Protein AF-0000000072257257 (afdb_homodimer)

Nearest PDB structures (foldseek):
  3ge6-assembly1_B  TM=9.737E-01  e=1.644E-23  Exiguobacterium sibiricum 255-15
  3gbh-assembly1_B  TM=9.737E-01  e=2.434E-22  Staphylococcus epidermidis ATCC 12228
  4qly-assembly2_D  TM=9.196E-01  e=6.863E-21  Lactiplantibacillus plantarum
  3bem-assembly1_A  TM=9.160E-01  e=3.297E-16  Bacillus subtilis
  3of4-assembly2_C-2  TM=8.960E-01  e=7.098E-13  Idiomarina loihiensis

InterPro domains:
  IPR000415 Nitroreductase-like [G3DSA:3.40.109.10] (1-205)
  IPR000415 Nitroreductase-like [SSF55469] (1-204)
  IPR029479 Nitroreductase [PF00881] (7-185)

Organism: Glaesserella parasuis serovar 5 (strain SH0165) (NCBI:txid557723)

Sequence (424 aa):
MQLIDAIKQRKTIKMFNNQVQISREELTEMIKLAQLAPSKANLQPWRFVILDQAEQKQKLLDKVAFNAPPCESASAVVVILADLHYEKLLGDVLDHSIASGCLHQNFRENSFNFLMGVHNTLSPQDIRDQVLIDTSLATMQLMLVVKEKGYDSHAIGIFDRKAVLEVLEIDSERYAPVMLLAIGKAAVPALPSVRLPTEYTVSWNDGKQFRKMQLIDAIKQRKTIKMFNNQVQISREELTEMIKLAQLAPSKANLQPWRFVILDQAEQKQKLLDKVAFNAPPCESASAVVVILADLHYEKLLGDVLDHSIASGCLHQNFRENSFNFLMGVHNTLSPQDIRDQVLIDTSLATMQLMLVVKEKGYDSHAIGIFDRKAVLEVLEIDSERYAPVMLLAIGKAAVPALPSVRLPTEYTVSWNDGKQFRK

Structure (mmCIF, N/CA/C/O backbone):
data_AF-0000000072257257-model_v1
#
loop_
_entity.id
_entity.type
_entity.pdbx_description
1 polymer 'Putative NAD(P)H nitroreductase'
#
loop_
_atom_site.group_PDB
_atom_site.id
_atom_site.type_symbol
_atom_site.label_atom_id
_atom_site.label_alt_id
_atom_site.label_comp_id
_atom_site.label_asym_id
_atom_site.label_entity_id
_atom_site.label_seq_id
_atom_site.pdbx_PDB_ins_code
_atom_site.Cartn_x
_atom_site.Cartn_y
_atom_site.Cartn_z
_atom_site.occupancy
_atom_site.B_iso_or_equiv
_atom_site.auth_seq_id
_atom_site.auth_comp_id
_atom_site.auth_asym_id
_atom_site.auth_atom_id
_atom_site.pdbx_PDB_model_num
ATOM 1 N N . MET A 1 1 ? 2.848 -12.68 16.141 1 93.06 1 MET A N 1
ATOM 2 C CA . MET A 1 1 ? 4.293 -12.469 16.172 1 93.06 1 MET A CA 1
ATOM 3 C C . MET A 1 1 ? 4.625 -10.984 16.297 1 93.06 1 MET A C 1
ATOM 5 O O . MET A 1 1 ? 3.74 -10.133 16.188 1 93.06 1 MET A O 1
ATOM 9 N N . GLN A 1 2 ? 5.918 -10.734 16.578 1 96.38 2 GLN A N 1
ATOM 10 C CA . GLN A 1 2 ? 6.336 -9.336 16.625 1 96.38 2 GLN A CA 1
ATOM 11 C C . GLN A 1 2 ? 6.316 -8.703 15.234 1 96.38 2 GLN A C 1
ATOM 13 O O . GLN A 1 2 ? 6.684 -9.352 14.25 1 96.38 2 GLN A O 1
ATOM 18 N N . LEU A 1 3 ? 5.926 -7.406 15.141 1 97.5 3 LEU A N 1
ATOM 19 C CA . LEU A 1 3 ? 5.77 -6.711 13.867 1 97.5 3 LEU A CA 1
ATOM 20 C C . LEU A 1 3 ? 7.066 -6.742 13.07 1 97.5 3 LEU A C 1
ATOM 22 O O . LEU A 1 3 ? 7.062 -7.094 11.891 1 97.5 3 LEU A O 1
ATOM 26 N N . ILE A 1 4 ? 8.195 -6.379 13.68 1 97.44 4 ILE A N 1
ATOM 27 C CA . ILE A 1 4 ? 9.477 -6.289 12.984 1 97.44 4 ILE A CA 1
ATOM 28 C C . ILE A 1 4 ? 9.875 -7.668 12.461 1 97.44 4 ILE A C 1
ATOM 30 O O . ILE A 1 4 ? 10.422 -7.785 11.359 1 97.44 4 ILE A O 1
ATOM 34 N N . ASP A 1 5 ? 9.609 -8.719 13.203 1 97.62 5 ASP A N 1
ATOM 35 C CA . ASP A 1 5 ? 9.875 -10.078 12.742 1 97.62 5 ASP A CA 1
ATOM 36 C C . ASP A 1 5 ? 9.039 -10.406 11.5 1 97.62 5 ASP A C 1
ATOM 38 O O . ASP A 1 5 ? 9.531 -11.016 10.555 1 97.62 5 ASP A O 1
ATOM 42 N N . ALA A 1 6 ? 7.754 -10.047 11.555 1 98.25 6 ALA A N 1
ATOM 43 C CA . ALA A 1 6 ? 6.879 -10.281 10.406 1 98.25 6 ALA A CA 1
ATOM 44 C C . ALA A 1 6 ? 7.406 -9.578 9.156 1 98.25 6 ALA A C 1
ATOM 46 O O . ALA A 1 6 ? 7.414 -10.156 8.07 1 98.25 6 ALA A O 1
ATOM 47 N N . ILE A 1 7 ? 7.824 -8.336 9.344 1 98.5 7 ILE A N 1
ATOM 48 C CA . ILE A 1 7 ? 8.344 -7.531 8.242 1 98.5 7 ILE A CA 1
ATOM 49 C C . ILE A 1 7 ? 9.602 -8.188 7.672 1 98.5 7 ILE A C 1
ATOM 51 O O . ILE A 1 7 ? 9.734 -8.344 6.457 1 98.5 7 ILE A O 1
ATOM 55 N N . LYS A 1 8 ? 10.484 -8.633 8.492 1 97.75 8 LYS A N 1
ATOM 56 C CA . LYS A 1 8 ? 11.758 -9.203 8.062 1 97.75 8 LYS A CA 1
ATOM 57 C C . LYS A 1 8 ? 11.547 -10.586 7.441 1 97.75 8 LYS A C 1
ATOM 59 O O . LYS A 1 8 ? 12.289 -10.984 6.539 1 97.75 8 LYS A O 1
ATOM 64 N N . GLN A 1 9 ? 10.555 -11.289 7.898 1 97.38 9 GLN A N 1
ATOM 65 C CA . GLN A 1 9 ? 10.352 -12.672 7.465 1 97.38 9 GLN A CA 1
ATOM 66 C C . GLN A 1 9 ? 9.438 -12.734 6.246 1 97.38 9 GLN A C 1
ATOM 68 O O . GLN A 1 9 ? 9.406 -13.75 5.543 1 97.38 9 GLN A O 1
ATOM 73 N N . ARG A 1 10 ? 8.578 -11.742 6.023 1 97.94 10 ARG A N 1
ATOM 74 C CA . ARG A 1 10 ? 7.754 -11.727 4.82 1 97.94 10 ARG A CA 1
ATOM 75 C C . ARG A 1 10 ? 8.617 -11.656 3.564 1 97.94 10 ARG A C 1
ATOM 77 O O . ARG A 1 10 ? 9.289 -10.648 3.324 1 97.94 10 ARG A O 1
ATOM 84 N N . LYS A 1 11 ? 8.641 -12.703 2.814 1 97.44 11 LYS A N 1
ATOM 85 C CA . LYS A 1 11 ? 9.391 -12.852 1.574 1 97.44 11 LYS A CA 1
ATOM 86 C C . LYS A 1 11 ? 8.531 -13.461 0.476 1 97.44 11 LYS A C 1
ATOM 88 O O . LYS A 1 11 ? 7.477 -14.039 0.755 1 97.44 11 LYS A O 1
ATOM 93 N N . THR A 1 12 ? 9.023 -13.297 -0.7 1 97.19 12 THR A N 1
ATOM 94 C CA . THR A 1 12 ? 8.32 -13.867 -1.838 1 97.19 12 THR A CA 1
ATOM 95 C C . THR A 1 12 ? 8.562 -15.375 -1.921 1 97.19 12 THR A C 1
ATOM 97 O O . THR A 1 12 ? 9.711 -15.828 -1.905 1 97.19 12 THR A O 1
ATOM 100 N N . ILE A 1 13 ? 7.477 -16.109 -1.948 1 97.75 13 ILE A N 1
ATOM 101 C CA . ILE A 1 13 ? 7.547 -17.562 -2.088 1 97.75 13 ILE A CA 1
ATOM 102 C C . ILE A 1 13 ? 7.07 -17.969 -3.479 1 97.75 13 ILE A C 1
ATOM 104 O O . ILE A 1 13 ? 5.965 -17.609 -3.893 1 97.75 13 ILE A O 1
ATOM 108 N N . LYS A 1 14 ? 7.789 -18.812 -4.125 1 97 14 LYS A N 1
ATOM 109 C CA . LYS A 1 14 ? 7.496 -19.109 -5.523 1 97 14 LYS A CA 1
ATOM 110 C C . LYS A 1 14 ? 6.797 -20.453 -5.672 1 97 14 LYS A C 1
ATOM 112 O O . LYS A 1 14 ? 6.336 -20.812 -6.762 1 97 14 LYS A O 1
ATOM 117 N N . MET A 1 15 ? 6.777 -21.203 -4.609 1 98.44 15 MET A N 1
ATOM 118 C CA . MET A 1 15 ? 6.086 -22.484 -4.602 1 98.44 15 MET A CA 1
ATOM 119 C C . MET A 1 15 ? 5.531 -22.797 -3.215 1 98.44 15 MET A C 1
ATOM 121 O O . MET A 1 15 ? 6.23 -22.641 -2.211 1 98.44 15 MET A O 1
ATOM 125 N N . PHE A 1 16 ? 4.309 -23.312 -3.23 1 98.69 16 PHE A N 1
ATOM 126 C CA . PHE A 1 16 ? 3.643 -23.609 -1.967 1 98.69 16 PHE A CA 1
ATOM 127 C C . PHE A 1 16 ? 3.395 -25.109 -1.816 1 98.69 16 PHE A C 1
ATOM 129 O O . PHE A 1 16 ? 3.477 -25.844 -2.793 1 98.69 16 PHE A O 1
ATOM 136 N N . ASN A 1 17 ? 3.27 -25.531 -0.58 1 98.5 17 ASN A N 1
ATOM 137 C CA . ASN A 1 17 ? 2.809 -26.891 -0.284 1 98.5 17 ASN A CA 1
ATOM 138 C C . ASN A 1 17 ? 1.353 -27.094 -0.692 1 98.5 17 ASN A C 1
ATOM 140 O O . ASN A 1 17 ? 0.442 -26.609 -0.015 1 98.5 17 ASN A O 1
ATOM 144 N N . ASN A 1 18 ? 1.152 -27.797 -1.725 1 96.5 18 ASN A N 1
ATOM 145 C CA . ASN A 1 18 ? -0.174 -27.922 -2.318 1 96.5 18 ASN A CA 1
ATOM 146 C C . ASN A 1 18 ? -1.091 -28.797 -1.455 1 96.5 18 ASN A C 1
ATOM 148 O O . ASN A 1 18 ? -2.273 -28.953 -1.768 1 96.5 18 ASN A O 1
ATOM 152 N N . GLN A 1 19 ? -0.636 -29.297 -0.295 1 97.19 19 GLN A N 1
ATOM 153 C CA . GLN A 1 19 ? -1.438 -30.109 0.613 1 97.19 19 GLN A CA 1
ATOM 154 C C . GLN A 1 19 ? -2.072 -29.25 1.705 1 97.19 19 GLN A C 1
ATOM 156 O O . GLN A 1 19 ? -2.936 -29.719 2.447 1 97.19 19 GLN A O 1
ATOM 161 N N . VAL A 1 20 ? -1.621 -28.094 1.736 1 97.81 20 VAL A N 1
ATOM 162 C CA . VAL A 1 20 ? -2.125 -27.203 2.777 1 97.81 20 VAL A CA 1
ATOM 163 C C . VAL A 1 20 ? -3.312 -26.406 2.242 1 97.81 20 VAL A C 1
ATOM 165 O O . VAL A 1 20 ? -3.225 -25.797 1.179 1 97.81 20 VAL A O 1
ATOM 168 N N . GLN A 1 21 ? -4.375 -26.453 2.982 1 97.69 21 GLN A N 1
ATOM 169 C CA . GLN A 1 21 ? -5.57 -25.688 2.68 1 97.69 21 GLN A CA 1
ATOM 170 C C . GLN A 1 21 ? -5.875 -24.688 3.795 1 97.69 21 GLN A C 1
ATOM 172 O O . GLN A 1 21 ? -5.738 -25 4.977 1 97.69 21 GLN A O 1
ATOM 177 N N . ILE A 1 22 ? -6.188 -23.531 3.447 1 98.62 22 ILE A N 1
ATOM 178 C CA . ILE A 1 22 ? -6.609 -22.5 4.391 1 98.62 22 ILE A CA 1
ATOM 179 C C . ILE A 1 22 ? -8.125 -22.344 4.34 1 98.62 22 ILE A C 1
ATOM 181 O O . ILE A 1 22 ? -8.703 -22.172 3.26 1 98.62 22 ILE A O 1
ATOM 185 N N . SER A 1 23 ? -8.797 -22.359 5.457 1 98.62 23 SER A N 1
ATOM 186 C CA . SER A 1 23 ? -10.258 -22.266 5.488 1 98.62 23 SER A CA 1
ATOM 187 C C . SER A 1 23 ? -10.742 -20.875 5.094 1 98.62 23 SER A C 1
ATOM 189 O O . SER A 1 23 ? -10.016 -19.906 5.246 1 98.62 23 SER A O 1
ATOM 191 N N . ARG A 1 24 ? -11.977 -20.859 4.59 1 98.62 24 ARG A N 1
ATOM 192 C CA . ARG A 1 24 ? -12.578 -19.578 4.266 1 98.62 24 ARG A CA 1
ATOM 193 C C . ARG A 1 24 ? -12.703 -18.703 5.508 1 98.62 24 ARG A C 1
ATOM 195 O O . ARG A 1 24 ? -12.578 -17.469 5.426 1 98.62 24 ARG A O 1
ATOM 202 N N . GLU A 1 25 ? -12.945 -19.297 6.621 1 98.56 25 GLU A N 1
ATOM 203 C CA . GLU A 1 25 ? -13.031 -18.562 7.879 1 98.56 25 GLU A CA 1
ATOM 204 C C . GLU A 1 25 ? -11.711 -17.859 8.195 1 98.56 25 GLU A C 1
ATOM 206 O O . GLU A 1 25 ? -11.703 -16.688 8.562 1 98.56 25 GLU A O 1
ATOM 211 N N . GLU A 1 26 ? -10.641 -18.562 8.086 1 98.5 26 GLU A N 1
ATOM 212 C CA . GLU A 1 26 ? -9.32 -18 8.359 1 98.5 26 GLU A CA 1
ATOM 213 C C . GLU A 1 26 ? -8.969 -16.922 7.348 1 98.5 26 GLU A C 1
ATOM 215 O O . GLU A 1 26 ? -8.43 -15.867 7.715 1 98.5 26 GLU A O 1
ATOM 220 N N . LEU A 1 27 ? -9.25 -17.172 6.105 1 98.81 27 LEU A N 1
ATOM 221 C CA . LEU A 1 27 ? -9.016 -16.172 5.074 1 98.81 27 LEU A CA 1
ATOM 222 C C . LEU A 1 27 ? -9.82 -14.906 5.352 1 98.81 27 LEU A C 1
ATOM 224 O O . LEU A 1 27 ? -9.297 -13.789 5.211 1 98.81 27 LEU A O 1
ATOM 228 N N . THR A 1 28 ? -11.047 -15.086 5.742 1 98.81 28 THR A N 1
ATOM 229 C CA . THR A 1 28 ? -11.906 -13.953 6.047 1 98.81 28 THR A CA 1
ATOM 230 C C . THR A 1 28 ? -11.359 -13.156 7.23 1 98.81 28 THR A C 1
ATOM 232 O O . THR A 1 28 ? -11.375 -11.922 7.219 1 98.81 28 THR A O 1
ATOM 235 N N . GLU A 1 29 ? -10.883 -13.82 8.227 1 98.56 29 GLU A N 1
ATOM 236 C CA . GLU A 1 29 ? -10.273 -13.148 9.375 1 98.56 29 GLU A CA 1
ATOM 237 C C . GLU A 1 29 ? -9.062 -12.32 8.945 1 98.56 29 GLU A C 1
ATOM 239 O O . GLU A 1 29 ? -8.875 -11.195 9.414 1 98.56 29 GLU A O 1
ATOM 244 N N . MET A 1 30 ? -8.25 -12.875 8.094 1 98.81 30 MET A N 1
ATOM 245 C CA . MET A 1 30 ? -7.074 -12.164 7.598 1 98.81 30 MET A CA 1
ATOM 246 C C . MET A 1 30 ? -7.48 -10.906 6.84 1 98.81 30 MET A C 1
ATOM 248 O O . MET A 1 30 ? -6.863 -9.852 7.004 1 98.81 30 MET A O 1
ATOM 252 N N . ILE A 1 31 ? -8.547 -11.023 6.031 1 98.81 31 ILE A N 1
ATOM 253 C CA . ILE A 1 31 ? -9.023 -9.891 5.246 1 98.81 31 ILE A CA 1
ATOM 254 C C . ILE A 1 31 ? -9.57 -8.812 6.172 1 98.81 31 ILE A C 1
ATOM 256 O O . ILE A 1 31 ? -9.344 -7.617 5.953 1 98.81 31 ILE A O 1
ATOM 260 N N . LYS A 1 32 ? -10.281 -9.211 7.215 1 98.75 32 LYS A N 1
ATOM 261 C CA . LYS A 1 32 ? -10.82 -8.25 8.172 1 98.75 32 LYS A CA 1
ATOM 262 C C . LYS A 1 32 ? -9.703 -7.434 8.82 1 98.75 32 LYS A C 1
ATOM 264 O O . LYS A 1 32 ? -9.836 -6.219 8.992 1 98.75 32 LYS A O 1
ATOM 269 N N . LEU A 1 33 ? -8.641 -8.078 9.164 1 98.62 33 LEU A N 1
ATOM 270 C CA . LEU A 1 33 ? -7.496 -7.383 9.734 1 98.62 33 LEU A CA 1
ATOM 271 C C . LEU A 1 33 ? -6.832 -6.48 8.703 1 98.62 33 LEU A C 1
ATOM 273 O O . LEU A 1 33 ? -6.438 -5.355 9.016 1 98.62 33 LEU A O 1
ATOM 277 N N . ALA A 1 34 ? -6.73 -6.934 7.453 1 98.81 34 ALA A N 1
ATOM 278 C CA . ALA A 1 34 ? -6.117 -6.168 6.371 1 98.81 34 ALA A CA 1
ATOM 279 C C . ALA A 1 34 ? -6.871 -4.867 6.121 1 98.81 34 ALA A C 1
ATOM 281 O O . ALA A 1 34 ? -6.262 -3.822 5.883 1 98.81 34 ALA A O 1
ATOM 282 N N . GLN A 1 35 ? -8.188 -4.918 6.207 1 98.5 35 GLN A N 1
ATOM 283 C CA . GLN A 1 35 ? -9.023 -3.791 5.816 1 98.5 35 GLN A CA 1
ATOM 284 C C . GLN A 1 35 ? -9.023 -2.705 6.887 1 98.5 35 GLN A C 1
ATOM 286 O O . GLN A 1 35 ? -9.625 -1.645 6.707 1 98.5 35 GLN A O 1
ATOM 291 N N . LEU A 1 36 ? -8.336 -2.963 8.039 1 98.56 36 LEU A N 1
ATOM 292 C CA . LEU A 1 36 ? -8.172 -1.909 9.031 1 98.56 36 LEU A CA 1
ATOM 293 C C . LEU A 1 36 ? -7.168 -0.864 8.547 1 98.56 36 LEU A C 1
ATOM 295 O O . LEU A 1 36 ? -6.957 0.153 9.211 1 98.56 36 LEU A O 1
ATOM 299 N N . ALA A 1 37 ? -6.555 -1.085 7.367 1 98.69 37 ALA A N 1
ATOM 300 C CA . ALA A 1 37 ? -5.66 -0.111 6.75 1 98.69 37 ALA A CA 1
ATOM 301 C C . ALA A 1 37 ? -6.375 1.211 6.496 1 98.69 37 ALA A C 1
ATOM 303 O O . ALA A 1 37 ? -7.602 1.243 6.359 1 98.69 37 ALA A O 1
ATOM 304 N N . PRO A 1 38 ? -5.629 2.305 6.496 1 98.38 38 PRO A N 1
ATOM 305 C CA . PRO A 1 38 ? -6.27 3.578 6.156 1 98.38 38 PRO A CA 1
ATOM 306 C C . PRO A 1 38 ? -6.645 3.678 4.68 1 98.38 38 PRO A C 1
ATOM 308 O O . PRO A 1 38 ? -6.098 2.945 3.85 1 98.38 38 PRO A O 1
ATOM 311 N N . SER A 1 39 ? -7.582 4.441 4.379 1 98.31 39 SER A N 1
ATOM 312 C CA . SER A 1 39 ? -7.957 4.898 3.045 1 98.31 39 SER A CA 1
ATOM 313 C C . SER A 1 39 ? -8.391 6.363 3.064 1 98.31 39 SER A C 1
ATOM 315 O O . SER A 1 39 ? -8.82 6.875 4.102 1 98.31 39 SER A O 1
ATOM 317 N N . LYS A 1 40 ? -8.141 7 1.934 1 97.19 40 LYS A N 1
ATOM 318 C CA . LYS A 1 40 ? -8.555 8.398 1.848 1 97.19 40 LYS A CA 1
ATOM 319 C C . LYS A 1 40 ? -10.023 8.57 2.234 1 97.19 40 LYS A C 1
ATOM 321 O O . LYS A 1 40 ? -10.898 7.934 1.647 1 97.19 40 LYS A O 1
ATOM 326 N N . ALA A 1 41 ? -10.258 9.383 3.297 1 95.12 41 ALA A N 1
ATOM 327 C CA . ALA A 1 41 ? -11.602 9.68 3.781 1 95.12 41 ALA A CA 1
ATOM 328 C C . ALA A 1 41 ? -12.367 8.406 4.102 1 95.12 41 ALA A C 1
ATOM 330 O O . ALA A 1 41 ? -13.594 8.359 3.986 1 95.12 41 ALA A O 1
ATOM 331 N N . ASN A 1 42 ? -11.633 7.324 4.406 1 97 42 ASN A N 1
ATOM 332 C CA . ASN A 1 42 ? -12.227 6.039 4.762 1 97 42 ASN A CA 1
ATOM 333 C C . ASN A 1 42 ? -13.102 5.496 3.633 1 97 42 ASN A C 1
ATOM 335 O O . ASN A 1 42 ? -14.125 4.859 3.889 1 97 42 ASN A O 1
ATOM 339 N N . LEU A 1 43 ? -12.648 5.668 2.418 1 97.81 43 LEU A N 1
ATOM 340 C CA . LEU A 1 43 ? -13.43 5.281 1.243 1 97.81 43 LEU A CA 1
ATOM 341 C C . LEU A 1 43 ? -13.453 3.766 1.079 1 97.81 43 LEU A C 1
ATOM 343 O O . LEU A 1 43 ? -14.359 3.219 0.457 1 97.81 43 LEU A O 1
ATOM 347 N N . GLN A 1 44 ? -12.5 3.084 1.488 1 98.62 44 GLN A N 1
ATOM 348 C CA . GLN A 1 44 ? -12.422 1.627 1.515 1 98.62 44 GLN A CA 1
ATOM 349 C C . GLN A 1 44 ? -12.656 1.037 0.128 1 98.62 44 GLN A C 1
ATOM 351 O O . GLN A 1 44 ? -13.508 0.165 -0.044 1 98.62 44 GLN A O 1
ATOM 356 N N . PRO A 1 45 ? -11.789 1.446 -0.862 1 98.88 45 PRO A N 1
ATOM 357 C CA . PRO A 1 45 ? -12.07 1.039 -2.242 1 98.88 45 PRO A CA 1
ATOM 358 C C . PRO A 1 45 ? -11.578 -0.373 -2.551 1 98.88 45 PRO A C 1
ATOM 360 O O . PRO A 1 45 ? -11.703 -0.841 -3.684 1 98.88 45 PRO A O 1
ATOM 363 N N . TRP A 1 46 ? -11.078 -1.118 -1.663 1 98.94 46 TRP A N 1
ATOM 364 C CA . TRP A 1 46 ? -10.492 -2.43 -1.907 1 98.94 46 TRP A CA 1
ATOM 365 C C . TRP A 1 46 ? -11.57 -3.488 -2.09 1 98.94 46 TRP A C 1
ATOM 367 O O . TRP A 1 46 ? -12.602 -3.453 -1.415 1 98.94 46 TRP A O 1
ATOM 377 N N . ARG A 1 47 ? -11.328 -4.387 -3.033 1 98.81 47 ARG A N 1
ATOM 378 C CA . ARG A 1 47 ? -12.117 -5.594 -3.27 1 98.81 47 ARG A CA 1
ATOM 379 C C . ARG A 1 47 ? -11.211 -6.812 -3.422 1 98.81 47 ARG A C 1
ATOM 381 O O . ARG A 1 47 ? -10.141 -6.727 -4.023 1 98.81 47 ARG A O 1
ATOM 388 N N . PHE A 1 48 ? -11.688 -7.922 -2.887 1 98.88 48 PHE A N 1
ATOM 389 C CA . PHE A 1 48 ? -10.914 -9.156 -2.887 1 98.88 48 PHE A CA 1
ATOM 390 C C . PHE A 1 48 ? -11.719 -10.297 -3.496 1 98.88 48 PHE A C 1
ATOM 392 O O . PHE A 1 48 ? -12.727 -10.727 -2.936 1 98.88 48 PHE A O 1
ATOM 399 N N . VAL A 1 49 ? -11.312 -10.742 -4.613 1 98.88 49 VAL A N 1
ATOM 400 C CA . VAL A 1 49 ? -11.836 -11.992 -5.145 1 98.88 49 VAL A CA 1
ATOM 401 C C . VAL A 1 49 ? -10.906 -13.141 -4.77 1 98.88 49 VAL A C 1
ATOM 403 O O . VAL A 1 49 ? -9.758 -13.188 -5.207 1 98.88 49 VAL A O 1
ATOM 406 N N . ILE A 1 50 ? -11.414 -14.086 -4.004 1 98.88 50 ILE A N 1
ATOM 407 C CA . ILE A 1 50 ? -10.578 -15.156 -3.469 1 98.88 50 ILE A CA 1
ATOM 408 C C . ILE A 1 50 ? -10.867 -16.453 -4.223 1 98.88 50 ILE A C 1
ATOM 410 O O . ILE A 1 50 ? -11.984 -16.969 -4.188 1 98.88 50 ILE A O 1
ATOM 414 N N . LEU A 1 51 ? -9.844 -16.922 -4.902 1 98.81 51 LEU A N 1
ATOM 415 C CA . LEU A 1 51 ? -9.898 -18.219 -5.574 1 98.81 51 LEU A CA 1
ATOM 416 C C . LEU A 1 51 ? -9.352 -19.328 -4.676 1 98.81 51 LEU A C 1
ATOM 418 O O . LEU A 1 51 ? -8.133 -19.422 -4.48 1 98.81 51 LEU A O 1
ATOM 422 N N . ASP A 1 52 ? -10.227 -20.141 -4.133 1 97.88 52 ASP A N 1
ATOM 423 C CA . ASP A 1 52 ? -9.789 -21.172 -3.195 1 97.88 52 ASP A CA 1
ATOM 424 C C . ASP A 1 52 ? -10.086 -22.562 -3.734 1 97.88 52 ASP A C 1
ATOM 426 O O . ASP A 1 52 ? -9.844 -23.562 -3.049 1 97.88 52 ASP A O 1
ATOM 430 N N . GLN A 1 53 ? -10.68 -22.609 -4.961 1 97.38 53 GLN A N 1
ATOM 431 C CA . GLN A 1 53 ? -10.945 -23.891 -5.617 1 97.38 53 GLN A CA 1
ATOM 432 C C . GLN A 1 53 ? -9.953 -24.141 -6.746 1 97.38 53 GLN A C 1
ATOM 434 O O . GLN A 1 53 ? -9.602 -23.234 -7.496 1 97.38 53 GLN A O 1
ATOM 439 N N . ALA A 1 54 ? -9.539 -25.391 -6.875 1 96.25 54 ALA A N 1
ATOM 440 C CA . ALA A 1 54 ? -8.531 -25.766 -7.863 1 96.25 54 ALA A CA 1
ATOM 441 C C . ALA A 1 54 ? -8.977 -25.391 -9.273 1 96.25 54 ALA A C 1
ATOM 443 O O . ALA A 1 54 ? -8.18 -24.891 -10.07 1 96.25 54 ALA A O 1
ATOM 444 N N . GLU A 1 55 ? -10.18 -25.656 -9.578 1 96.62 55 GLU A N 1
ATOM 445 C CA . GLU A 1 55 ? -10.703 -25.391 -10.914 1 96.62 55 GLU A CA 1
ATOM 446 C C . GLU A 1 55 ? -10.648 -23.906 -11.242 1 96.62 55 GLU A C 1
ATOM 448 O O . GLU A 1 55 ? -10.406 -23.531 -12.398 1 96.62 55 GLU A O 1
ATOM 453 N N . GLN A 1 56 ? -10.93 -23.062 -10.258 1 96.69 56 GLN A N 1
ATOM 454 C CA . GLN A 1 56 ? -10.898 -21.625 -10.469 1 96.69 56 GLN A CA 1
ATOM 455 C C . GLN A 1 56 ? -9.469 -21.109 -10.625 1 96.69 56 GLN A C 1
ATOM 457 O O . GLN A 1 56 ? -9.188 -20.266 -11.484 1 96.69 56 GLN A O 1
ATOM 462 N N . LYS A 1 57 ? -8.562 -21.609 -9.828 1 97.62 57 LYS A N 1
ATOM 463 C CA . LYS A 1 57 ? -7.156 -21.219 -9.945 1 97.62 57 LYS A CA 1
ATOM 464 C C . LYS A 1 57 ? -6.586 -21.625 -11.305 1 97.62 57 LYS A C 1
ATOM 466 O O . LYS A 1 57 ? -5.766 -20.906 -11.883 1 97.62 57 LYS A O 1
ATOM 471 N N . GLN A 1 58 ? -7.027 -22.734 -11.812 1 97 58 GLN A N 1
ATOM 472 C CA . GLN A 1 58 ? -6.551 -23.25 -13.094 1 97 58 GLN A CA 1
ATOM 473 C C . GLN A 1 58 ? -6.859 -22.281 -14.227 1 97 58 GLN A C 1
ATOM 475 O O . GLN A 1 58 ? -6.117 -22.219 -15.211 1 97 58 GLN A O 1
ATOM 480 N N . LYS A 1 59 ? -7.906 -21.531 -14.102 1 96.56 59 LYS A N 1
ATOM 481 C CA . LYS A 1 59 ? -8.305 -20.578 -15.125 1 96.56 59 LYS A CA 1
ATOM 482 C C . LYS A 1 59 ? -7.238 -19.5 -15.312 1 96.56 59 LYS A C 1
ATOM 484 O O . LYS A 1 59 ? -7.203 -18.828 -16.344 1 96.56 59 LYS A O 1
ATOM 489 N N . LEU A 1 60 ? -6.363 -19.281 -14.312 1 97.44 60 LEU A N 1
ATOM 490 C CA . LEU A 1 60 ? -5.379 -18.203 -14.336 1 97.44 60 LEU A CA 1
ATOM 491 C C . LEU A 1 60 ? -4.102 -18.656 -15.031 1 97.44 60 LEU A C 1
ATOM 493 O O . LEU A 1 60 ? -3.293 -17.828 -15.453 1 97.44 60 LEU A O 1
ATOM 497 N N . LEU A 1 61 ? -3.877 -19.938 -15.156 1 97 61 LEU A N 1
ATOM 498 C CA . LEU A 1 61 ? -2.537 -20.484 -15.344 1 97 61 LEU A CA 1
ATOM 499 C C . LEU A 1 61 ? -1.946 -20.031 -16.672 1 97 61 LEU A C 1
ATOM 501 O O . LEU A 1 61 ? -0.732 -19.844 -16.781 1 97 61 LEU A O 1
ATOM 505 N N . ASP A 1 62 ? -2.684 -19.781 -17.688 1 96.38 62 ASP A N 1
ATOM 506 C CA . ASP A 1 62 ? -2.15 -19.328 -18.953 1 96.38 62 ASP A CA 1
ATOM 507 C C . ASP A 1 62 ? -2.176 -17.812 -19.062 1 96.38 62 ASP A C 1
ATOM 509 O O . ASP A 1 62 ? -1.852 -17.234 -20.094 1 96.38 62 ASP A O 1
ATOM 513 N N . LYS A 1 63 ? -2.502 -17.156 -18 1 97.38 63 LYS A N 1
ATOM 514 C CA . LYS A 1 63 ? -2.688 -15.711 -18.016 1 97.38 63 LYS A CA 1
ATOM 515 C C . LYS A 1 63 ? -1.732 -15.023 -17.047 1 97.38 63 LYS A C 1
ATOM 517 O O . LYS A 1 63 ? -1.727 -13.797 -16.938 1 97.38 63 LYS A O 1
ATOM 522 N N . VAL A 1 64 ? -0.85 -15.797 -16.406 1 96.12 64 VAL A N 1
ATOM 523 C CA . VAL A 1 64 ? -0.037 -15.234 -15.328 1 96.12 64 VAL A CA 1
ATOM 524 C C . VAL A 1 64 ? 1.442 -15.336 -15.695 1 96.12 64 VAL A C 1
ATOM 526 O O . VAL A 1 64 ? 2.309 -15.305 -14.82 1 96.12 64 VAL A O 1
ATOM 529 N N . ALA A 1 65 ? 1.777 -15.453 -16.938 1 91.88 65 ALA A N 1
ATOM 530 C CA . ALA A 1 65 ? 3.15 -15.531 -17.438 1 91.88 65 ALA A CA 1
ATOM 531 C C . ALA A 1 65 ? 3.932 -16.625 -16.703 1 91.88 65 ALA A C 1
ATOM 533 O O . ALA A 1 65 ? 3.516 -17.781 -16.672 1 91.88 65 ALA A O 1
ATOM 534 N N . PHE A 1 66 ? 5.031 -16.281 -16.062 1 91.12 66 PHE A N 1
ATOM 535 C CA . PHE A 1 66 ? 5.906 -17.25 -15.422 1 91.12 66 PHE A CA 1
ATOM 536 C C . PHE A 1 66 ? 5.445 -17.547 -14 1 91.12 66 PHE A C 1
ATOM 538 O O . PHE A 1 66 ? 6.109 -18.281 -13.258 1 91.12 66 PHE A O 1
ATOM 545 N N . ASN A 1 67 ? 4.277 -17.062 -13.594 1 95.38 67 ASN A N 1
ATOM 546 C CA . ASN A 1 67 ? 3.801 -17.156 -12.219 1 95.38 67 ASN A CA 1
ATOM 547 C C . ASN A 1 67 ? 2.766 -18.266 -12.07 1 95.38 67 ASN A C 1
ATOM 549 O O . ASN A 1 67 ? 1.999 -18.281 -11.102 1 95.38 67 ASN A O 1
ATOM 553 N N . ALA A 1 68 ? 2.77 -19.281 -13 1 96.94 68 ALA A N 1
ATOM 554 C CA . ALA A 1 68 ? 1.849 -20.406 -12.898 1 96.94 68 ALA A CA 1
ATOM 555 C C . ALA A 1 68 ? 2.133 -21.234 -11.648 1 96.94 68 ALA A C 1
ATOM 557 O O . ALA A 1 68 ? 1.212 -21.594 -10.906 1 96.94 68 ALA A O 1
ATOM 558 N N . PRO A 1 69 ? 3.346 -21.531 -11.258 1 97.12 69 PRO A N 1
ATOM 559 C CA . PRO A 1 69 ? 3.619 -22.422 -10.125 1 97.12 69 PRO A CA 1
ATOM 560 C C . PRO A 1 69 ? 3.082 -21.875 -8.805 1 97.12 69 PRO A C 1
ATOM 562 O O . PRO A 1 69 ? 2.377 -22.578 -8.078 1 97.12 69 PRO A O 1
ATOM 565 N N . PRO A 1 70 ? 3.352 -20.594 -8.508 1 97.69 70 PRO A N 1
ATOM 566 C CA . PRO A 1 70 ? 2.768 -20.125 -7.254 1 97.69 70 PRO A CA 1
ATOM 567 C C . PRO A 1 70 ? 1.241 -20.078 -7.293 1 97.69 70 PRO A C 1
ATOM 569 O O . PRO A 1 70 ? 0.586 -20.328 -6.277 1 97.69 70 PRO A O 1
ATOM 572 N N . CYS A 1 71 ? 0.644 -19.781 -8.383 1 98.25 71 CYS A N 1
ATOM 573 C CA . CYS A 1 71 ? -0.811 -19.734 -8.484 1 98.25 71 CYS A CA 1
ATOM 574 C C . CYS A 1 71 ? -1.414 -21.125 -8.328 1 98.25 71 CYS A C 1
ATOM 576 O O . CYS A 1 71 ? -2.416 -21.297 -7.633 1 98.25 71 CYS A O 1
ATOM 578 N N . GLU A 1 72 ? -0.789 -22.078 -8.945 1 97.62 72 GLU A N 1
ATOM 579 C CA . GLU A 1 72 ? -1.3 -23.438 -8.922 1 97.62 72 GLU A CA 1
ATOM 580 C C . GLU A 1 72 ? -1.116 -24.078 -7.551 1 97.62 72 GLU A C 1
ATOM 582 O O . GLU A 1 72 ? -2.006 -24.781 -7.059 1 97.62 72 GLU A O 1
ATOM 587 N N . SER A 1 73 ? -0.012 -23.859 -6.898 1 98.19 73 SER A N 1
ATOM 588 C CA . SER A 1 73 ? 0.35 -24.562 -5.672 1 98.19 73 SER A CA 1
ATOM 589 C C . SER A 1 73 ? -0.222 -23.859 -4.441 1 98.19 73 SER A C 1
ATOM 591 O O . SER A 1 73 ? -0.268 -24.453 -3.357 1 98.19 73 SER A O 1
ATOM 593 N N . ALA A 1 74 ? -0.682 -22.641 -4.574 1 98.62 74 ALA A N 1
ATOM 594 C CA . ALA A 1 74 ? -1.168 -21.859 -3.438 1 98.62 74 ALA A CA 1
ATOM 595 C C . ALA A 1 74 ? -2.459 -22.453 -2.881 1 98.62 74 ALA A C 1
ATOM 597 O O . ALA A 1 74 ? -3.219 -23.109 -3.609 1 98.62 74 ALA A O 1
ATOM 598 N N . SER A 1 75 ? -2.652 -22.281 -1.574 1 98.81 75 SER A N 1
ATOM 599 C CA . SER A 1 75 ? -3.945 -22.609 -0.979 1 98.81 75 SER A CA 1
ATOM 600 C C . SER A 1 75 ? -5.051 -21.719 -1.541 1 98.81 75 SER A C 1
ATOM 602 O O . SER A 1 75 ? -6.184 -22.172 -1.731 1 98.81 75 SER A O 1
ATOM 604 N N . ALA A 1 76 ? -4.785 -20.453 -1.803 1 98.81 76 ALA A N 1
ATOM 605 C CA . ALA A 1 76 ? -5.707 -19.5 -2.398 1 98.81 76 ALA A CA 1
ATOM 606 C C . ALA A 1 76 ? -4.949 -18.438 -3.201 1 98.81 76 ALA A C 1
ATOM 608 O O . ALA A 1 76 ? -3.795 -18.125 -2.898 1 98.81 76 ALA A O 1
ATOM 609 N N . VAL A 1 77 ? -5.547 -17.984 -4.246 1 98.88 77 VAL A N 1
ATOM 610 C CA . VAL A 1 77 ? -5.086 -16.797 -4.973 1 98.88 77 VAL A CA 1
ATOM 611 C C . VAL A 1 77 ? -6.105 -15.672 -4.828 1 98.88 77 VAL A C 1
ATOM 613 O O . VAL A 1 77 ? -7.281 -15.844 -5.164 1 98.88 77 VAL A O 1
ATOM 616 N N . VAL A 1 78 ? -5.684 -14.57 -4.301 1 98.94 78 VAL A N 1
ATOM 617 C CA . VAL A 1 78 ? -6.562 -13.422 -4.141 1 98.94 78 VAL A CA 1
ATOM 618 C C . VAL A 1 78 ? -6.344 -12.438 -5.289 1 98.94 78 VAL A C 1
ATOM 620 O O . VAL A 1 78 ? -5.223 -11.969 -5.512 1 98.94 78 VAL A O 1
ATOM 623 N N . VAL A 1 79 ? -7.367 -12.18 -6.062 1 98.88 79 VAL A N 1
ATOM 624 C CA . VAL A 1 79 ? -7.355 -11.062 -7.004 1 98.88 79 VAL A CA 1
ATOM 625 C C . VAL A 1 79 ? -7.691 -9.766 -6.277 1 98.88 79 VAL A C 1
ATOM 627 O O . VAL A 1 79 ? -8.836 -9.555 -5.867 1 98.88 79 VAL A O 1
ATOM 630 N N . ILE A 1 80 ? -6.738 -8.953 -6.133 1 98.94 80 ILE A N 1
ATOM 631 C CA . ILE A 1 80 ? -6.926 -7.691 -5.43 1 98.94 80 ILE A CA 1
ATOM 632 C C . ILE A 1 80 ? -7.367 -6.613 -6.418 1 98.94 80 ILE A C 1
ATOM 634 O O . ILE A 1 80 ? -6.66 -6.32 -7.387 1 98.94 80 ILE A O 1
ATOM 638 N N . LEU A 1 81 ? -8.469 -6.012 -6.16 1 98.88 81 LEU A N 1
ATOM 639 C CA . LEU A 1 81 ? -9.102 -5.047 -7.051 1 98.88 81 LEU A CA 1
ATOM 640 C C . LEU A 1 81 ? -9.352 -3.721 -6.336 1 98.88 81 LEU A C 1
ATOM 642 O O . LEU A 1 81 ? -9.57 -3.697 -5.125 1 98.88 81 LEU A O 1
ATOM 646 N N . ALA A 1 82 ? -9.281 -2.684 -7.051 1 98.94 82 ALA A N 1
ATOM 647 C CA . ALA A 1 82 ? -9.648 -1.354 -6.574 1 98.94 82 ALA A CA 1
ATOM 648 C C . ALA A 1 82 ? -10.93 -0.865 -7.238 1 98.94 82 ALA A C 1
ATOM 650 O O . ALA A 1 82 ? -11.062 -0.916 -8.461 1 98.94 82 ALA A O 1
ATOM 651 N N . ASP A 1 83 ? -11.867 -0.397 -6.5 1 98.81 83 ASP A N 1
ATOM 652 C CA . ASP A 1 83 ? -13.18 0.032 -6.965 1 98.81 83 ASP A CA 1
ATOM 653 C C . ASP A 1 83 ? -13.133 1.456 -7.516 1 98.81 83 ASP A C 1
ATOM 655 O O . ASP A 1 83 ? -13.094 2.422 -6.75 1 98.81 83 ASP A O 1
ATOM 659 N N . LEU A 1 84 ? -13.242 1.574 -8.773 1 98.75 84 LEU A N 1
ATOM 660 C CA . LEU A 1 84 ? -13.18 2.865 -9.453 1 98.75 84 LEU A CA 1
ATOM 661 C C . LEU A 1 84 ? -14.469 3.656 -9.242 1 98.75 84 LEU A C 1
ATOM 663 O O . LEU A 1 84 ? -14.516 4.852 -9.523 1 98.75 84 LEU A O 1
ATOM 667 N N . HIS A 1 85 ? -15.469 2.996 -8.734 1 98.38 85 HIS A N 1
ATOM 668 C CA . HIS A 1 85 ? -16.75 3.643 -8.469 1 98.38 85 HIS A CA 1
ATOM 669 C C . HIS A 1 85 ? -17.125 3.537 -7 1 98.38 85 HIS A C 1
ATOM 671 O O . HIS A 1 85 ? -18.25 3.178 -6.668 1 98.38 85 HIS A O 1
ATOM 677 N N . TYR A 1 86 ? -16.109 3.834 -6.207 1 98.25 86 TYR A N 1
ATOM 678 C CA . TYR A 1 86 ? -16.281 3.768 -4.762 1 98.25 86 TYR A CA 1
ATOM 679 C C . TYR A 1 86 ? -17.406 4.676 -4.301 1 98.25 86 TYR A C 1
ATOM 681 O O . TYR A 1 86 ? -17.969 4.48 -3.221 1 98.25 86 TYR A O 1
ATOM 689 N N . GLU A 1 87 ? -17.719 5.703 -5.105 1 98 87 GLU A N 1
ATOM 690 C CA . GLU A 1 87 ? -18.719 6.684 -4.707 1 98 87 GLU A CA 1
ATOM 691 C C . GLU A 1 87 ? -20.094 6.035 -4.551 1 98 87 GLU A C 1
ATOM 693 O O . GLU A 1 87 ? -20.953 6.559 -3.84 1 98 87 GLU A O 1
ATOM 698 N N . LYS A 1 88 ? -20.266 4.906 -5.23 1 97.62 88 LYS A N 1
ATOM 699 C CA . LYS A 1 88 ? -21.516 4.16 -5.109 1 97.62 88 LYS A CA 1
ATOM 700 C C . LYS A 1 88 ? -21.719 3.643 -3.688 1 97.62 88 LYS A C 1
ATOM 702 O O . LYS A 1 88 ? -22.844 3.33 -3.287 1 97.62 88 LYS A O 1
ATOM 707 N N . LEU A 1 89 ? -20.656 3.58 -2.852 1 97.75 89 LEU A N 1
ATOM 708 C CA . LEU A 1 89 ? -20.734 2.977 -1.525 1 97.75 89 LEU A CA 1
ATOM 709 C C . LEU A 1 89 ? -20.641 4.043 -0.437 1 97.75 89 LEU A C 1
ATOM 711 O O . LEU A 1 89 ? -20.656 3.721 0.753 1 97.75 89 LEU A O 1
ATOM 715 N N . LEU A 1 90 ? -20.562 5.289 -0.826 1 97.94 90 LEU A N 1
ATOM 716 C CA . LEU A 1 90 ? -20.375 6.359 0.147 1 97.94 90 LEU A CA 1
ATOM 717 C C . LEU A 1 90 ? -21.484 6.352 1.192 1 97.94 90 LEU A C 1
ATOM 719 O O . LEU A 1 90 ? -21.219 6.504 2.387 1 97.94 90 LEU A O 1
ATOM 723 N N . GLY A 1 91 ? -22.703 6.176 0.707 1 98.19 91 GLY A N 1
ATOM 724 C CA . GLY A 1 91 ? -23.812 6.105 1.637 1 98.19 91 GLY A CA 1
ATOM 725 C C . GLY A 1 91 ? -23.688 4.98 2.648 1 98.19 91 GLY A C 1
ATOM 726 O O . GLY A 1 91 ? -23.906 5.184 3.842 1 98.19 91 GLY A O 1
ATOM 727 N N . ASP A 1 92 ? -23.328 3.826 2.197 1 98.44 92 ASP A N 1
ATOM 728 C CA . ASP A 1 92 ? -23.188 2.666 3.068 1 98.44 92 ASP A CA 1
ATOM 729 C C . ASP A 1 92 ? -22.062 2.871 4.074 1 98.44 92 ASP A C 1
ATOM 731 O O . ASP A 1 92 ? -22.172 2.469 5.234 1 98.44 92 ASP A O 1
ATOM 735 N N . VAL A 1 93 ? -20.953 3.486 3.639 1 98.31 93 VAL A N 1
ATOM 736 C CA . VAL A 1 93 ? -19.828 3.758 4.516 1 98.31 93 VAL A CA 1
ATOM 737 C C . VAL A 1 93 ? -20.25 4.699 5.641 1 98.31 93 VAL A C 1
ATOM 739 O O . VAL A 1 93 ? -19.969 4.438 6.812 1 98.31 93 VAL A O 1
ATOM 742 N N . LEU A 1 94 ? -20.969 5.75 5.266 1 98.44 94 LEU A N 1
ATOM 743 C CA . LEU A 1 94 ? -21.406 6.742 6.246 1 98.44 94 LEU A CA 1
ATOM 744 C C . LEU A 1 94 ? -22.453 6.148 7.188 1 98.44 94 LEU A C 1
ATOM 746 O O . LEU A 1 94 ? -22.391 6.367 8.398 1 98.44 94 LEU A O 1
ATOM 750 N N . ASP A 1 95 ? -23.375 5.328 6.633 1 98.56 95 ASP A N 1
ATOM 751 C CA . ASP A 1 95 ? -24.422 4.711 7.449 1 98.56 95 ASP A CA 1
ATOM 752 C C . ASP A 1 95 ? -23.828 3.703 8.43 1 98.56 95 ASP A C 1
ATOM 754 O O . ASP A 1 95 ? -24.266 3.605 9.578 1 98.56 95 ASP A O 1
ATOM 758 N N . HIS A 1 96 ? -22.859 3.016 7.965 1 98.19 96 HIS A N 1
ATOM 759 C CA . HIS A 1 96 ? -22.188 2.074 8.852 1 98.19 96 HIS A CA 1
ATOM 760 C C . HIS A 1 96 ? -21.438 2.803 9.961 1 98.19 96 HIS A C 1
ATOM 762 O O . HIS A 1 96 ? -21.391 2.334 11.094 1 98.19 96 HIS A O 1
ATOM 768 N N . SER A 1 97 ? -20.812 3.906 9.633 1 97.88 97 SER A N 1
ATOM 769 C CA . SER A 1 97 ? -20.109 4.727 10.609 1 97.88 97 SER A CA 1
ATOM 770 C C . SER A 1 97 ? -21.062 5.258 11.672 1 97.88 97 SER A C 1
ATOM 772 O O . SER A 1 97 ? -20.719 5.324 12.852 1 97.88 97 SER A O 1
ATOM 774 N N . ILE A 1 98 ? -22.266 5.609 11.242 1 98.31 98 ILE A N 1
ATOM 775 C CA . ILE A 1 98 ? -23.266 6.109 12.172 1 98.31 98 ILE A CA 1
ATOM 776 C C . ILE A 1 98 ? -23.75 4.977 13.078 1 98.31 98 ILE A C 1
ATOM 778 O O . ILE A 1 98 ? -23.797 5.125 14.297 1 98.31 98 ILE A O 1
ATOM 782 N N . ALA A 1 99 ? -24.047 3.857 12.469 1 98.25 99 ALA A N 1
ATOM 783 C CA . ALA A 1 99 ? -24.547 2.703 13.211 1 98.25 99 ALA A CA 1
ATOM 784 C C . ALA A 1 99 ? -23.531 2.238 14.25 1 98.25 99 ALA A C 1
ATOM 786 O O . ALA A 1 99 ? -23.906 1.725 15.305 1 98.25 99 ALA A O 1
ATOM 787 N N . SER A 1 100 ? -22.312 2.521 14.008 1 97.75 100 SER A N 1
ATOM 788 C CA . SER A 1 100 ? -21.25 2.049 14.883 1 97.75 100 SER A CA 1
ATOM 789 C C . SER A 1 100 ? -20.828 3.131 15.875 1 97.75 100 SER A C 1
ATOM 791 O O . SER A 1 100 ? -19.906 2.924 16.688 1 97.75 100 SER A O 1
ATOM 793 N N . GLY A 1 101 ? -21.359 4.309 15.766 1 97 101 GLY A N 1
ATOM 794 C CA . GLY A 1 101 ? -21.109 5.387 16.719 1 97 101 GLY A CA 1
ATOM 795 C C . GLY A 1 101 ? -19.891 6.215 16.359 1 97 101 GLY A C 1
ATOM 796 O O . GLY A 1 101 ? -19.375 6.969 17.188 1 97 101 GLY A O 1
ATOM 797 N N . CYS A 1 102 ? -19.438 6.102 15.133 1 96.56 102 CYS A N 1
ATOM 798 C CA . CYS A 1 102 ? -18.219 6.797 14.719 1 96.56 102 CYS A CA 1
ATOM 799 C C . CYS A 1 102 ? -18.547 8.133 14.07 1 96.56 102 CYS A C 1
ATOM 801 O O . CYS A 1 102 ? -17.672 8.977 13.891 1 96.56 102 CYS A O 1
ATOM 803 N N . LEU A 1 103 ? -19.766 8.258 13.688 1 96.62 103 LEU A N 1
ATOM 804 C CA . LEU A 1 103 ? -20.281 9.484 13.078 1 96.62 103 LEU A CA 1
ATOM 805 C C . LEU A 1 103 ? -21.656 9.828 13.617 1 96.62 103 LEU A C 1
ATOM 807 O O . LEU A 1 103 ? -22.531 8.953 13.727 1 96.62 103 LEU A O 1
ATOM 811 N N . HIS A 1 104 ? -21.844 11.039 13.992 1 97.31 104 HIS A N 1
ATOM 812 C CA . HIS A 1 104 ? -23.172 11.461 14.445 1 97.31 104 HIS A CA 1
ATOM 813 C C . HIS A 1 104 ? -24.125 11.617 13.266 1 97.31 104 HIS A C 1
ATOM 815 O O . HIS A 1 104 ? -23.75 12.156 12.219 1 97.31 104 HIS A O 1
ATOM 821 N N . GLN A 1 105 ? -25.375 11.234 13.484 1 97.75 105 GLN A N 1
ATOM 822 C CA . GLN A 1 105 ? -26.391 11.227 12.438 1 97.75 105 GLN A CA 1
ATOM 823 C C . GLN A 1 105 ? -26.562 12.609 11.828 1 97.75 105 GLN A C 1
ATOM 825 O O . GLN A 1 105 ? -26.828 12.742 10.633 1 97.75 105 GLN A O 1
ATOM 830 N N . ASN A 1 106 ? -26.297 13.641 12.562 1 97.94 106 ASN A N 1
ATOM 831 C CA . ASN A 1 106 ? -26.516 15.016 12.117 1 97.94 106 ASN A CA 1
ATOM 832 C C . ASN A 1 106 ? -25.5 15.43 11.062 1 97.94 106 ASN A C 1
ATOM 834 O O . ASN A 1 106 ? -25.688 16.422 10.359 1 97.94 106 ASN A O 1
ATOM 838 N N . PHE A 1 107 ? -24.453 14.594 10.977 1 97.38 107 PHE A N 1
ATOM 839 C CA . PHE A 1 107 ? -23.406 14.961 10.039 1 97.38 107 PHE A CA 1
ATOM 840 C C . PHE A 1 107 ? -23.5 14.141 8.758 1 97.38 107 PHE A C 1
ATOM 842 O O . PHE A 1 107 ? -22.703 14.312 7.836 1 97.38 107 PHE A O 1
ATOM 849 N N . ARG A 1 108 ? -24.438 13.227 8.719 1 97.69 108 ARG A N 1
ATOM 850 C CA . ARG A 1 108 ? -24.531 12.281 7.617 1 97.69 108 ARG A CA 1
ATOM 851 C C . ARG A 1 108 ? -24.609 13 6.277 1 97.69 108 ARG A C 1
ATOM 853 O O . ARG A 1 108 ? -23.781 12.773 5.391 1 97.69 108 ARG A O 1
ATOM 860 N N . GLU A 1 109 ? -25.562 13.906 6.062 1 98.19 109 GLU A N 1
ATOM 861 C CA . GLU A 1 109 ? -25.812 14.547 4.773 1 98.19 109 GLU A CA 1
ATOM 862 C C . GLU A 1 109 ? -24.672 15.469 4.375 1 98.19 109 GLU A C 1
ATOM 864 O O . GLU A 1 109 ? -24.266 15.484 3.213 1 98.19 109 GLU A O 1
ATOM 869 N N . ASN A 1 110 ? -24.234 16.203 5.277 1 97.69 110 ASN A N 1
ATOM 870 C CA . ASN A 1 110 ? -23.109 17.078 5.004 1 97.69 110 ASN A CA 1
ATOM 871 C C . ASN A 1 110 ? -21.859 16.297 4.613 1 97.69 110 ASN A C 1
ATOM 873 O O . ASN A 1 110 ? -21.125 16.703 3.711 1 97.69 110 ASN A O 1
ATOM 877 N N . SER A 1 111 ? -21.625 15.25 5.359 1 97.38 111 SER A N 1
ATOM 878 C CA . SER A 1 111 ? -20.484 14.398 5.031 1 97.38 111 SER A CA 1
ATOM 879 C C . SER A 1 111 ? -20.641 13.797 3.637 1 97.38 111 SER A C 1
ATOM 881 O O . SER A 1 111 ? -19.672 13.773 2.861 1 97.38 111 SER A O 1
ATOM 883 N N . PHE A 1 112 ? -21.828 13.352 3.373 1 98.5 112 PHE A N 1
ATOM 884 C CA . PHE A 1 112 ? -22.094 12.789 2.055 1 98.5 112 PHE A CA 1
ATOM 885 C C . PHE A 1 112 ? -21.859 13.828 0.964 1 98.5 112 PHE A C 1
ATOM 887 O O . PHE A 1 112 ? -21.172 13.547 -0.025 1 98.5 112 PHE A O 1
ATOM 894 N N . ASN A 1 113 ? -22.359 14.969 1.108 1 98 113 ASN A N 1
ATOM 895 C CA . ASN A 1 113 ? -22.234 16.031 0.124 1 98 113 ASN A CA 1
ATOM 896 C C . ASN A 1 113 ? -20.766 16.453 -0.059 1 98 113 ASN A C 1
ATOM 898 O O . ASN A 1 113 ? -20.328 16.734 -1.179 1 98 113 ASN A O 1
ATOM 902 N N . PHE A 1 114 ? -20.203 16.484 1.01 1 95.94 114 PHE A N 1
ATOM 903 C CA . PHE A 1 114 ? -18.781 16.844 0.954 1 95.94 114 PHE A CA 1
ATOM 904 C C . PHE A 1 114 ? -18 15.812 0.16 1 95.94 114 PHE A C 1
ATOM 906 O O . PHE A 1 114 ? -17.266 16.156 -0.771 1 95.94 114 PHE A O 1
ATOM 913 N N . LEU A 1 115 ? -18.094 14.539 0.491 1 97.12 115 LEU A N 1
ATOM 914 C CA . LEU A 1 115 ? -17.359 13.461 -0.156 1 97.12 115 LEU A CA 1
ATOM 915 C C . LEU A 1 115 ? -17.719 13.359 -1.633 1 97.12 115 LEU A C 1
ATOM 917 O O . LEU A 1 115 ? -16.844 13.156 -2.48 1 97.12 115 LEU A O 1
ATOM 921 N N . MET A 1 116 ? -19 13.508 -1.896 1 97.81 116 MET A N 1
ATOM 922 C CA . MET A 1 116 ? -19.438 13.492 -3.289 1 97.81 116 MET A CA 1
ATOM 923 C C . MET A 1 116 ? -18.875 14.688 -4.051 1 97.81 116 MET A C 1
ATOM 925 O O . MET A 1 116 ? -18.516 14.562 -5.223 1 97.81 116 MET A O 1
ATOM 929 N N . GLY A 1 117 ? -18.922 15.844 -3.406 1 96.44 117 GLY A N 1
ATOM 930 C CA . GLY A 1 117 ? -18.328 17.031 -4.004 1 96.44 117 GLY A CA 1
ATOM 931 C C . GLY A 1 117 ? -16.859 16.844 -4.363 1 96.44 117 GLY A C 1
ATOM 932 O O . GLY A 1 117 ? -16.438 17.172 -5.469 1 96.44 117 GLY A O 1
ATOM 933 N N . VAL A 1 118 ? -16.125 16.281 -3.443 1 93.75 118 VAL A N 1
ATOM 934 C CA . VAL A 1 118 ? -14.711 16 -3.68 1 93.75 118 VAL A CA 1
ATOM 935 C C . VAL A 1 118 ? -14.57 15.031 -4.852 1 93.75 118 VAL A C 1
ATOM 937 O O . VAL A 1 118 ? -13.773 15.266 -5.766 1 93.75 118 VAL A O 1
ATOM 940 N N . HIS A 1 119 ? -15.297 13.984 -4.812 1 97.19 119 HIS A N 1
ATOM 941 C CA . HIS A 1 119 ? -15.266 12.984 -5.871 1 97.19 119 HIS A CA 1
ATOM 942 C C . HIS A 1 119 ? -15.508 13.617 -7.238 1 97.19 119 HIS A C 1
ATOM 944 O O . HIS A 1 119 ? -14.805 13.312 -8.203 1 97.19 119 HIS A O 1
ATOM 950 N N . ASN A 1 120 ? -16.438 14.516 -7.301 1 97.31 120 ASN A N 1
ATOM 951 C CA . ASN A 1 120 ? -16.859 15.102 -8.562 1 97.31 120 ASN A CA 1
ATOM 952 C C . ASN A 1 120 ? -15.812 16.062 -9.125 1 97.31 120 ASN A C 1
ATOM 954 O O . ASN A 1 120 ? -15.859 16.422 -10.305 1 97.31 120 ASN A O 1
ATOM 958 N N . THR A 1 121 ? -14.93 16.484 -8.352 1 95.81 121 THR A N 1
ATOM 959 C CA . THR A 1 121 ? -13.891 17.391 -8.82 1 95.81 121 THR A CA 1
ATOM 960 C C . THR A 1 121 ? -12.672 16.609 -9.312 1 95.81 121 THR A C 1
ATOM 962 O O . THR A 1 121 ? -11.789 17.172 -9.953 1 95.81 121 THR A O 1
ATOM 965 N N . LEU A 1 122 ? -12.617 15.344 -9.047 1 96.69 122 LEU A N 1
ATOM 966 C CA . LEU A 1 122 ? -11.461 14.523 -9.391 1 96.69 122 LEU A CA 1
ATOM 967 C C . LEU A 1 122 ? -11.547 14.039 -10.836 1 96.69 122 LEU A C 1
ATOM 969 O O . LEU A 1 122 ? -12.633 13.695 -11.312 1 96.69 122 LEU A O 1
ATOM 973 N N . SER A 1 123 ? -10.43 14.055 -11.508 1 97.31 123 SER A N 1
ATOM 974 C CA . SER A 1 123 ? -10.344 13.422 -12.82 1 97.31 123 SER A CA 1
ATOM 975 C C . SER A 1 123 ? -10.352 11.898 -12.711 1 97.31 123 SER A C 1
ATOM 977 O O . SER A 1 123 ? -10.102 11.352 -11.633 1 97.31 123 SER A O 1
ATOM 979 N N . PRO A 1 124 ? -10.625 11.195 -13.812 1 97.44 124 PRO A N 1
ATOM 980 C CA . PRO A 1 124 ? -10.523 9.734 -13.797 1 97.44 124 PRO A CA 1
ATOM 981 C C . PRO A 1 124 ? -9.148 9.242 -13.344 1 97.44 124 PRO A C 1
ATOM 983 O O . PRO A 1 124 ? -9.047 8.25 -12.625 1 97.44 124 PRO A O 1
ATOM 986 N N . GLN A 1 125 ? -8.125 9.945 -13.703 1 97.38 125 GLN A N 1
ATOM 987 C CA . GLN A 1 12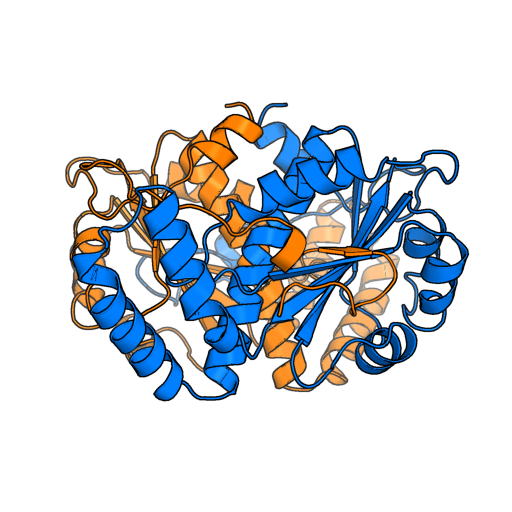5 ? -6.77 9.578 -13.297 1 97.38 125 GLN A CA 1
ATOM 988 C C . GLN A 1 125 ? -6.578 9.758 -11.789 1 97.38 125 GLN A C 1
ATOM 990 O O . GLN A 1 125 ? -5.957 8.922 -11.133 1 97.38 125 GLN A O 1
ATOM 995 N N . ASP A 1 126 ? -7.094 10.852 -11.289 1 97.06 126 ASP A N 1
ATOM 996 C CA . ASP A 1 126 ? -7.023 11.094 -9.852 1 97.06 126 ASP A CA 1
ATOM 997 C C . ASP A 1 126 ? -7.699 9.961 -9.07 1 97.06 126 ASP A C 1
ATOM 999 O O . ASP A 1 126 ? -7.168 9.492 -8.062 1 97.06 126 ASP A O 1
ATOM 1003 N N . ILE A 1 127 ? -8.836 9.625 -9.555 1 98.44 127 ILE A N 1
ATOM 1004 C CA . ILE A 1 127 ? -9.609 8.57 -8.914 1 98.44 127 ILE A CA 1
ATOM 1005 C C . ILE A 1 127 ? -8.828 7.258 -8.961 1 98.44 127 ILE A C 1
ATOM 1007 O O . ILE A 1 127 ? -8.672 6.582 -7.945 1 98.44 127 ILE A O 1
ATOM 1011 N N . ARG A 1 128 ? -8.328 6.934 -10.125 1 98.62 128 ARG 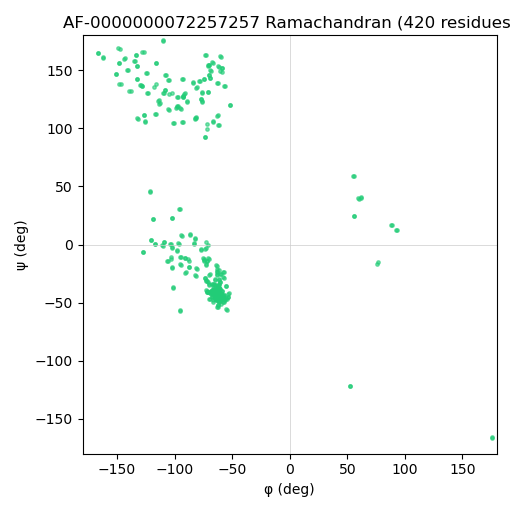A N 1
ATOM 1012 C CA . ARG A 1 128 ? -7.578 5.695 -10.305 1 98.62 128 ARG A CA 1
ATOM 1013 C C . ARG A 1 128 ? -6.359 5.656 -9.391 1 98.62 128 ARG A C 1
ATOM 1015 O O . ARG A 1 128 ? -6.125 4.656 -8.703 1 98.62 128 ARG A O 1
ATOM 1022 N N . ASP A 1 129 ? -5.598 6.746 -9.328 1 98.62 129 ASP A N 1
ATOM 1023 C CA . ASP A 1 129 ? -4.434 6.812 -8.453 1 98.62 129 ASP A CA 1
ATOM 1024 C C . ASP A 1 129 ? -4.824 6.543 -7 1 98.62 129 ASP A C 1
ATOM 1026 O O . ASP A 1 129 ? -4.188 5.734 -6.32 1 98.62 129 ASP A O 1
ATOM 1030 N N . GLN A 1 130 ? -5.824 7.184 -6.613 1 98.38 130 GLN A N 1
ATOM 1031 C CA . GLN A 1 130 ? -6.219 7.133 -5.211 1 98.38 130 GLN A CA 1
ATOM 1032 C C . GLN A 1 130 ? -6.66 5.727 -4.816 1 98.38 130 GLN A C 1
ATOM 1034 O O . GLN A 1 130 ? -6.258 5.219 -3.766 1 98.38 130 GLN A O 1
ATOM 1039 N N . VAL A 1 131 ? -7.48 5.113 -5.652 1 98.88 131 VAL A N 1
ATOM 1040 C CA . VAL A 1 131 ? -8.016 3.814 -5.262 1 98.88 131 VAL A CA 1
ATOM 1041 C C . VAL A 1 131 ? -6.918 2.758 -5.328 1 98.88 131 VAL A C 1
ATOM 1043 O O . VAL A 1 131 ? -6.906 1.817 -4.531 1 98.88 131 VAL A O 1
ATOM 1046 N N . LEU A 1 132 ? -5.973 2.893 -6.223 1 98.94 132 LEU A N 1
ATOM 1047 C CA . LEU A 1 132 ? -4.832 1.986 -6.266 1 98.94 132 LEU A CA 1
ATOM 1048 C C . LEU A 1 132 ? -3.965 2.145 -5.02 1 98.94 132 LEU A C 1
ATOM 1050 O O . LEU A 1 132 ? -3.523 1.152 -4.434 1 98.94 132 LEU A O 1
ATOM 1054 N N . ILE A 1 133 ? -3.762 3.385 -4.621 1 98.94 133 ILE A N 1
ATOM 1055 C CA . ILE A 1 133 ? -2.965 3.678 -3.434 1 98.94 133 ILE A CA 1
ATOM 1056 C C . ILE A 1 133 ? -3.629 3.07 -2.201 1 98.94 133 ILE A C 1
ATOM 1058 O O . ILE A 1 133 ? -3.02 2.264 -1.494 1 98.94 133 ILE A O 1
ATOM 1062 N N . ASP A 1 134 ? -4.879 3.34 -2.004 1 98.94 134 ASP A N 1
ATOM 1063 C CA . ASP A 1 134 ? -5.605 2.883 -0.824 1 98.94 134 ASP A CA 1
ATOM 1064 C C . ASP A 1 134 ? -5.645 1.357 -0.759 1 98.94 134 ASP A C 1
ATOM 1066 O O . ASP A 1 134 ? -5.441 0.77 0.305 1 98.94 134 ASP A O 1
ATOM 1070 N N . THR A 1 135 ? -5.91 0.779 -1.875 1 98.94 135 THR A N 1
ATOM 1071 C CA . THR A 1 135 ? -6.027 -0.674 -1.938 1 98.94 135 THR A CA 1
ATOM 1072 C C . THR A 1 135 ? -4.676 -1.336 -1.675 1 98.94 135 THR A C 1
ATOM 1074 O O . THR A 1 135 ? -4.609 -2.396 -1.05 1 98.94 135 THR A O 1
ATOM 1077 N N . SER A 1 136 ? -3.639 -0.71 -2.092 1 98.94 136 SER A N 1
ATOM 1078 C CA . SER A 1 136 ? -2.297 -1.243 -1.88 1 98.94 136 SER A CA 1
ATOM 1079 C C . SER A 1 136 ? -1.898 -1.17 -0.41 1 98.94 136 SER A C 1
ATOM 1081 O O . SER A 1 136 ? -1.187 -2.043 0.091 1 98.94 136 SER A O 1
ATOM 1083 N N . LEU A 1 137 ? -2.336 -0.151 0.284 1 98.94 137 LEU A N 1
ATOM 1084 C CA . LEU A 1 137 ? -2.113 -0.096 1.725 1 98.94 137 LEU A CA 1
ATOM 1085 C C . LEU A 1 137 ? -2.707 -1.318 2.414 1 98.94 137 LEU A C 1
ATOM 1087 O O . LEU A 1 137 ? -2.021 -2.002 3.178 1 98.94 137 LEU A O 1
ATOM 1091 N N . ALA A 1 138 ? -3.92 -1.633 2.07 1 98.94 138 ALA A N 1
ATOM 1092 C CA . ALA A 1 138 ? -4.602 -2.789 2.646 1 98.94 138 ALA A CA 1
ATOM 1093 C C . ALA A 1 138 ? -3.904 -4.09 2.252 1 98.94 138 ALA A C 1
ATOM 1095 O O . ALA A 1 138 ? -3.832 -5.027 3.049 1 98.94 138 ALA A O 1
ATOM 1096 N N . THR A 1 139 ? -3.396 -4.117 1.072 1 98.94 139 THR A N 1
ATOM 1097 C CA . THR A 1 139 ? -2.744 -5.32 0.562 1 98.94 139 THR A CA 1
ATOM 1098 C C . THR A 1 139 ? -1.466 -5.613 1.343 1 98.94 139 THR A C 1
ATOM 1100 O O . THR A 1 139 ? -1.174 -6.77 1.65 1 98.94 139 THR A O 1
ATOM 1103 N N . MET A 1 140 ? -0.721 -4.562 1.661 1 98.94 140 MET A N 1
ATOM 1104 C CA . MET A 1 140 ? 0.491 -4.789 2.443 1 98.94 140 MET A CA 1
ATOM 1105 C C . MET A 1 140 ? 0.152 -5.328 3.828 1 98.94 140 MET A C 1
ATOM 1107 O O . MET A 1 140 ? 0.834 -6.219 4.336 1 98.94 140 MET A O 1
ATOM 1111 N N . GLN A 1 141 ? -0.867 -4.789 4.449 1 98.88 141 GLN A N 1
ATOM 1112 C CA . GLN A 1 141 ? -1.31 -5.32 5.734 1 98.88 141 GLN A CA 1
ATOM 1113 C C . GLN A 1 141 ? -1.706 -6.789 5.613 1 98.88 141 GLN A C 1
ATOM 1115 O O . GLN A 1 141 ? -1.401 -7.598 6.492 1 98.88 141 GLN A O 1
ATOM 1120 N N . LEU A 1 142 ? -2.348 -7.074 4.527 1 98.94 142 LEU A N 1
ATOM 1121 C CA . LEU A 1 142 ? -2.754 -8.461 4.309 1 98.94 142 LEU A CA 1
ATOM 1122 C C . LEU A 1 142 ? -1.54 -9.383 4.273 1 98.94 142 LEU A C 1
ATOM 1124 O O . LEU A 1 142 ? -1.535 -10.43 4.914 1 98.94 142 LEU A O 1
ATOM 1128 N N . MET A 1 143 ? -0.517 -8.984 3.537 1 98.94 143 MET A N 1
ATOM 1129 C CA . MET A 1 143 ? 0.678 -9.82 3.422 1 98.94 143 MET A CA 1
ATOM 1130 C C . MET A 1 143 ? 1.326 -10.031 4.785 1 98.94 143 MET A C 1
ATOM 1132 O O . MET A 1 143 ? 1.804 -11.125 5.086 1 98.94 143 MET A O 1
ATOM 1136 N N . LEU A 1 144 ? 1.317 -9.016 5.609 1 98.88 144 LEU A N 1
ATOM 1137 C CA . LEU A 1 144 ? 1.895 -9.141 6.941 1 98.88 144 LEU A CA 1
ATOM 1138 C C . LEU A 1 144 ? 1.022 -10.023 7.828 1 98.88 144 LEU A C 1
ATOM 1140 O O . LEU A 1 144 ? 1.536 -10.828 8.609 1 98.88 144 LEU A O 1
ATOM 1144 N N . VAL A 1 145 ? -0.28 -9.867 7.746 1 98.81 145 VAL A N 1
ATOM 1145 C CA . VAL A 1 145 ? -1.21 -10.688 8.516 1 98.81 145 VAL A CA 1
ATOM 1146 C C . VAL A 1 145 ? -1.062 -12.148 8.117 1 98.81 145 VAL A C 1
ATOM 1148 O O . VAL A 1 145 ? -1.07 -13.039 8.969 1 98.81 145 VAL A O 1
ATOM 1151 N N . VAL A 1 146 ? -0.95 -12.398 6.789 1 98.81 146 VAL A N 1
ATOM 1152 C CA . VAL A 1 146 ? -0.726 -13.75 6.277 1 98.81 146 VAL A CA 1
ATOM 1153 C C . VAL A 1 146 ? 0.496 -14.367 6.961 1 98.81 146 VAL A C 1
ATOM 1155 O O . VAL A 1 146 ? 0.449 -15.508 7.422 1 98.81 146 VAL A O 1
ATOM 1158 N N . LYS A 1 147 ? 1.561 -13.609 7.074 1 98.69 147 LYS A N 1
ATOM 1159 C CA . LYS A 1 147 ? 2.781 -14.086 7.715 1 98.69 147 LYS A CA 1
ATOM 1160 C C . LYS A 1 147 ? 2.557 -14.352 9.203 1 98.69 147 LYS A C 1
ATOM 1162 O O . LYS A 1 147 ? 3.023 -15.359 9.734 1 98.69 147 LYS A O 1
ATOM 1167 N N . GLU A 1 148 ? 1.844 -13.438 9.82 1 97.94 148 GLU A N 1
ATOM 1168 C CA . GLU A 1 148 ? 1.545 -13.562 11.25 1 97.94 148 GLU A CA 1
ATOM 1169 C C . GLU A 1 148 ? 0.752 -14.836 11.531 1 97.94 148 GLU A C 1
ATOM 1171 O O . GLU A 1 148 ? 0.929 -15.461 12.578 1 97.94 148 GLU A O 1
ATOM 1176 N N . LYS A 1 149 ? -0.067 -15.25 10.617 1 97.88 149 LYS A N 1
ATOM 1177 C CA . LYS A 1 149 ? -0.92 -16.422 10.781 1 97.88 149 LYS A CA 1
ATOM 1178 C C . LYS A 1 149 ? -0.16 -17.703 10.445 1 97.88 149 LYS A C 1
ATOM 1180 O O . LYS A 1 149 ? -0.72 -18.812 10.523 1 97.88 149 LYS A O 1
ATOM 1185 N N . GLY A 1 150 ? 1.094 -17.578 10.102 1 97.69 150 GLY A N 1
ATOM 1186 C CA . GLY A 1 150 ? 1.941 -18.734 9.867 1 97.69 150 GLY A CA 1
ATOM 1187 C C . GLY A 1 150 ? 1.975 -19.172 8.414 1 97.69 150 GLY A C 1
ATOM 1188 O O . GLY A 1 150 ? 2.414 -20.281 8.094 1 97.69 150 GLY A O 1
ATOM 1189 N N . TYR A 1 151 ? 1.456 -18.328 7.484 1 98.69 151 TYR A N 1
ATOM 1190 C CA . TYR A 1 151 ? 1.444 -18.609 6.055 1 98.69 151 TYR A CA 1
ATOM 1191 C C . TYR A 1 151 ? 2.412 -17.703 5.309 1 98.69 151 TYR A C 1
ATOM 1193 O O . TYR A 1 151 ? 3.111 -16.891 5.922 1 98.69 151 TYR A O 1
ATOM 1201 N N . ASP A 1 152 ? 2.529 -17.953 3.994 1 98.75 152 ASP A N 1
ATOM 1202 C CA . ASP A 1 152 ? 3.41 -17.203 3.113 1 98.75 152 ASP A CA 1
ATOM 1203 C C . ASP A 1 152 ? 2.652 -16.688 1.892 1 98.75 152 ASP A C 1
ATOM 1205 O O . ASP A 1 152 ? 1.519 -17.094 1.638 1 98.75 152 ASP A O 1
ATOM 1209 N N . SER A 1 153 ? 3.283 -15.758 1.188 1 98.75 153 SER A N 1
ATOM 1210 C CA . SER A 1 153 ? 2.586 -15.148 0.057 1 98.75 153 SER A CA 1
ATOM 1211 C C . SER A 1 153 ? 3.547 -14.852 -1.091 1 98.75 153 SER A C 1
ATOM 1213 O O . SER A 1 153 ? 4.766 -14.906 -0.915 1 98.75 153 SER A O 1
ATOM 1215 N N . HIS A 1 154 ? 3.016 -14.703 -2.26 1 98.62 154 HIS A N 1
ATOM 1216 C CA . HIS A 1 154 ? 3.656 -14.203 -3.471 1 98.62 154 HIS A CA 1
ATOM 1217 C C . HIS A 1 154 ? 2.803 -13.133 -4.145 1 98.62 154 HIS A C 1
ATOM 1219 O O . HIS A 1 154 ? 1.739 -13.438 -4.691 1 98.62 154 HIS A O 1
ATOM 1225 N N . ALA A 1 155 ? 3.279 -11.875 -4.055 1 98.5 155 ALA A N 1
ATOM 1226 C CA . ALA A 1 155 ? 2.633 -10.781 -4.777 1 98.5 155 ALA A CA 1
ATOM 1227 C C . ALA A 1 155 ? 2.982 -10.828 -6.262 1 98.5 155 ALA A C 1
ATOM 1229 O O . ALA A 1 155 ? 4.156 -10.766 -6.633 1 98.5 155 ALA A O 1
ATOM 1230 N N . ILE A 1 156 ? 1.979 -10.891 -7.086 1 98 156 ILE A N 1
ATOM 1231 C CA . ILE A 1 156 ? 2.178 -11.094 -8.516 1 98 156 ILE A CA 1
ATOM 1232 C C . ILE A 1 156 ? 1.663 -9.875 -9.281 1 98 156 ILE A C 1
ATOM 1234 O O . ILE A 1 156 ? 0.461 -9.602 -9.289 1 98 156 ILE A O 1
ATOM 1238 N N . GLY A 1 157 ? 2.57 -9.172 -9.875 1 96.06 157 GLY A N 1
ATOM 1239 C CA . GLY A 1 157 ? 2.234 -7.977 -10.625 1 96.06 157 GLY A CA 1
ATOM 1240 C C . GLY A 1 157 ? 2.223 -8.195 -12.125 1 96.06 157 GLY A C 1
ATOM 1241 O O . GLY A 1 157 ? 1.616 -7.422 -12.867 1 96.06 157 GLY A O 1
ATOM 1242 N N . ILE A 1 158 ? 2.863 -9.211 -12.594 1 93.38 158 ILE A N 1
ATOM 1243 C CA . ILE A 1 158 ? 2.945 -9.484 -14.023 1 93.38 158 ILE A CA 1
ATOM 1244 C C . ILE A 1 158 ? 1.946 -10.57 -14.406 1 93.38 158 ILE A C 1
ATOM 1246 O O . ILE A 1 158 ? 2.166 -11.75 -14.117 1 93.38 158 ILE A O 1
ATOM 1250 N N . PHE A 1 159 ? 0.879 -10.156 -15.023 1 96.12 159 PHE A N 1
ATOM 1251 C CA . PHE A 1 159 ? -0.156 -11.039 -15.547 1 96.12 159 PHE A CA 1
ATOM 1252 C C . PHE A 1 159 ? -1.027 -10.32 -16.562 1 96.12 159 PHE A C 1
ATOM 1254 O O . PHE A 1 159 ? -0.971 -9.094 -16.672 1 96.12 159 PHE A O 1
ATOM 1261 N N . ASP A 1 160 ? -1.729 -11.055 -17.375 1 96.88 160 ASP A N 1
ATOM 1262 C CA . ASP A 1 160 ? -2.684 -10.492 -18.328 1 96.88 160 ASP A CA 1
ATOM 1263 C C . ASP A 1 160 ? -3.943 -10 -17.609 1 96.88 160 ASP A C 1
ATOM 1265 O O . ASP A 1 160 ? -4.918 -10.75 -17.484 1 96.88 160 ASP A O 1
ATOM 1269 N N . ARG A 1 161 ? -3.975 -8.727 -17.234 1 96.81 161 ARG A N 1
ATOM 1270 C CA . ARG A 1 161 ? -5.012 -8.133 -16.406 1 96.81 161 ARG A CA 1
ATOM 1271 C C . ARG A 1 161 ? -6.383 -8.266 -17.062 1 96.81 161 ARG A C 1
ATOM 1273 O O . ARG A 1 161 ? -7.359 -8.641 -16.406 1 96.81 161 ARG A O 1
ATOM 1280 N N . LYS A 1 162 ? -6.461 -7.926 -18.312 1 96.69 162 LYS A N 1
ATOM 1281 C CA . LYS A 1 162 ? -7.73 -8.008 -19.031 1 96.69 162 LYS A CA 1
ATOM 1282 C C . LYS A 1 162 ? -8.25 -9.438 -19.078 1 96.69 162 LYS A C 1
ATOM 1284 O O . LYS A 1 162 ? -9.43 -9.68 -18.797 1 96.69 162 LYS A O 1
ATOM 1289 N N . ALA A 1 163 ? -7.398 -10.375 -19.375 1 97.88 163 ALA A N 1
ATOM 1290 C CA . ALA A 1 163 ? -7.793 -11.773 -19.5 1 97.88 163 ALA A CA 1
ATOM 1291 C C . ALA A 1 163 ? -8.266 -12.328 -18.156 1 97.88 163 ALA A C 1
ATOM 1293 O O . ALA A 1 163 ? -9.227 -13.094 -18.109 1 97.88 163 ALA A O 1
ATOM 1294 N N . VAL A 1 164 ? -7.582 -11.953 -17.094 1 98.06 164 VAL A N 1
ATOM 1295 C CA . VAL A 1 164 ? -7.934 -12.438 -15.758 1 98.06 164 VAL A CA 1
ATOM 1296 C C . VAL A 1 164 ? -9.312 -11.914 -15.359 1 98.06 164 VAL A C 1
ATOM 1298 O O . VAL A 1 164 ? -10.148 -12.664 -14.867 1 98.06 164 VAL A O 1
ATOM 1301 N N . LEU A 1 165 ? -9.555 -10.617 -15.57 1 98.06 165 LEU A N 1
ATOM 1302 C CA . LEU A 1 165 ? -10.859 -10.055 -15.234 1 98.06 165 LEU A CA 1
ATOM 1303 C C . LEU A 1 165 ? -11.961 -10.711 -16.062 1 98.06 165 LEU A C 1
ATOM 1305 O O . LEU A 1 165 ? -13.039 -11 -15.539 1 98.06 165 LEU A O 1
ATOM 1309 N N . GLU A 1 166 ? -11.656 -10.984 -17.281 1 97.31 166 GLU A N 1
ATOM 1310 C CA . GLU A 1 166 ? -12.641 -11.586 -18.188 1 97.31 166 GLU A CA 1
ATOM 1311 C C . GLU A 1 166 ? -13 -13 -17.75 1 97.31 166 GLU A C 1
ATOM 1313 O O . GLU A 1 166 ? -14.18 -13.344 -17.641 1 97.31 166 GLU A O 1
ATOM 1318 N N . VAL A 1 167 ? -12.031 -13.82 -17.484 1 96.75 167 VAL A N 1
ATOM 1319 C CA . VAL A 1 167 ? -12.281 -15.227 -17.203 1 96.75 167 VAL A CA 1
ATOM 1320 C C . VAL A 1 167 ? -12.992 -15.367 -15.852 1 96.75 167 VAL A C 1
ATOM 1322 O O . VAL A 1 167 ? -13.781 -16.297 -15.656 1 96.75 167 VAL A O 1
ATOM 1325 N N . LEU A 1 168 ? -12.789 -14.375 -14.977 1 97.25 168 LEU A N 1
ATOM 1326 C CA . LEU A 1 168 ? -13.422 -14.422 -13.664 1 97.25 168 LEU A CA 1
ATOM 1327 C C . LEU A 1 168 ? -14.703 -13.602 -13.648 1 97.25 168 LEU A C 1
ATOM 1329 O O . LEU A 1 168 ? -15.328 -13.438 -12.602 1 97.25 168 LEU A O 1
ATOM 1333 N N . GLU A 1 169 ? -15.039 -13.016 -14.789 1 95.12 169 GLU A N 1
ATOM 1334 C CA . GLU A 1 169 ? -16.266 -12.25 -14.961 1 95.12 169 GLU A CA 1
ATOM 1335 C C . GLU A 1 169 ? -16.312 -11.047 -14.031 1 95.12 169 GLU A C 1
ATOM 1337 O O . GLU A 1 169 ? -17.328 -10.797 -13.375 1 95.12 169 GLU A O 1
ATOM 1342 N N . ILE A 1 170 ? -15.219 -10.422 -13.883 1 97.69 170 ILE A N 1
ATOM 1343 C CA . ILE A 1 170 ? -15.102 -9.219 -13.078 1 97.69 170 ILE A CA 1
ATOM 1344 C C . ILE A 1 170 ? -15.336 -7.984 -13.945 1 97.69 170 ILE A C 1
ATOM 1346 O O . ILE A 1 170 ? -14.781 -7.875 -15.039 1 97.69 170 ILE A O 1
ATOM 1350 N N . ASP A 1 171 ? -16.188 -7.07 -13.516 1 97.31 171 ASP A N 1
ATOM 1351 C CA . ASP A 1 171 ? -16.531 -5.836 -14.227 1 97.31 171 ASP A CA 1
ATOM 1352 C C . ASP A 1 171 ? -15.297 -4.945 -14.383 1 97.31 171 ASP A C 1
ATOM 1354 O O . ASP A 1 171 ? -14.93 -4.219 -13.453 1 97.31 171 ASP A O 1
ATOM 1358 N N . SER A 1 172 ? -14.727 -4.93 -15.555 1 96.81 172 SER A N 1
ATOM 1359 C CA . SER A 1 172 ? -13.477 -4.223 -15.805 1 96.81 172 SER A CA 1
ATOM 1360 C C . SER A 1 172 ? -13.695 -2.713 -15.867 1 96.81 172 SER A C 1
ATOM 1362 O O . SER A 1 172 ? -12.742 -1.937 -15.812 1 96.81 172 SER A O 1
ATOM 1364 N N . GLU A 1 173 ? -14.914 -2.303 -15.961 1 96.88 173 GLU A N 1
ATOM 1365 C CA . GLU A 1 173 ? -15.211 -0.875 -15.953 1 96.88 173 GLU A CA 1
ATOM 1366 C C . GLU A 1 173 ? -15.258 -0.333 -14.523 1 96.88 173 GLU A C 1
ATOM 1368 O O . GLU A 1 173 ? -14.984 0.847 -14.297 1 96.88 173 GLU A O 1
ATOM 1373 N N . ARG A 1 174 ? -15.555 -1.206 -13.625 1 97.75 174 ARG A N 1
ATOM 1374 C CA . ARG A 1 174 ? -15.711 -0.75 -12.242 1 97.75 174 ARG A CA 1
ATOM 1375 C C . ARG A 1 174 ? -14.461 -1.068 -11.422 1 97.75 174 ARG A C 1
ATOM 1377 O O . ARG A 1 174 ? -14.07 -0.283 -10.555 1 97.75 174 ARG A O 1
ATOM 1384 N N . TYR A 1 175 ? -13.875 -2.205 -11.695 1 98.56 175 TYR A N 1
ATOM 1385 C CA . TYR A 1 175 ? -12.797 -2.66 -10.82 1 98.56 175 TYR A CA 1
ATOM 1386 C C . TYR A 1 175 ? -11.461 -2.672 -11.562 1 98.56 175 TYR A C 1
ATOM 1388 O O . TYR A 1 175 ? -11.336 -3.285 -12.625 1 98.56 175 TYR A O 1
ATOM 1396 N N . ALA A 1 176 ? -10.516 -1.975 -10.992 1 98.62 176 ALA A N 1
ATOM 1397 C CA . ALA A 1 176 ? -9.148 -1.995 -11.508 1 98.62 176 ALA A CA 1
ATOM 1398 C C . ALA A 1 176 ? -8.312 -3.059 -10.805 1 98.62 176 ALA A C 1
ATOM 1400 O O . ALA A 1 176 ? -8.273 -3.117 -9.578 1 98.62 176 ALA A O 1
ATOM 1401 N N . PRO A 1 177 ? -7.672 -3.928 -11.555 1 98.56 177 PRO A N 1
ATOM 1402 C CA . PRO A 1 177 ? -6.82 -4.934 -10.914 1 98.56 177 PRO A CA 1
ATOM 1403 C C . PRO A 1 177 ? -5.543 -4.34 -10.328 1 98.56 177 PRO A C 1
ATOM 1405 O O . PRO A 1 177 ? -4.832 -3.602 -11.016 1 98.56 177 PRO A O 1
ATOM 1408 N N . VAL A 1 178 ? -5.238 -4.645 -9.125 1 98.81 178 VAL A N 1
ATOM 1409 C CA . VAL A 1 178 ? -4.043 -4.16 -8.438 1 98.81 178 VAL A CA 1
ATOM 1410 C C . VAL A 1 178 ? -2.928 -5.195 -8.555 1 98.81 178 VAL A C 1
ATOM 1412 O O . VAL A 1 178 ? -1.84 -4.891 -9.047 1 98.81 178 VAL A O 1
ATOM 1415 N N . MET A 1 179 ? -3.195 -6.422 -8.094 1 98.81 179 MET A N 1
ATOM 1416 C CA . MET A 1 179 ? -2.264 -7.543 -8.172 1 98.81 179 MET A CA 1
ATOM 1417 C C . MET A 1 179 ? -2.969 -8.859 -7.867 1 98.81 179 MET A C 1
ATOM 1419 O O . MET A 1 179 ? -4.137 -8.867 -7.48 1 98.81 179 MET A O 1
ATOM 1423 N N . LEU A 1 180 ? -2.293 -9.938 -8.219 1 98.81 180 LEU A N 1
ATOM 1424 C CA . LEU A 1 180 ? -2.635 -11.234 -7.637 1 98.81 180 LEU A CA 1
ATOM 1425 C C . LEU A 1 180 ? -1.782 -11.523 -6.406 1 98.81 180 LEU A C 1
ATOM 1427 O O . LEU A 1 180 ? -0.6 -11.172 -6.371 1 98.81 180 LEU A O 1
ATOM 1431 N N . LEU A 1 181 ? -2.396 -12.125 -5.438 1 98.94 181 LEU A N 1
ATOM 1432 C CA . LEU A 1 181 ? -1.678 -12.539 -4.238 1 98.94 181 LEU A CA 1
ATOM 1433 C C . LEU A 1 181 ? -1.889 -14.023 -3.961 1 98.94 181 LEU A C 1
ATOM 1435 O O . LEU A 1 181 ? -2.975 -14.43 -3.549 1 98.94 181 LEU A O 1
ATOM 1439 N N . ALA A 1 182 ? -0.874 -14.805 -4.211 1 98.88 182 ALA A N 1
ATOM 1440 C CA . ALA A 1 182 ? -0.917 -16.219 -3.848 1 98.88 182 ALA A CA 1
ATOM 1441 C C . ALA A 1 182 ? -0.582 -16.422 -2.373 1 98.88 182 ALA A C 1
ATOM 1443 O O . ALA A 1 182 ? 0.354 -15.805 -1.854 1 98.88 182 ALA A O 1
ATOM 1444 N N . ILE A 1 183 ? -1.346 -17.234 -1.717 1 98.88 183 ILE A N 1
ATOM 1445 C CA . ILE A 1 183 ? -1.183 -17.469 -0.284 1 98.88 183 ILE A CA 1
ATOM 1446 C C . ILE A 1 183 ? -1.128 -18.969 0.001 1 98.88 183 ILE A C 1
ATOM 1448 O O . ILE A 1 183 ? -1.913 -19.734 -0.555 1 98.88 183 ILE A O 1
ATOM 1452 N N . GLY A 1 184 ? -0.247 -19.375 0.855 1 98.81 184 GLY A N 1
ATOM 1453 C CA . GLY A 1 184 ? -0.097 -20.766 1.269 1 98.81 184 GLY A CA 1
ATOM 1454 C C . GLY A 1 184 ? 1.073 -20.984 2.209 1 98.81 184 GLY A C 1
ATOM 1455 O O . GLY A 1 184 ? 1.542 -20.047 2.854 1 98.81 184 GLY A O 1
ATOM 1456 N N . LYS A 1 185 ? 1.409 -22.219 2.367 1 98.75 185 LYS A N 1
ATOM 1457 C CA . LYS A 1 185 ? 2.613 -22.578 3.109 1 98.75 185 LYS A CA 1
ATOM 1458 C C . LYS A 1 185 ? 3.785 -22.844 2.164 1 98.75 185 LYS A C 1
ATOM 1460 O O . LYS A 1 185 ? 3.68 -23.656 1.242 1 98.75 185 LYS A O 1
ATOM 1465 N N . ALA A 1 186 ? 4.855 -22.156 2.441 1 98.69 186 ALA A N 1
ATOM 1466 C CA . ALA A 1 186 ? 6.016 -22.266 1.562 1 98.69 186 ALA A CA 1
ATOM 1467 C C . ALA A 1 186 ? 6.477 -23.719 1.43 1 98.69 186 ALA A C 1
ATOM 1469 O O . ALA A 1 186 ? 6.52 -24.453 2.418 1 98.69 186 ALA A O 1
ATOM 1470 N N . ALA A 1 187 ? 6.781 -24.109 0.181 1 98.44 187 ALA A N 1
ATOM 1471 C CA . ALA A 1 187 ? 7.352 -25.438 -0.084 1 98.44 187 ALA A CA 1
ATOM 1472 C C . ALA A 1 187 ? 8.836 -25.328 -0.421 1 98.44 187 ALA A C 1
ATOM 1474 O O . ALA A 1 187 ? 9.547 -26.344 -0.425 1 98.44 187 ALA A O 1
ATOM 1475 N N . VAL A 1 188 ? 9.305 -24.141 -0.714 1 97.69 188 VAL A N 1
ATOM 1476 C CA . VAL A 1 188 ? 10.688 -23.844 -1.052 1 97.69 188 VAL A CA 1
ATOM 1477 C C . VAL A 1 188 ? 11.148 -22.594 -0.297 1 97.69 188 VAL A C 1
ATOM 1479 O O . VAL A 1 188 ? 10.328 -21.812 0.191 1 97.69 188 VAL A O 1
ATOM 1482 N N . PRO A 1 189 ? 12.414 -22.469 -0.148 1 95.94 189 PRO A N 1
ATOM 1483 C CA . PRO A 1 189 ? 12.883 -21.25 0.496 1 95.94 189 PRO A CA 1
ATOM 1484 C C . PRO A 1 189 ? 12.523 -19.984 -0.292 1 95.94 189 PRO A C 1
ATOM 1486 O O . PRO A 1 189 ? 12.367 -20.047 -1.514 1 95.94 189 PRO A O 1
ATOM 1489 N N . ALA A 1 190 ? 12.414 -18.922 0.445 1 95.56 190 ALA A N 1
ATOM 1490 C CA . ALA A 1 190 ? 12.148 -17.641 -0.188 1 95.56 190 ALA A CA 1
ATOM 1491 C C . ALA A 1 190 ? 13.328 -17.188 -1.036 1 95.56 190 ALA A C 1
ATOM 1493 O O . ALA A 1 190 ? 14.469 -17.609 -0.799 1 95.56 190 ALA A O 1
ATOM 1494 N N . LEU A 1 191 ? 13.023 -16.328 -1.982 1 88.94 191 LEU A N 1
ATOM 1495 C CA . LEU A 1 191 ? 14.078 -15.695 -2.768 1 88.94 191 LEU A CA 1
ATOM 1496 C C . LEU A 1 191 ? 14.766 -14.594 -1.967 1 88.94 191 LEU A C 1
ATOM 1498 O O . LEU A 1 191 ? 14.102 -13.766 -1.339 1 88.94 191 LEU A O 1
ATOM 1502 N N . PRO A 1 192 ? 16.094 -14.688 -1.993 1 93.12 192 PRO A N 1
ATOM 1503 C CA . PRO A 1 192 ? 16.766 -13.578 -1.317 1 93.12 192 PRO A CA 1
ATOM 1504 C C . PRO A 1 192 ? 16.641 -12.258 -2.072 1 93.12 192 PRO A C 1
ATOM 1506 O O . PRO A 1 192 ? 16.547 -12.25 -3.303 1 93.12 192 PRO A O 1
ATOM 1509 N N . SER A 1 193 ? 16.562 -11.242 -1.379 1 95.56 193 SER A N 1
ATOM 1510 C CA . SER A 1 193 ? 16.516 -9.906 -1.96 1 95.56 193 SER A CA 1
ATOM 1511 C C . SER A 1 193 ? 17.172 -8.883 -1.035 1 95.56 193 SER A C 1
ATOM 1513 O O . SER A 1 193 ? 17.312 -9.125 0.163 1 95.56 193 SER A O 1
ATOM 1515 N N . VAL A 1 194 ? 17.609 -7.809 -1.638 1 97.25 194 VAL A N 1
ATOM 1516 C CA . VAL A 1 194 ? 18.203 -6.699 -0.902 1 97.25 194 VAL A CA 1
ATOM 1517 C C . VAL A 1 194 ? 17.609 -5.379 -1.377 1 97.25 194 VAL A C 1
ATOM 1519 O O . VAL A 1 194 ? 17.047 -5.305 -2.469 1 97.25 194 VAL A O 1
ATOM 1522 N N . ARG A 1 195 ? 17.625 -4.441 -0.535 1 98.38 195 ARG A N 1
ATOM 1523 C CA . ARG A 1 195 ? 17.125 -3.105 -0.837 1 98.38 195 ARG A CA 1
ATOM 1524 C C . ARG A 1 195 ? 18.266 -2.107 -0.971 1 98.38 195 ARG A C 1
ATOM 1526 O O . ARG A 1 195 ? 19.266 -2.205 -0.259 1 98.38 195 ARG A O 1
ATOM 1533 N N . LEU A 1 196 ? 18.062 -1.163 -1.867 1 97.94 196 LEU A N 1
ATOM 1534 C CA . LEU A 1 196 ? 19.031 -0.094 -2.033 1 97.94 196 LEU A CA 1
ATOM 1535 C C . LEU A 1 196 ? 19.219 0.687 -0.734 1 97.94 196 LEU A C 1
ATOM 1537 O O . LEU A 1 196 ? 18.266 0.812 0.053 1 97.94 196 LEU A O 1
ATOM 1541 N N . PRO A 1 197 ? 20.469 1.223 -0.491 1 97.44 197 PRO A N 1
ATOM 1542 C CA . PRO A 1 197 ? 20.672 2.088 0.674 1 97.44 197 PRO A CA 1
ATOM 1543 C C . PRO A 1 197 ? 19.781 3.334 0.643 1 97.44 197 PRO A C 1
ATOM 1545 O O . PRO A 1 197 ? 19.344 3.752 -0.428 1 97.44 197 PRO A O 1
ATOM 1548 N N . THR A 1 198 ? 19.609 3.957 1.763 1 98.12 198 THR A N 1
ATOM 1549 C CA . THR A 1 198 ? 18.672 5.059 1.901 1 98.12 198 THR A CA 1
ATOM 1550 C C . THR A 1 198 ? 19.156 6.297 1.156 1 98.12 198 THR A C 1
ATOM 1552 O O . THR A 1 198 ? 18.391 7.219 0.896 1 98.12 198 THR A O 1
ATOM 1555 N N . GLU A 1 199 ? 20.406 6.305 0.737 1 97.88 199 GLU A N 1
ATOM 1556 C CA . GLU A 1 199 ? 20.906 7.422 -0.057 1 97.88 199 GLU A CA 1
ATOM 1557 C C . GLU A 1 199 ? 20.172 7.527 -1.389 1 97.88 199 GLU A C 1
ATOM 1559 O O . GLU A 1 199 ? 20.062 8.617 -1.963 1 97.88 199 GLU A O 1
ATOM 1564 N N . TYR A 1 200 ? 19.656 6.367 -1.818 1 98.12 200 TYR A N 1
ATOM 1565 C CA . TYR A 1 200 ? 18.891 6.355 -3.068 1 98.12 200 TYR A CA 1
ATOM 1566 C C . TYR A 1 200 ? 17.469 6.832 -2.848 1 98.12 200 TYR A C 1
ATOM 1568 O O . TYR A 1 200 ? 16.797 7.266 -3.787 1 98.12 200 TYR A O 1
ATOM 1576 N N . THR A 1 201 ? 16.984 6.766 -1.548 1 98.38 201 THR A N 1
ATOM 1577 C CA . THR A 1 201 ? 15.531 6.805 -1.408 1 98.38 201 THR A CA 1
ATOM 1578 C C . THR A 1 201 ? 15.117 7.895 -0.423 1 98.38 201 THR A C 1
ATOM 1580 O O . THR A 1 201 ? 13.93 8.234 -0.334 1 98.38 201 THR A O 1
ATOM 1583 N N . VAL A 1 202 ? 16.047 8.516 0.233 1 98.69 202 VAL A N 1
ATOM 1584 C CA . VAL A 1 202 ? 15.703 9.508 1.244 1 98.69 202 VAL A CA 1
ATOM 1585 C C . VAL A 1 202 ? 16.359 10.844 0.906 1 98.69 202 VAL A C 1
ATOM 1587 O O . VAL A 1 202 ? 17.531 10.883 0.524 1 98.69 202 VAL A O 1
ATOM 1590 N N . SER A 1 203 ? 15.602 11.867 0.922 1 98.5 203 SER A N 1
ATOM 1591 C CA . SER A 1 203 ? 16.078 13.242 0.831 1 98.5 203 SER A CA 1
ATOM 1592 C C . SER A 1 203 ? 15.516 14.102 1.964 1 98.5 203 SER A C 1
ATOM 1594 O O . SER A 1 203 ? 14.344 13.977 2.318 1 98.5 203 SER A O 1
ATOM 1596 N N . TRP A 1 204 ? 16.359 14.945 2.584 1 98.19 204 TRP A N 1
ATOM 1597 C CA . TRP A 1 204 ? 15.945 15.75 3.727 1 98.19 204 TRP A CA 1
ATOM 1598 C C . TRP A 1 204 ? 15.586 17.172 3.291 1 98.19 204 TRP A C 1
ATOM 1600 O O . TRP A 1 204 ? 16.422 17.859 2.703 1 98.19 204 TRP A O 1
ATOM 1610 N N . ASN A 1 205 ? 14.367 17.578 3.479 1 97.44 205 ASN A N 1
ATOM 1611 C CA . ASN A 1 205 ? 13.844 18.938 3.426 1 97.44 205 ASN A CA 1
ATOM 1612 C C . ASN A 1 205 ? 13.695 19.422 1.987 1 97.44 205 ASN A C 1
ATOM 1614 O O . ASN A 1 205 ? 12.992 20.406 1.729 1 97.44 205 ASN A O 1
ATOM 1618 N N . ASP A 1 206 ? 14.32 18.719 1.107 1 92.56 206 ASP A N 1
ATOM 1619 C CA . ASP A 1 206 ? 14.109 18.984 -0.31 1 92.56 206 ASP A CA 1
ATOM 1620 C C . ASP A 1 206 ? 14.25 17.719 -1.144 1 92.56 206 ASP A C 1
ATOM 1622 O O . ASP A 1 206 ? 14.516 16.641 -0.603 1 92.56 206 ASP A O 1
ATOM 1626 N N . GLY A 1 207 ? 13.93 17.656 -2.342 1 93.19 207 GLY A N 1
ATOM 1627 C CA . GLY A 1 207 ? 13.969 16.484 -3.209 1 93.19 207 GLY A CA 1
ATOM 1628 C C . GLY A 1 207 ? 15.234 16.406 -4.047 1 93.19 207 GLY A C 1
ATOM 1629 O O . GLY A 1 207 ? 15.234 15.812 -5.129 1 93.19 207 GLY A O 1
ATOM 1630 N N . LYS A 1 208 ? 16.359 16.938 -3.512 1 94.88 208 LYS A N 1
ATOM 1631 C CA . LYS A 1 208 ? 17.531 17.094 -4.363 1 94.88 208 LYS A CA 1
ATOM 1632 C C . LYS A 1 208 ? 18.641 16.141 -3.957 1 94.88 208 LYS A C 1
ATOM 1634 O O . LYS A 1 208 ? 19.688 16.062 -4.617 1 94.88 208 LYS A O 1
ATOM 1639 N N . GLN A 1 209 ? 18.422 15.328 -2.93 1 95.75 209 GLN A N 1
ATOM 1640 C CA . GLN A 1 209 ? 19.547 14.594 -2.344 1 95.75 209 GLN A CA 1
ATOM 1641 C C . GLN A 1 209 ? 19.531 13.133 -2.771 1 95.75 209 GLN A C 1
ATOM 1643 O O . GLN A 1 209 ? 20.391 12.352 -2.365 1 95.75 209 GLN A O 1
ATOM 1648 N N . PHE A 1 210 ? 18.578 12.633 -3.594 1 96.19 210 PHE A N 1
ATOM 1649 C CA . PHE A 1 210 ? 18.547 11.25 -4.043 1 96.19 210 PHE A CA 1
ATOM 1650 C C . PHE A 1 210 ? 19.766 10.914 -4.879 1 96.19 210 PHE A C 1
ATOM 1652 O O . PHE A 1 210 ? 20.203 11.719 -5.703 1 96.19 210 PHE A O 1
ATOM 1659 N N . ARG A 1 211 ? 20.266 9.625 -4.559 1 93.69 211 ARG A N 1
ATOM 1660 C CA . ARG A 1 211 ? 21.328 9.102 -5.422 1 93.69 211 ARG A CA 1
ATOM 1661 C C . ARG A 1 211 ? 20.766 8.719 -6.789 1 93.69 211 ARG A C 1
ATOM 1663 O O . ARG A 1 211 ? 19.969 7.793 -6.902 1 93.69 211 ARG A O 1
ATOM 1670 N N . LYS A 1 212 ? 20.938 9.57 -7.746 1 88.69 212 LYS A N 1
ATOM 1671 C CA . LYS A 1 212 ? 20.531 9.367 -9.133 1 88.69 212 LYS A CA 1
ATOM 1672 C C . LYS A 1 212 ? 19.047 9.648 -9.305 1 88.69 212 LYS A C 1
ATOM 1674 O O . LYS A 1 212 ? 18.234 9.266 -8.469 1 88.69 212 LYS A O 1
ATOM 1679 N N . MET B 1 1 ? 6.375 -4.445 19.156 1 93.12 1 MET B N 1
ATOM 1680 C CA . MET B 1 1 ? 5.043 -4.863 19.562 1 93.12 1 MET B CA 1
ATOM 1681 C C . MET B 1 1 ? 4.52 -5.988 18.672 1 93.12 1 MET B C 1
ATOM 1683 O O . MET B 1 1 ? 5.113 -6.293 17.641 1 93.12 1 MET B O 1
ATOM 1687 N N . GLN B 1 2 ? 3.396 -6.586 19.141 1 96.31 2 GLN B N 1
ATOM 1688 C CA . GLN B 1 2 ? 2.779 -7.609 18.312 1 96.31 2 GLN B CA 1
ATOM 1689 C C . GLN B 1 2 ? 2.154 -6.992 17.062 1 96.31 2 GLN B C 1
ATOM 1691 O O . GLN B 1 2 ? 1.563 -5.91 17.125 1 96.31 2 GLN B O 1
ATOM 1696 N N . LEU B 1 3 ? 2.232 -7.695 15.906 1 97.44 3 LEU B N 1
ATOM 1697 C CA . LEU B 1 3 ? 1.765 -7.18 14.625 1 97.44 3 LEU B CA 1
ATOM 1698 C C . LEU B 1 3 ? 0.289 -6.805 14.695 1 97.44 3 LEU B C 1
ATOM 1700 O O . LEU B 1 3 ? -0.095 -5.703 14.297 1 97.44 3 LEU B O 1
ATOM 1704 N N . ILE B 1 4 ? -0.569 -7.691 15.203 1 97.38 4 ILE B N 1
ATOM 1705 C CA . ILE B 1 4 ? -2.01 -7.469 15.242 1 97.38 4 ILE B CA 1
ATOM 1706 C C . ILE B 1 4 ? -2.322 -6.258 16.109 1 97.38 4 ILE B C 1
ATOM 1708 O O . ILE B 1 4 ? -3.215 -5.469 15.797 1 97.38 4 ILE B O 1
ATOM 1712 N N . ASP B 1 5 ? -1.61 -6.078 17.203 1 97.62 5 ASP B N 1
ATOM 1713 C CA . ASP B 1 5 ? -1.774 -4.898 18.047 1 97.62 5 ASP B CA 1
ATOM 1714 C C . ASP B 1 5 ? -1.427 -3.623 17.281 1 97.62 5 ASP B C 1
ATOM 1716 O O . ASP B 1 5 ? -2.125 -2.613 17.391 1 97.62 5 ASP B O 1
ATOM 1720 N N . ALA B 1 6 ? -0.312 -3.656 16.547 1 98.25 6 ALA B N 1
ATOM 1721 C CA . ALA B 1 6 ? 0.089 -2.5 15.75 1 98.25 6 ALA B CA 1
ATOM 1722 C C . ALA B 1 6 ? -0.991 -2.131 14.734 1 98.25 6 ALA B C 1
ATOM 1724 O O . ALA B 1 6 ? -1.307 -0.952 14.555 1 98.25 6 ALA B O 1
ATOM 1725 N N . ILE B 1 7 ? -1.527 -3.156 14.078 1 98.44 7 ILE B N 1
ATOM 1726 C CA . ILE B 1 7 ? -2.564 -2.959 13.07 1 98.44 7 ILE B CA 1
ATOM 1727 C C . ILE B 1 7 ? -3.801 -2.338 13.719 1 98.44 7 ILE B C 1
ATOM 1729 O O . ILE B 1 7 ? -4.355 -1.363 13.203 1 98.44 7 ILE B O 1
ATOM 1733 N N . LYS B 1 8 ? -4.211 -2.814 14.844 1 97.75 8 LYS B N 1
ATOM 1734 C CA . LYS B 1 8 ? -5.422 -2.348 15.516 1 97.75 8 LYS B CA 1
ATOM 1735 C C . LYS B 1 8 ? -5.223 -0.957 16.109 1 97.75 8 LYS B C 1
ATOM 1737 O O . LYS B 1 8 ? -6.164 -0.166 16.188 1 97.75 8 LYS B O 1
ATOM 1742 N N . GLN B 1 9 ? -4.008 -0.662 16.516 1 97.38 9 GLN B N 1
ATOM 1743 C CA . GLN B 1 9 ? -3.74 0.588 17.203 1 97.38 9 GLN B CA 1
ATOM 1744 C C . GLN B 1 9 ? -3.365 1.698 16.234 1 97.38 9 GLN B C 1
ATOM 1746 O O . GLN B 1 9 ? -3.412 2.881 16.578 1 97.38 9 GLN B O 1
ATOM 1751 N N . ARG B 1 10 ? -2.863 1.372 15.047 1 97.94 10 ARG B N 1
ATOM 1752 C CA . ARG B 1 10 ? -2.578 2.404 14.055 1 97.94 10 ARG B CA 1
ATOM 1753 C C . ARG B 1 10 ? -3.854 3.127 13.633 1 97.94 10 ARG B C 1
ATOM 1755 O O . ARG B 1 10 ? -4.738 2.529 13.016 1 97.94 10 ARG B O 1
ATOM 1762 N N . LYS B 1 11 ? -3.971 4.352 14.008 1 97.44 11 LYS B N 1
ATOM 1763 C CA . LYS B 1 11 ? -5.102 5.227 13.719 1 97.44 11 LYS B CA 1
ATOM 1764 C C . LYS B 1 11 ? -4.633 6.59 13.227 1 97.44 11 LYS B C 1
ATOM 1766 O O . LYS B 1 11 ? -3.465 6.949 13.398 1 97.44 11 LYS B O 1
ATOM 1771 N N . THR B 1 12 ? -5.562 7.258 12.641 1 97.12 12 THR B N 1
ATOM 1772 C CA . THR B 1 12 ? -5.25 8.602 12.156 1 97.12 12 THR B CA 1
ATOM 1773 C C . THR B 1 12 ? -5.227 9.594 13.312 1 97.12 12 THR B C 1
ATOM 1775 O O . THR B 1 12 ? -6.18 9.672 14.094 1 97.12 12 THR B O 1
ATOM 1778 N N . ILE B 1 13 ? -4.117 10.281 13.422 1 97.75 13 ILE B N 1
ATOM 1779 C CA . ILE B 1 13 ? -3.971 11.312 14.438 1 97.75 13 ILE B CA 1
ATOM 1780 C C . ILE B 1 13 ? -3.996 12.695 13.781 1 97.75 13 ILE B C 1
ATOM 1782 O O . ILE B 1 13 ? -3.213 12.961 12.867 1 97.75 13 ILE B O 1
ATOM 1786 N N . LYS B 1 14 ? -4.746 13.586 14.32 1 96.94 14 LYS B N 1
ATOM 1787 C CA . LYS B 1 14 ? -4.965 14.859 13.641 1 96.94 14 LYS B CA 1
ATOM 1788 C C . LYS B 1 14 ? -4.145 15.977 14.273 1 96.94 14 LYS B C 1
ATOM 1790 O O . LYS B 1 14 ? -4.074 17.094 13.75 1 96.94 14 LYS B O 1
ATOM 1795 N N . MET B 1 15 ? -3.604 15.688 15.422 1 98.38 15 MET B N 1
ATOM 1796 C CA . MET B 1 15 ? -2.742 16.641 16.109 1 98.38 15 MET B CA 1
ATOM 1797 C C . MET B 1 15 ? -1.651 15.93 16.891 1 98.38 15 MET B C 1
ATOM 1799 O O . MET B 1 15 ? -1.929 14.961 17.609 1 98.38 15 MET B O 1
ATOM 1803 N N . PHE B 1 16 ? -0.452 16.5 16.797 1 98.69 16 PHE B N 1
ATOM 1804 C CA . PHE B 1 16 ? 0.688 15.883 17.469 1 98.69 16 PHE B CA 1
ATOM 1805 C C . PHE B 1 16 ? 1.242 16.797 18.562 1 98.69 16 PHE B C 1
ATOM 1807 O O . PHE B 1 16 ? 0.926 17.984 18.594 1 98.69 16 PHE B O 1
ATOM 1814 N N . ASN B 1 17 ? 1.913 16.188 19.516 1 98.5 17 ASN B N 1
ATOM 1815 C CA . ASN B 1 17 ? 2.689 16.922 20.5 1 98.5 17 ASN B CA 1
ATOM 1816 C C . ASN B 1 17 ? 3.889 17.625 19.859 1 98.5 17 ASN B C 1
ATOM 1818 O O . ASN B 1 17 ? 4.887 16.984 19.531 1 98.5 17 ASN B O 1
ATOM 1822 N N . ASN B 1 18 ? 3.793 18.875 19.719 1 96.5 18 ASN B N 1
ATOM 1823 C CA . ASN B 1 18 ? 4.789 19.641 18.984 1 96.5 18 ASN B CA 1
ATOM 1824 C C . ASN B 1 18 ? 6.109 19.734 19.734 1 96.5 18 ASN B C 1
ATOM 1826 O O . ASN B 1 18 ? 7.086 20.281 19.234 1 96.5 18 ASN B O 1
ATOM 1830 N N . GLN B 1 19 ? 6.234 19.141 20.938 1 97.19 19 GLN B N 1
ATOM 1831 C CA . GLN B 1 19 ? 7.457 19.141 21.734 1 97.19 19 GLN B CA 1
ATOM 1832 C C . GLN B 1 19 ? 8.289 17.891 21.484 1 97.19 19 GLN B C 1
ATOM 1834 O O . GLN B 1 19 ? 9.438 17.812 21.906 1 97.19 19 GLN B O 1
ATOM 1839 N N . VAL B 1 20 ? 7.684 17.031 20.828 1 97.88 20 VAL B N 1
ATOM 1840 C CA . VAL B 1 20 ? 8.375 15.773 20.562 1 97.88 20 VAL B CA 1
ATOM 1841 C C . VAL B 1 20 ? 9.109 15.852 19.219 1 97.88 20 VAL B C 1
ATOM 1843 O O . VAL B 1 20 ? 8.508 16.219 18.203 1 97.88 20 VAL B O 1
ATOM 1846 N N . GLN B 1 21 ? 10.359 15.531 19.266 1 97.62 21 GLN B N 1
ATOM 1847 C CA . GLN B 1 21 ? 11.188 15.461 18.062 1 97.62 21 GLN B CA 1
ATOM 1848 C C . GLN B 1 21 ? 11.688 14.039 17.828 1 97.62 21 GL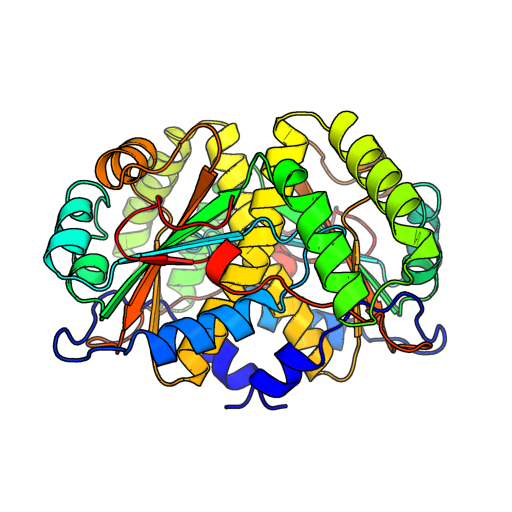N B C 1
ATOM 1850 O O . GLN B 1 21 ? 12.039 13.328 18.781 1 97.62 21 GLN B O 1
ATOM 1855 N N . ILE B 1 22 ? 11.664 13.625 16.656 1 98.62 22 ILE B N 1
ATOM 1856 C CA . ILE B 1 22 ? 12.211 12.336 16.25 1 98.62 22 ILE B CA 1
ATOM 1857 C C . ILE B 1 22 ? 13.539 12.547 15.523 1 98.62 22 ILE B C 1
ATOM 1859 O O . ILE B 1 22 ? 13.625 13.344 14.586 1 98.62 22 ILE B O 1
ATOM 1863 N N . SER B 1 23 ? 14.586 11.844 15.898 1 98.62 23 SER B N 1
ATOM 1864 C CA . SER B 1 23 ? 15.898 12.023 15.297 1 98.62 23 SER B CA 1
ATOM 1865 C C . SER B 1 23 ? 15.93 11.508 13.867 1 98.62 23 SER B C 1
ATOM 1867 O O . SER B 1 23 ? 15.148 10.625 13.508 1 98.62 23 SER B O 1
ATOM 1869 N N . ARG B 1 24 ? 16.859 12.086 13.102 1 98.62 24 ARG B N 1
ATOM 1870 C CA . ARG B 1 24 ? 17.047 11.602 11.734 1 98.62 24 ARG B CA 1
ATOM 1871 C C . ARG B 1 24 ? 17.469 10.141 11.734 1 98.62 24 ARG B C 1
ATOM 1873 O O . ARG B 1 24 ? 17.109 9.375 10.836 1 98.62 24 ARG B O 1
ATOM 1880 N N . GLU B 1 25 ? 18.234 9.75 12.711 1 98.56 25 GLU B N 1
ATOM 1881 C CA . GLU B 1 25 ? 18.656 8.359 12.828 1 98.56 25 GLU B CA 1
ATOM 1882 C C . GLU B 1 25 ? 17.453 7.43 13 1 98.56 25 GLU B C 1
ATOM 1884 O O . GLU B 1 25 ? 17.375 6.395 12.336 1 98.56 25 GLU B O 1
ATOM 1889 N N . GLU B 1 26 ? 16.578 7.781 13.867 1 98.5 26 GLU B N 1
ATOM 1890 C CA . GLU B 1 26 ? 15.383 6.973 14.102 1 98.5 26 GLU B CA 1
ATOM 1891 C C . GLU B 1 26 ? 14.477 6.945 12.875 1 98.5 26 GLU B C 1
ATOM 1893 O O . GLU B 1 26 ? 13.945 5.895 12.516 1 98.5 26 GLU B O 1
ATOM 1898 N N . LEU B 1 27 ? 14.297 8.086 12.273 1 98.88 27 LEU B N 1
ATOM 1899 C CA . LEU B 1 27 ? 13.508 8.148 11.047 1 98.88 27 LEU B CA 1
ATOM 1900 C C . LEU B 1 27 ? 14.109 7.27 9.961 1 98.88 27 LEU B C 1
ATOM 1902 O O . LEU B 1 27 ? 13.383 6.555 9.266 1 98.88 27 LEU B O 1
ATOM 1906 N N . THR B 1 28 ? 15.406 7.32 9.852 1 98.81 28 THR B N 1
ATOM 1907 C CA . THR B 1 28 ? 16.094 6.512 8.852 1 98.81 28 THR B CA 1
ATOM 1908 C C . THR B 1 28 ? 15.906 5.023 9.133 1 98.81 28 THR B C 1
ATOM 1910 O O . THR B 1 28 ? 15.688 4.234 8.211 1 98.81 28 THR B O 1
ATOM 1913 N N . GLU B 1 29 ? 15.977 4.633 10.352 1 98.62 29 GLU B N 1
ATOM 1914 C CA . GLU B 1 29 ? 15.734 3.242 10.734 1 98.62 29 GLU B CA 1
ATOM 1915 C C . GLU B 1 29 ? 14.328 2.801 10.352 1 98.62 29 GLU B C 1
ATOM 1917 O O . GLU B 1 29 ? 14.133 1.69 9.852 1 98.62 29 GLU B O 1
ATOM 1922 N N . MET B 1 30 ? 13.367 3.645 10.594 1 98.81 30 MET B N 1
ATOM 1923 C CA . MET B 1 30 ? 11.984 3.332 10.242 1 98.81 30 MET B CA 1
ATOM 1924 C C . MET B 1 30 ? 11.836 3.148 8.734 1 98.81 30 MET B C 1
ATOM 1926 O O . MET B 1 30 ? 11.148 2.23 8.281 1 98.81 30 MET B O 1
ATOM 1930 N N . ILE B 1 31 ? 12.516 4.012 7.961 1 98.81 31 ILE B N 1
ATOM 1931 C CA . ILE B 1 31 ? 12.438 3.941 6.504 1 98.81 31 ILE B CA 1
ATOM 1932 C C . ILE B 1 31 ? 13.094 2.652 6.016 1 98.81 31 ILE B C 1
ATOM 1934 O O . ILE B 1 31 ? 12.578 1.999 5.102 1 98.81 31 ILE B O 1
ATOM 1938 N N . LYS B 1 32 ? 14.203 2.273 6.621 1 98.75 32 LYS B N 1
ATOM 1939 C CA . LYS B 1 32 ? 14.883 1.037 6.242 1 98.75 32 LYS B CA 1
ATOM 1940 C C . LYS B 1 32 ? 13.969 -0.171 6.426 1 98.75 32 LYS B C 1
ATOM 1942 O O . LYS B 1 32 ? 13.922 -1.059 5.57 1 98.75 32 LYS B O 1
ATOM 1947 N N . LEU B 1 33 ? 13.25 -0.197 7.496 1 98.69 33 LEU B N 1
ATOM 1948 C CA . LEU B 1 33 ? 12.305 -1.28 7.742 1 98.69 33 LEU B CA 1
ATOM 1949 C C . LEU B 1 33 ? 11.148 -1.223 6.754 1 98.69 33 LEU B C 1
ATOM 1951 O O . LEU B 1 33 ? 10.703 -2.258 6.25 1 98.69 33 LEU B O 1
ATOM 1955 N N . ALA B 1 34 ? 10.656 -0.029 6.434 1 98.81 34 ALA B N 1
ATOM 1956 C CA . ALA B 1 34 ? 9.555 0.161 5.496 1 98.81 34 ALA B CA 1
ATOM 1957 C C . ALA B 1 34 ? 9.914 -0.367 4.113 1 98.81 34 ALA B C 1
ATOM 1959 O O . ALA B 1 34 ? 9.078 -0.984 3.441 1 98.81 34 ALA B O 1
ATOM 1960 N N . GLN B 1 35 ? 11.141 -0.169 3.703 1 98.56 35 GLN B N 1
ATOM 1961 C CA . GLN B 1 35 ? 11.562 -0.465 2.336 1 98.56 35 GLN B CA 1
ATOM 1962 C C . GLN B 1 35 ? 11.758 -1.964 2.135 1 98.56 35 GLN B C 1
ATOM 1964 O O . GLN B 1 35 ? 12.031 -2.416 1.021 1 98.56 35 GLN B O 1
ATOM 1969 N N . LEU B 1 36 ? 11.617 -2.754 3.215 1 98.56 36 LEU B N 1
ATOM 1970 C CA . LEU B 1 36 ? 11.656 -4.203 3.059 1 98.56 36 LEU B CA 1
ATOM 1971 C C . LEU B 1 36 ? 10.375 -4.711 2.408 1 98.56 36 LEU B C 1
ATOM 1973 O O . LEU B 1 36 ? 10.25 -5.902 2.109 1 98.56 36 LEU B O 1
ATOM 1977 N N . ALA B 1 37 ? 9.398 -3.805 2.158 1 98.69 37 ALA B N 1
ATOM 1978 C CA . ALA B 1 37 ? 8.172 -4.148 1.44 1 98.69 37 ALA B CA 1
ATOM 1979 C C . ALA B 1 37 ? 8.484 -4.691 0.05 1 98.69 37 ALA B C 1
ATOM 1981 O O . ALA B 1 37 ? 9.539 -4.387 -0.521 1 98.69 37 ALA B O 1
ATOM 1982 N N . PRO B 1 38 ? 7.613 -5.539 -0.476 1 98.38 38 PRO B N 1
ATOM 1983 C CA . PRO B 1 38 ? 7.836 -6.004 -1.848 1 98.38 38 PRO B CA 1
ATOM 1984 C C . PRO B 1 38 ? 7.59 -4.914 -2.887 1 98.38 38 PRO B C 1
ATOM 1986 O O . PRO B 1 38 ? 6.902 -3.928 -2.604 1 98.38 38 PRO B O 1
ATOM 1989 N N . SER B 1 39 ? 8.203 -5.02 -3.975 1 98.31 39 SER B N 1
ATOM 1990 C CA . SER B 1 39 ? 7.949 -4.266 -5.199 1 98.31 39 SER B CA 1
ATOM 1991 C C . SER B 1 39 ? 8.086 -5.156 -6.434 1 98.31 39 SER B C 1
ATOM 1993 O O . SER B 1 39 ? 8.781 -6.176 -6.395 1 98.31 39 SER B O 1
ATOM 1995 N N . LYS B 1 40 ? 7.316 -4.785 -7.438 1 97.19 40 LYS B N 1
ATOM 1996 C CA . LYS B 1 40 ? 7.402 -5.559 -8.672 1 97.19 40 LYS B CA 1
ATOM 1997 C C . LYS B 1 40 ? 8.852 -5.684 -9.141 1 97.19 40 LYS B C 1
ATOM 1999 O O . LYS B 1 40 ? 9.531 -4.68 -9.336 1 97.19 40 LYS B O 1
ATOM 2004 N N . ALA B 1 41 ? 9.328 -6.953 -9.242 1 95.19 41 ALA B N 1
ATOM 2005 C CA . ALA B 1 41 ? 10.672 -7.258 -9.711 1 95.19 41 ALA B CA 1
ATOM 2006 C C . ALA B 1 41 ? 11.727 -6.527 -8.875 1 95.19 41 ALA B C 1
ATOM 2008 O O . ALA B 1 41 ? 12.797 -6.195 -9.375 1 95.19 41 ALA B O 1
ATOM 2009 N N . ASN B 1 42 ? 11.367 -6.188 -7.637 1 97.06 42 ASN B N 1
ATOM 2010 C CA . ASN B 1 42 ? 12.266 -5.504 -6.715 1 97.06 42 ASN B CA 1
ATOM 2011 C C . ASN B 1 42 ? 12.734 -4.16 -7.277 1 97.06 42 ASN B C 1
ATOM 2013 O O . ASN B 1 42 ? 13.867 -3.746 -7.051 1 97.06 42 ASN B O 1
ATOM 2017 N N . LEU B 1 43 ? 11.836 -3.451 -7.91 1 97.81 43 LEU B N 1
ATOM 2018 C CA . LEU B 1 43 ? 12.156 -2.197 -8.578 1 97.81 43 LEU B CA 1
ATOM 2019 C C . LEU B 1 43 ? 12.383 -1.083 -7.562 1 97.81 43 LEU B C 1
ATOM 2021 O O . LEU B 1 43 ? 13.07 -0.099 -7.855 1 97.81 43 LEU B O 1
ATOM 2025 N N . GLN B 1 44 ? 11.805 -1.118 -6.473 1 98.62 44 GLN B N 1
ATOM 2026 C CA . GLN B 1 44 ? 12 -0.203 -5.352 1 98.62 44 GLN B CA 1
ATOM 2027 C C . GLN B 1 44 ? 11.789 1.246 -5.781 1 98.62 44 GLN B C 1
ATOM 2029 O O . GLN B 1 44 ? 12.656 2.098 -5.559 1 98.62 44 GLN B O 1
ATOM 2034 N N . PRO B 1 45 ? 10.547 1.55 -6.305 1 98.88 45 PRO B N 1
ATOM 2035 C CA . PRO B 1 45 ? 10.344 2.881 -6.883 1 98.88 45 PRO B CA 1
ATOM 2036 C C . PRO B 1 45 ? 10.031 3.939 -5.824 1 98.88 45 PRO B C 1
ATOM 2038 O O . PRO B 1 45 ? 9.789 5.102 -6.164 1 98.88 45 PRO B O 1
ATOM 2041 N N . TRP B 1 46 ? 10.062 3.682 -4.594 1 98.94 46 TRP B N 1
ATOM 2042 C CA . TRP B 1 46 ? 9.672 4.609 -3.535 1 98.94 46 TRP B CA 1
ATOM 2043 C C . TRP B 1 46 ? 10.773 5.629 -3.268 1 98.94 46 TRP B C 1
ATOM 2045 O O . TRP B 1 46 ? 11.961 5.293 -3.309 1 98.94 46 TRP B O 1
ATOM 2055 N N . ARG B 1 47 ? 10.352 6.867 -3.035 1 98.81 47 ARG B N 1
ATOM 2056 C CA . ARG B 1 47 ? 11.195 7.969 -2.576 1 98.81 47 ARG B CA 1
ATOM 2057 C C . ARG B 1 47 ? 10.539 8.711 -1.415 1 98.81 47 ARG B C 1
ATOM 2059 O O . ARG B 1 47 ? 9.32 8.906 -1.403 1 98.81 47 ARG B O 1
ATOM 2066 N N . PHE B 1 48 ? 11.375 9.125 -0.481 1 98.88 48 PHE B N 1
ATOM 2067 C CA . PHE B 1 48 ? 10.898 9.789 0.726 1 98.88 48 PHE B CA 1
ATOM 2068 C C . PHE B 1 48 ? 11.602 11.125 0.917 1 98.88 48 PHE B C 1
ATOM 2070 O O . PHE B 1 48 ? 12.805 11.172 1.15 1 98.88 48 PHE B O 1
ATOM 2077 N N . VAL B 1 49 ? 10.883 12.164 0.772 1 98.88 49 VAL B N 1
ATOM 2078 C CA . VAL B 1 49 ? 11.375 13.469 1.198 1 98.88 49 VAL B CA 1
ATOM 2079 C C . VAL B 1 49 ? 10.891 13.773 2.615 1 98.88 49 VAL B C 1
ATOM 2081 O O . VAL B 1 49 ? 9.688 13.914 2.848 1 98.88 49 VAL B O 1
ATOM 2084 N N . ILE B 1 50 ? 11.812 13.906 3.543 1 98.88 50 ILE B N 1
ATOM 2085 C CA . ILE B 1 50 ? 11.461 14.062 4.953 1 98.88 50 ILE B CA 1
ATOM 2086 C C . ILE B 1 50 ? 11.664 15.516 5.375 1 98.88 50 ILE B C 1
ATOM 2088 O O . ILE B 1 50 ? 12.781 16.031 5.34 1 98.88 50 ILE B O 1
ATOM 2092 N N . LEU B 1 51 ? 10.562 16.141 5.734 1 98.81 51 LEU B N 1
ATOM 2093 C CA . LEU B 1 51 ? 10.586 17.484 6.293 1 98.81 51 LEU B CA 1
ATOM 2094 C C . LEU B 1 51 ? 10.641 17.438 7.816 1 98.81 51 LEU B C 1
ATOM 2096 O O . LEU B 1 51 ? 9.633 17.156 8.469 1 98.81 51 LEU B O 1
ATOM 2100 N N . ASP B 1 52 ? 11.797 17.734 8.383 1 97.88 52 ASP B N 1
ATOM 2101 C CA . ASP B 1 52 ? 11.953 17.641 9.828 1 97.88 52 ASP B CA 1
ATOM 2102 C C . ASP B 1 52 ? 12.266 19 10.445 1 97.88 52 ASP B C 1
ATOM 2104 O O . ASP B 1 52 ? 12.5 19.109 11.648 1 97.88 52 ASP B O 1
ATOM 2108 N N . GLN B 1 53 ? 12.328 20.047 9.562 1 97.44 53 GLN B N 1
ATOM 2109 C CA . GLN B 1 53 ? 12.555 21.406 10.031 1 97.44 53 GLN B CA 1
ATOM 2110 C C . GLN B 1 53 ? 11.266 22.234 9.977 1 97.44 53 GLN B C 1
ATOM 2112 O O . GLN B 1 53 ? 10.492 22.109 9.023 1 97.44 53 GLN B O 1
ATOM 2117 N N . ALA B 1 54 ? 11.078 23.062 10.969 1 96.19 54 ALA B N 1
ATOM 2118 C CA . ALA B 1 54 ? 9.852 23.844 11.086 1 96.19 54 ALA B CA 1
ATOM 2119 C C . ALA B 1 54 ? 9.648 24.719 9.852 1 96.19 54 ALA B C 1
ATOM 2121 O O . ALA B 1 54 ? 8.523 24.828 9.344 1 96.19 54 ALA B O 1
ATOM 2122 N N . GLU B 1 55 ? 10.664 25.344 9.414 1 96.62 55 GLU B N 1
ATOM 2123 C CA . GLU B 1 55 ? 10.57 26.25 8.273 1 96.62 55 GLU B CA 1
ATOM 2124 C C . GLU B 1 55 ? 10.125 25.5 7.012 1 96.62 55 GLU B C 1
ATOM 2126 O O . GLU B 1 55 ? 9.398 26.062 6.188 1 96.62 55 GLU B O 1
ATOM 2131 N N . GLN B 1 56 ? 10.602 24.281 6.844 1 96.69 56 GLN B N 1
ATOM 2132 C CA . GLN B 1 56 ? 10.234 23.484 5.676 1 96.69 56 GLN B CA 1
ATOM 2133 C C . GLN B 1 56 ? 8.789 23 5.77 1 96.69 56 GLN B C 1
ATOM 2135 O O . GLN B 1 56 ? 8.055 23.031 4.777 1 96.69 56 GLN B O 1
ATOM 2140 N N . LYS B 1 57 ? 8.359 22.578 6.922 1 97.62 57 LYS B N 1
ATOM 2141 C CA . LYS B 1 57 ? 6.977 22.172 7.113 1 97.62 57 LYS B CA 1
ATOM 2142 C C . LYS B 1 57 ? 6.016 23.328 6.875 1 97.62 57 LYS B C 1
ATOM 2144 O O . LYS B 1 57 ? 4.918 23.125 6.34 1 97.62 57 LYS B O 1
ATOM 2149 N N . GLN B 1 58 ? 6.426 24.5 7.242 1 96.94 58 GLN B N 1
ATOM 2150 C CA . GLN B 1 58 ? 5.594 25.688 7.09 1 96.94 58 GLN B CA 1
ATOM 2151 C C . GLN B 1 58 ? 5.262 25.938 5.621 1 96.94 58 GLN B C 1
ATOM 2153 O O . GLN B 1 58 ? 4.203 26.484 5.305 1 96.94 58 GLN B O 1
ATOM 2158 N N . LYS B 1 59 ? 6.121 25.562 4.734 1 96.56 59 LYS B N 1
ATOM 2159 C CA . LYS B 1 59 ? 5.918 25.75 3.301 1 96.56 59 LYS B CA 1
ATOM 2160 C C . LYS B 1 59 ? 4.68 25 2.816 1 96.56 59 LYS B C 1
ATOM 2162 O O . LYS B 1 59 ? 4.129 25.312 1.76 1 96.56 59 LYS B O 1
ATOM 2167 N N . LEU B 1 60 ? 4.234 23.969 3.562 1 97.44 60 LEU B N 1
ATOM 2168 C CA . LEU B 1 60 ? 3.135 23.109 3.137 1 97.44 60 LEU B CA 1
ATOM 2169 C C . LEU B 1 60 ? 1.792 23.688 3.566 1 97.44 60 LEU B C 1
ATOM 2171 O O . LEU B 1 60 ? 0.747 23.297 3.033 1 97.44 60 LEU B O 1
ATOM 2175 N N . LEU B 1 61 ? 1.772 24.578 4.52 1 96.88 61 LEU B N 1
ATOM 2176 C CA . LEU B 1 61 ? 0.586 24.828 5.328 1 96.88 61 LEU B CA 1
ATOM 2177 C C . LEU B 1 61 ? -0.539 25.406 4.473 1 96.88 61 LEU B C 1
ATOM 2179 O O . LEU B 1 61 ? -1.716 25.156 4.734 1 96.88 61 LEU B O 1
ATOM 2183 N N . ASP B 1 62 ? -0.305 26.125 3.449 1 96.19 62 ASP B N 1
ATOM 2184 C CA . ASP B 1 62 ? -1.361 26.672 2.602 1 96.19 62 ASP B CA 1
ATOM 2185 C C . ASP B 1 62 ? -1.651 25.75 1.422 1 96.19 62 ASP B C 1
ATOM 2187 O O . ASP B 1 62 ? -2.445 26.078 0.541 1 96.19 62 ASP B O 1
ATOM 2191 N N . LYS B 1 63 ? -1.074 24.609 1.422 1 97.25 63 LYS B N 1
ATOM 2192 C CA . LYS B 1 63 ? -1.172 23.703 0.276 1 97.25 63 LYS B CA 1
ATOM 2193 C C . LYS B 1 63 ? -1.788 22.375 0.677 1 97.25 63 LYS B C 1
ATOM 2195 O O . LYS B 1 63 ? -1.963 21.484 -0.162 1 97.25 63 LYS B O 1
ATOM 2200 N N . VAL B 1 64 ? -2.209 22.25 1.944 1 96 64 VAL B N 1
ATOM 2201 C CA . VAL B 1 64 ? -2.635 20.938 2.441 1 96 64 VAL B CA 1
ATOM 2202 C C . VAL B 1 64 ? -4.098 21 2.873 1 96 64 VAL B C 1
ATOM 2204 O O . VAL B 1 64 ? -4.551 20.188 3.676 1 96 64 VAL B O 1
ATOM 2207 N N . ALA B 1 65 ? -4.852 21.938 2.391 1 91.69 65 ALA B N 1
ATOM 2208 C CA . ALA B 1 65 ? -6.27 22.109 2.701 1 91.69 65 ALA B CA 1
ATOM 2209 C C . ALA B 1 65 ? -6.5 22.141 4.211 1 91.69 65 ALA B C 1
ATOM 2211 O O . ALA B 1 65 ? -5.91 22.969 4.918 1 91.69 65 ALA B O 1
ATOM 2212 N N . PHE B 1 66 ? -7.316 21.25 4.738 1 90.88 66 PHE B N 1
ATOM 2213 C CA . PHE B 1 66 ? -7.688 21.25 6.148 1 90.88 66 PHE B CA 1
ATOM 2214 C C . PHE B 1 66 ? -6.672 20.469 6.977 1 90.88 66 PHE B C 1
ATOM 2216 O O . PHE B 1 66 ? -6.863 20.281 8.18 1 90.88 66 PHE B O 1
ATOM 2223 N N . ASN B 1 67 ? -5.543 20.078 6.398 1 95.25 67 ASN B N 1
ATOM 2224 C CA . ASN B 1 67 ? -4.566 19.219 7.055 1 95.25 67 ASN B CA 1
ATOM 2225 C C . ASN B 1 67 ? -3.369 20.016 7.562 1 95.25 67 ASN B C 1
ATOM 2227 O O . ASN B 1 67 ? -2.303 19.453 7.82 1 95.25 67 ASN B O 1
ATOM 2231 N N . ALA B 1 68 ? -3.541 21.359 7.785 1 96.81 68 ALA B N 1
ATOM 2232 C CA . ALA B 1 68 ? -2.465 22.188 8.32 1 96.81 68 ALA B CA 1
ATOM 2233 C C . ALA B 1 68 ? -2.094 21.766 9.734 1 96.81 68 ALA B C 1
ATOM 2235 O O . ALA B 1 68 ? -0.913 21.609 10.055 1 96.81 68 ALA B O 1
ATOM 2236 N N . PRO B 1 69 ? -2.994 21.422 10.633 1 96.94 69 PRO B N 1
ATOM 2237 C CA . PRO B 1 69 ? -2.648 21.125 12.023 1 96.94 69 PRO B CA 1
ATOM 2238 C C . PRO B 1 69 ? -1.754 19.891 12.148 1 96.94 69 PRO B C 1
ATOM 2240 O O . PRO B 1 69 ? -0.711 19.953 12.805 1 96.94 69 PRO B O 1
ATOM 2243 N N . PRO B 1 70 ? -2.105 18.812 11.484 1 97.62 70 PRO B N 1
ATOM 2244 C CA . PRO B 1 70 ? -1.182 17.672 11.617 1 97.62 70 PRO B CA 1
ATOM 2245 C C . PRO B 1 70 ? 0.178 17.953 10.977 1 97.62 70 PRO B C 1
ATOM 2247 O O . PRO B 1 70 ? 1.204 17.484 11.477 1 97.62 70 PRO B O 1
ATOM 2250 N N . CYS B 1 71 ? 0.242 18.656 9.914 1 98.19 71 CYS B N 1
ATOM 2251 C CA . CYS B 1 71 ? 1.512 18.969 9.266 1 98.19 71 CYS B CA 1
ATOM 2252 C C . CYS B 1 71 ? 2.371 19.875 10.148 1 98.19 71 CYS B C 1
ATOM 2254 O O . CYS B 1 71 ? 3.576 19.656 10.281 1 98.19 71 CYS B O 1
ATOM 2256 N N . GLU B 1 72 ? 1.743 20.828 10.75 1 97.56 72 GLU B N 1
ATOM 2257 C CA . GLU B 1 72 ? 2.463 21.797 11.57 1 97.56 72 GLU B CA 1
ATOM 2258 C C . GLU B 1 72 ? 2.936 21.172 12.875 1 97.56 72 GLU B C 1
ATOM 2260 O O . GLU B 1 72 ? 4.055 21.422 13.328 1 97.56 72 GLU B O 1
ATOM 2265 N N . SER B 1 73 ? 2.15 20.328 13.5 1 98.19 73 SER B N 1
ATOM 2266 C CA . SER B 1 73 ? 2.416 19.828 14.836 1 98.19 73 SER B CA 1
ATOM 2267 C C . SER B 1 73 ? 3.277 18.562 14.789 1 98.19 73 SER B C 1
ATOM 2269 O O . SER B 1 73 ? 3.836 18.156 15.812 1 98.19 73 SER B O 1
ATOM 2271 N N . ALA B 1 74 ? 3.434 17.969 13.641 1 98.62 74 ALA B N 1
ATOM 2272 C CA . ALA B 1 74 ? 4.164 16.703 13.516 1 98.62 74 ALA B CA 1
ATOM 2273 C C . ALA B 1 74 ? 5.656 16.906 13.766 1 98.62 74 ALA B C 1
ATOM 2275 O O . ALA B 1 74 ? 6.184 18 13.547 1 98.62 74 ALA B O 1
ATOM 2276 N N . SER B 1 75 ? 6.305 15.859 14.289 1 98.81 75 SER B N 1
ATOM 2277 C CA . SER B 1 75 ? 7.762 15.859 14.367 1 98.81 75 SER B CA 1
ATOM 2278 C C . SER B 1 75 ? 8.391 15.906 12.977 1 98.81 75 SER B C 1
ATOM 2280 O O . SER B 1 75 ? 9.43 16.531 12.781 1 98.81 75 SER B O 1
ATOM 2282 N N . ALA B 1 76 ? 7.816 15.242 12.008 1 98.81 76 ALA B N 1
ATOM 2283 C CA . ALA B 1 76 ? 8.25 15.219 10.617 1 98.81 76 ALA B CA 1
ATOM 2284 C C . ALA B 1 76 ? 7.062 14.984 9.68 1 98.81 76 ALA B C 1
ATOM 2286 O O . ALA B 1 76 ? 6.074 14.359 10.062 1 98.81 76 ALA B O 1
ATOM 2287 N N . VAL B 1 77 ? 7.117 15.562 8.531 1 98.88 77 VAL B N 1
ATOM 2288 C CA . VAL B 1 77 ? 6.207 15.242 7.434 1 98.88 77 VAL B CA 1
ATOM 2289 C C . VAL B 1 77 ? 6.98 14.586 6.293 1 98.88 77 VAL B C 1
ATOM 2291 O O . VAL B 1 77 ? 7.949 15.156 5.785 1 98.88 77 VAL B O 1
ATOM 2294 N N . VAL B 1 78 ? 6.602 13.398 5.945 1 98.94 78 VAL B N 1
ATOM 2295 C CA . VAL B 1 78 ? 7.246 12.695 4.844 1 98.94 78 VAL B CA 1
ATOM 2296 C C . VAL B 1 78 ? 6.43 12.859 3.566 1 98.94 78 VAL B C 1
ATOM 2298 O O . VAL B 1 78 ? 5.246 12.516 3.531 1 98.94 78 VAL B O 1
ATOM 2301 N N . VAL B 1 79 ? 7.016 13.445 2.549 1 98.88 79 VAL B N 1
ATOM 2302 C CA . VAL B 1 79 ? 6.438 13.414 1.208 1 98.88 79 VAL B CA 1
ATOM 2303 C C . VAL B 1 79 ? 6.789 12.094 0.527 1 98.88 79 VAL B C 1
ATOM 2305 O O . VAL B 1 79 ? 7.941 11.867 0.162 1 98.88 79 VAL B O 1
ATOM 2308 N N . ILE B 1 80 ? 5.824 11.297 0.37 1 98.94 80 ILE B N 1
ATOM 2309 C CA . ILE B 1 80 ? 6.031 9.984 -0.243 1 98.94 80 ILE B CA 1
ATOM 2310 C C . ILE B 1 80 ? 5.859 10.094 -1.757 1 98.94 80 ILE B C 1
ATOM 2312 O O . ILE B 1 80 ? 4.797 10.484 -2.24 1 98.94 80 ILE B O 1
ATOM 2316 N N . LEU B 1 81 ? 6.863 9.719 -2.475 1 98.94 81 LEU B N 1
ATOM 2317 C CA . LEU B 1 81 ? 6.918 9.859 -3.926 1 98.94 81 LEU B CA 1
ATOM 2318 C C . LEU B 1 81 ? 7.176 8.516 -4.598 1 98.94 81 LEU B C 1
ATOM 2320 O O . LEU B 1 81 ? 7.848 7.652 -4.031 1 98.94 81 LEU B O 1
ATOM 2324 N N . ALA B 1 82 ? 6.641 8.344 -5.738 1 98.94 82 ALA B N 1
ATOM 2325 C CA . ALA B 1 82 ? 6.91 7.191 -6.594 1 98.94 82 ALA B CA 1
ATOM 2326 C C . ALA B 1 82 ? 7.73 7.598 -7.816 1 98.94 82 ALA B C 1
ATOM 2328 O O . ALA B 1 82 ? 7.387 8.555 -8.508 1 98.94 82 ALA B O 1
ATOM 2329 N N . ASP B 1 83 ? 8.781 6.922 -8.102 1 98.81 83 ASP B N 1
ATOM 2330 C CA . ASP B 1 83 ? 9.719 7.227 -9.18 1 98.81 83 ASP B CA 1
ATOM 2331 C C . ASP B 1 83 ? 9.211 6.699 -10.516 1 98.81 83 ASP B C 1
ATOM 2333 O O . ASP B 1 83 ? 9.297 5.496 -10.789 1 98.81 83 ASP B O 1
ATOM 2337 N N . LEU B 1 84 ? 8.812 7.57 -11.352 1 98.75 84 LEU B N 1
ATOM 2338 C CA . LEU B 1 84 ? 8.266 7.215 -12.656 1 98.75 84 LEU B CA 1
ATOM 2339 C C . LEU B 1 84 ? 9.367 6.785 -13.617 1 98.75 84 LEU B C 1
ATOM 2341 O O . LEU B 1 84 ? 9.094 6.23 -14.68 1 98.75 84 LEU B O 1
ATOM 2345 N N . HIS B 1 85 ? 10.578 7.027 -13.227 1 98.38 85 HIS B N 1
ATOM 2346 C CA . HIS B 1 85 ? 11.727 6.652 -14.047 1 98.38 85 HIS B CA 1
ATOM 2347 C C . HIS B 1 85 ? 12.656 5.707 -13.289 1 98.38 85 HIS B C 1
ATOM 2349 O O . HIS B 1 85 ? 13.875 5.906 -13.266 1 98.38 85 HIS B O 1
ATOM 2355 N N . TYR B 1 86 ? 11.984 4.742 -12.672 1 98.31 86 TYR B N 1
ATOM 2356 C CA . TYR B 1 86 ? 12.703 3.752 -11.883 1 98.31 86 TYR B CA 1
ATOM 2357 C C . TYR B 1 86 ? 13.742 3.029 -12.727 1 98.31 86 TYR B C 1
ATOM 2359 O O . TYR B 1 86 ? 14.703 2.467 -12.188 1 98.31 86 TYR B O 1
ATOM 2367 N N . GLU B 1 87 ? 13.539 3 -14.047 1 98 87 GLU B N 1
ATOM 2368 C CA . GLU B 1 87 ? 14.43 2.25 -14.93 1 98 87 GLU B CA 1
ATOM 2369 C C . GLU B 1 87 ? 15.844 2.811 -14.891 1 98 87 GLU B C 1
ATOM 2371 O O . GLU B 1 87 ? 16.812 2.104 -15.195 1 98 87 GLU B O 1
ATOM 2376 N N . LYS B 1 88 ? 15.945 4.09 -14.5 1 97.62 88 LYS B N 1
ATOM 2377 C CA . LYS B 1 88 ? 17.25 4.715 -14.359 1 97.62 88 LYS B CA 1
ATOM 2378 C C . LYS B 1 88 ? 18.078 4.035 -13.266 1 97.62 88 LYS B C 1
ATOM 2380 O O . LYS B 1 88 ? 19.297 4.145 -13.242 1 97.62 88 LYS B O 1
ATOM 2385 N N . LEU B 1 89 ? 17.453 3.277 -12.344 1 97.75 89 LEU B N 1
ATOM 2386 C CA . LEU B 1 89 ? 18.141 2.705 -11.188 1 97.75 89 LEU B CA 1
ATOM 2387 C C . LEU B 1 89 ? 18.281 1.193 -11.336 1 97.75 89 LEU B C 1
ATOM 2389 O O . LEU B 1 89 ? 18.797 0.524 -10.438 1 97.75 89 LEU B O 1
ATOM 2393 N N . LEU B 1 90 ? 17.828 0.652 -12.445 1 97.94 90 LEU B N 1
ATOM 2394 C CA . LEU B 1 90 ? 17.828 -0.796 -12.617 1 97.94 90 LEU B CA 1
ATOM 2395 C C . LEU B 1 90 ? 19.234 -1.364 -12.453 1 97.94 90 LEU B C 1
ATOM 2397 O O . LEU B 1 90 ? 19.422 -2.393 -11.797 1 97.94 90 LEU B O 1
ATOM 2401 N N . GLY B 1 91 ? 20.188 -0.678 -13.062 1 98.19 91 GLY B N 1
ATOM 2402 C CA . GLY B 1 91 ? 21.562 -1.119 -12.922 1 98.19 91 GLY B CA 1
ATOM 2403 C C . GLY B 1 91 ? 22.031 -1.158 -11.477 1 98.19 91 GLY B C 1
ATOM 2404 O O . GLY B 1 91 ? 22.656 -2.129 -11.047 1 98.19 91 GLY B O 1
ATOM 2405 N N . ASP B 1 92 ? 21.766 -0.131 -10.742 1 98.44 92 ASP 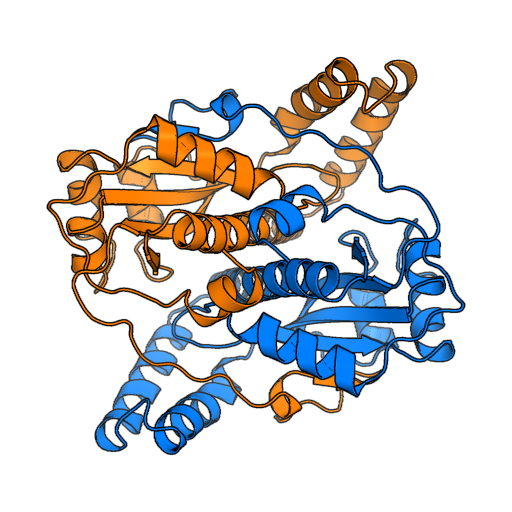B N 1
ATOM 2406 C CA . ASP B 1 92 ? 22.172 -0.047 -9.344 1 98.44 92 ASP B CA 1
ATOM 2407 C C . ASP B 1 92 ? 21.5 -1.127 -8.5 1 98.44 92 ASP B C 1
ATOM 2409 O O . ASP B 1 92 ? 22.109 -1.703 -7.605 1 98.44 92 ASP B O 1
ATOM 2413 N N . VAL B 1 93 ? 20.219 -1.412 -8.773 1 98.31 93 VAL B N 1
ATOM 2414 C CA . VAL B 1 93 ? 19.484 -2.441 -8.055 1 98.31 93 VAL B CA 1
ATOM 2415 C C . VAL B 1 93 ? 20.125 -3.805 -8.289 1 98.31 93 VAL B C 1
ATOM 2417 O O . VAL B 1 93 ? 20.375 -4.551 -7.34 1 98.31 93 VAL B O 1
ATOM 2420 N N . LEU B 1 94 ? 20.438 -4.086 -9.547 1 98.44 94 LEU B N 1
ATOM 2421 C CA . LEU B 1 94 ? 21.031 -5.371 -9.906 1 98.44 94 LEU B CA 1
ATOM 2422 C C . LEU B 1 94 ? 22.438 -5.496 -9.344 1 98.44 94 LEU B C 1
ATOM 2424 O O . LEU B 1 94 ? 22.812 -6.547 -8.812 1 98.44 94 LEU B O 1
ATOM 2428 N N . ASP B 1 95 ? 23.219 -4.387 -9.406 1 98.56 95 ASP B N 1
ATOM 2429 C CA . ASP B 1 95 ? 24.578 -4.398 -8.891 1 98.56 95 ASP B CA 1
ATOM 2430 C C . ASP B 1 95 ? 24.594 -4.582 -7.371 1 98.56 95 ASP B C 1
ATOM 2432 O O . ASP B 1 95 ? 25.453 -5.281 -6.836 1 98.56 95 ASP B O 1
ATOM 2436 N N . HIS B 1 96 ? 23.672 -3.967 -6.754 1 98.12 96 HIS B N 1
ATOM 2437 C CA . HIS B 1 96 ? 23.562 -4.137 -5.309 1 98.12 96 HIS B CA 1
ATOM 2438 C C . HIS B 1 96 ? 23.172 -5.566 -4.945 1 98.12 96 HIS B C 1
ATOM 2440 O O . HIS B 1 96 ? 23.656 -6.113 -3.951 1 98.12 96 HIS B O 1
ATOM 2446 N N . SER B 1 97 ? 22.297 -6.156 -5.707 1 97.88 97 SER B N 1
ATOM 2447 C CA . SER B 1 97 ? 21.891 -7.539 -5.504 1 97.88 97 SER B CA 1
ATOM 2448 C C . SER B 1 97 ? 23.078 -8.492 -5.672 1 97.88 97 SER B C 1
ATOM 2450 O O . SER B 1 97 ? 23.203 -9.477 -4.934 1 97.88 97 SER B O 1
ATOM 2452 N N . ILE B 1 98 ? 23.922 -8.188 -6.629 1 98.25 98 ILE B N 1
ATOM 2453 C CA . ILE B 1 98 ? 25.094 -9.016 -6.867 1 98.25 98 ILE B CA 1
ATOM 2454 C C . ILE B 1 98 ? 26.078 -8.859 -5.711 1 98.25 98 ILE B C 1
ATOM 2456 O O . ILE B 1 98 ? 26.562 -9.844 -5.156 1 98.25 98 ILE B O 1
ATOM 2460 N N . ALA B 1 99 ? 26.328 -7.621 -5.328 1 98.25 99 ALA B N 1
ATOM 2461 C CA . ALA B 1 99 ? 27.266 -7.328 -4.254 1 98.25 99 ALA B CA 1
ATOM 2462 C C . ALA B 1 99 ? 26.828 -7.984 -2.947 1 98.25 99 ALA B C 1
ATOM 2464 O O . ALA B 1 99 ? 27.672 -8.367 -2.125 1 98.25 99 ALA B O 1
ATOM 2465 N N . SER B 1 100 ? 25.578 -8.211 -2.826 1 97.75 100 SER B N 1
ATOM 2466 C CA . SER B 1 100 ? 25.031 -8.742 -1.583 1 97.75 100 SER B CA 1
ATOM 2467 C C . SER B 1 100 ? 24.844 -10.258 -1.673 1 97.75 100 SER B C 1
ATOM 2469 O O . SER B 1 100 ? 24.359 -10.883 -0.723 1 97.75 100 SER B O 1
ATOM 2471 N N . GLY B 1 101 ? 25.062 -10.836 -2.809 1 96.94 101 GLY B N 1
ATOM 2472 C CA . GLY B 1 101 ? 25 -12.281 -2.982 1 96.94 101 GLY B CA 1
ATOM 2473 C C . GLY B 1 101 ? 23.609 -12.773 -3.326 1 96.94 101 GLY B C 1
ATOM 2474 O O . GLY B 1 101 ? 23.328 -13.969 -3.225 1 96.94 101 GLY B O 1
ATOM 2475 N N . CYS B 1 102 ? 22.75 -11.883 -3.76 1 96.56 102 CYS B N 1
ATOM 2476 C CA . CYS B 1 102 ? 21.359 -12.25 -4.043 1 96.56 102 CYS B CA 1
ATOM 2477 C C . CYS B 1 102 ? 21.172 -12.578 -5.52 1 96.56 102 CYS B C 1
ATOM 2479 O O . CYS B 1 102 ? 20.156 -13.156 -5.91 1 96.56 102 CYS B O 1
ATOM 2481 N N . LEU B 1 103 ? 22.125 -12.164 -6.281 1 96.56 103 LEU B N 1
ATOM 2482 C CA . LEU B 1 103 ? 22.141 -12.422 -7.719 1 96.56 103 LEU B CA 1
ATOM 2483 C C . LEU B 1 103 ? 23.531 -12.781 -8.203 1 96.56 103 LEU B C 1
ATOM 2485 O O . LEU B 1 103 ? 24.516 -12.141 -7.82 1 96.56 103 LEU B O 1
ATOM 2489 N N . HIS B 1 104 ? 23.641 -13.805 -8.961 1 97.31 104 HIS B N 1
ATOM 2490 C CA . HIS B 1 104 ? 24.938 -14.164 -9.523 1 97.31 104 HIS B CA 1
ATOM 2491 C C 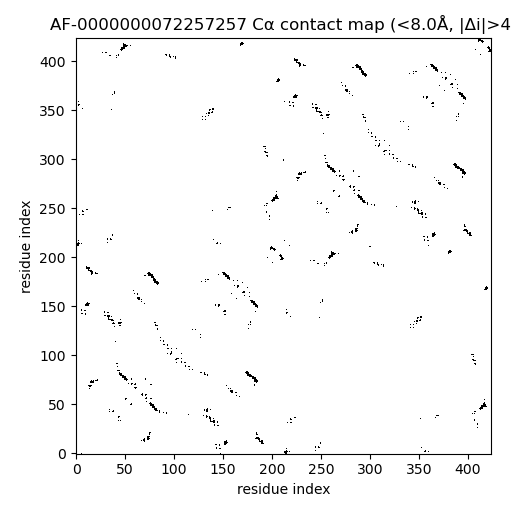. HIS B 1 104 ? 25.328 -13.227 -10.656 1 97.31 104 HIS B C 1
ATOM 2493 O O . HIS B 1 104 ? 24.484 -12.867 -11.492 1 97.31 104 HIS B O 1
ATOM 2499 N N . GLN B 1 105 ? 26.594 -12.906 -10.727 1 97.75 105 GLN B N 1
ATOM 2500 C CA . GLN B 1 105 ? 27.125 -11.945 -11.688 1 97.75 105 GLN B CA 1
ATOM 2501 C C . GLN B 1 105 ? 26.797 -12.359 -13.117 1 97.75 105 GLN B C 1
ATOM 2503 O O . GLN B 1 105 ? 26.562 -11.508 -13.977 1 97.75 105 GLN B O 1
ATOM 2508 N N . ASN B 1 106 ? 26.656 -13.617 -13.367 1 97.88 106 ASN B N 1
ATOM 2509 C CA . ASN B 1 106 ? 26.438 -14.141 -14.711 1 97.88 106 ASN B CA 1
ATOM 2510 C C . ASN B 1 106 ? 25.031 -13.812 -15.219 1 97.88 106 ASN B C 1
ATOM 2512 O O . ASN B 1 106 ? 24.766 -13.906 -16.422 1 97.88 106 ASN B O 1
ATOM 2516 N N . PHE B 1 107 ? 24.203 -13.398 -14.25 1 97.31 107 PHE B N 1
ATOM 2517 C CA . PHE B 1 107 ? 22.828 -13.133 -14.648 1 97.31 107 PHE B CA 1
ATOM 2518 C C . PHE B 1 107 ? 22.578 -11.633 -14.781 1 97.31 107 PHE B C 1
ATOM 2520 O O . PHE B 1 107 ? 21.469 -11.211 -15.125 1 97.31 107 PHE B O 1
ATOM 2527 N N . ARG B 1 108 ? 23.578 -10.852 -14.484 1 97.69 108 ARG B N 1
ATOM 2528 C CA . ARG B 1 108 ? 23.422 -9.406 -14.43 1 97.69 108 ARG B CA 1
ATOM 2529 C C . ARG B 1 108 ? 22.844 -8.867 -15.742 1 97.69 108 ARG B C 1
ATOM 2531 O O . ARG B 1 108 ? 21.797 -8.211 -15.75 1 97.69 108 ARG B O 1
ATOM 2538 N N . GLU B 1 109 ? 23.469 -9.117 -16.891 1 98.19 109 GLU B N 1
ATOM 2539 C CA . GLU B 1 109 ? 23.094 -8.523 -18.172 1 98.19 109 GLU B CA 1
ATOM 2540 C C . GLU B 1 109 ? 21.734 -9.039 -18.641 1 98.19 109 GLU B C 1
ATOM 2542 O O . GLU B 1 109 ? 20.922 -8.273 -19.156 1 98.19 109 GLU B O 1
ATOM 2547 N N . ASN B 1 110 ? 21.562 -10.266 -18.531 1 97.62 110 ASN B N 1
ATOM 2548 C CA . ASN B 1 110 ? 20.281 -10.844 -18.906 1 97.62 110 ASN B CA 1
ATOM 2549 C C . ASN B 1 110 ? 19.141 -10.281 -18.078 1 97.62 110 ASN B C 1
ATOM 2551 O O . ASN B 1 110 ? 18.062 -10.023 -18.594 1 97.62 110 ASN B O 1
ATOM 2555 N N . SER B 1 111 ? 19.391 -10.203 -16.781 1 97.38 111 SER B N 1
ATOM 2556 C CA . SER B 1 111 ? 18.391 -9.617 -15.906 1 97.38 111 SER B CA 1
ATOM 2557 C C . SER B 1 111 ? 18.094 -8.172 -16.281 1 97.38 111 SER B C 1
ATOM 2559 O O . SER B 1 111 ? 16.938 -7.762 -16.344 1 97.38 111 SER B O 1
ATOM 2561 N N . PHE B 1 112 ? 19.156 -7.461 -16.562 1 98.44 112 PHE B N 1
ATOM 2562 C CA . PHE B 1 112 ? 19 -6.07 -16.969 1 98.44 112 PHE B CA 1
ATOM 2563 C C . PHE B 1 112 ? 18.172 -5.98 -18.25 1 98.44 112 PHE B C 1
ATOM 2565 O O . PHE B 1 112 ? 17.234 -5.195 -18.344 1 98.44 112 PHE B O 1
ATOM 2572 N N . ASN B 1 113 ? 18.484 -6.738 -19.203 1 97.94 113 ASN B N 1
ATOM 2573 C CA . ASN B 1 113 ? 17.797 -6.727 -20.5 1 97.94 113 ASN B CA 1
ATOM 2574 C C . ASN B 1 113 ? 16.344 -7.133 -20.359 1 97.94 113 ASN B C 1
ATOM 2576 O O . ASN B 1 113 ? 15.461 -6.562 -21.016 1 97.94 113 ASN B O 1
ATOM 2580 N N . PHE B 1 114 ? 16.203 -8.031 -19.578 1 95.88 114 PHE B N 1
ATOM 2581 C CA . PHE B 1 114 ? 14.844 -8.492 -19.344 1 95.88 114 PHE B CA 1
ATOM 2582 C C . PHE B 1 114 ? 14 -7.383 -18.719 1 95.88 114 PHE B C 1
ATOM 2584 O O . PHE B 1 114 ? 12.922 -7.059 -19.219 1 95.88 114 PHE B O 1
ATOM 2591 N N . LEU B 1 115 ? 14.453 -6.805 -17.625 1 97.19 115 LEU B N 1
ATOM 2592 C CA . LEU B 1 115 ? 13.719 -5.766 -16.891 1 97.19 115 LEU B CA 1
ATOM 2593 C C . LEU B 1 115 ? 13.5 -4.543 -17.781 1 97.19 115 LEU B C 1
ATOM 2595 O O . LEU B 1 115 ? 12.422 -3.945 -17.766 1 97.19 115 LEU B O 1
ATOM 2599 N N . MET B 1 116 ? 14.539 -4.203 -18.531 1 97.81 116 MET B N 1
ATOM 2600 C CA . MET B 1 116 ? 14.406 -3.082 -19.453 1 97.81 116 MET B CA 1
ATOM 2601 C C . MET B 1 116 ? 13.391 -3.395 -20.547 1 97.81 116 MET B C 1
ATOM 2603 O O . MET B 1 116 ? 12.633 -2.518 -20.969 1 97.81 116 MET B O 1
ATOM 2607 N N . GLY B 1 117 ? 13.484 -4.609 -21.062 1 96.44 117 GLY B N 1
ATOM 2608 C CA . GLY B 1 117 ? 12.508 -5.047 -22.031 1 96.44 117 GLY B CA 1
ATOM 2609 C C . GLY B 1 117 ? 11.078 -4.93 -21.547 1 96.44 117 GLY B C 1
ATOM 2610 O O . GLY B 1 117 ? 10.211 -4.41 -22.25 1 96.44 117 GLY B O 1
ATOM 2611 N N . VAL B 1 118 ? 10.852 -5.387 -20.344 1 93.81 118 VAL B N 1
ATOM 2612 C CA . VAL B 1 118 ? 9.531 -5.289 -19.719 1 93.81 118 VAL B CA 1
ATOM 2613 C C . VAL B 1 118 ? 9.125 -3.824 -19.609 1 93.81 118 VAL B C 1
ATOM 2615 O O . VAL B 1 118 ? 8.008 -3.447 -19.984 1 93.81 118 VAL B O 1
ATOM 2618 N N . HIS B 1 119 ? 9.977 -3.041 -19.078 1 97.25 119 HIS B N 1
ATOM 2619 C CA . HIS B 1 119 ? 9.719 -1.616 -18.922 1 97.25 119 HIS B CA 1
ATOM 2620 C C . HIS B 1 119 ? 9.297 -0.975 -20.234 1 97.25 119 HIS B C 1
ATOM 2622 O O . HIS B 1 119 ? 8.344 -0.192 -20.281 1 97.25 119 HIS B O 1
ATOM 2628 N N . ASN B 1 120 ? 9.953 -1.341 -21.297 1 97.31 120 ASN B N 1
ATOM 2629 C CA . ASN B 1 120 ? 9.758 -0.705 -22.594 1 97.31 120 ASN B CA 1
ATOM 2630 C C . ASN B 1 120 ? 8.414 -1.102 -23.203 1 97.31 120 ASN B C 1
ATOM 2632 O O . ASN B 1 120 ? 7.949 -0.459 -24.156 1 97.31 120 ASN B O 1
ATOM 2636 N N . THR B 1 121 ? 7.844 -2.111 -22.75 1 95.94 121 THR B N 1
ATOM 2637 C CA . THR B 1 121 ? 6.562 -2.549 -23.297 1 95.94 121 THR B CA 1
ATOM 2638 C C . THR B 1 121 ? 5.406 -1.911 -22.531 1 95.94 121 THR B C 1
ATOM 2640 O O . THR B 1 121 ? 4.258 -1.965 -22.969 1 95.94 121 THR B O 1
ATOM 2643 N N . LEU B 1 122 ? 5.68 -1.3 -21.422 1 96.75 122 LEU B N 1
ATOM 2644 C CA . LEU B 1 122 ? 4.645 -0.729 -20.562 1 96.75 122 LEU B CA 1
ATOM 2645 C C . LEU B 1 122 ? 4.254 0.667 -21.047 1 96.75 122 LEU B C 1
ATOM 2647 O O . LEU B 1 122 ? 5.113 1.446 -21.469 1 96.75 122 LEU B O 1
ATOM 2651 N N . SER B 1 123 ? 2.98 0.957 -21 1 97.38 123 SER B N 1
ATOM 2652 C CA . SER B 1 123 ? 2.516 2.32 -21.234 1 97.38 123 SER B CA 1
ATOM 2653 C C . SER B 1 123 ? 2.834 3.225 -20.047 1 97.38 123 SER B C 1
ATOM 2655 O O . SER B 1 123 ? 3.113 2.74 -18.953 1 97.38 123 SER B O 1
ATOM 2657 N N . PRO B 1 124 ? 2.779 4.547 -20.25 1 97.44 124 PRO B N 1
ATOM 2658 C CA . PRO B 1 124 ? 2.953 5.469 -19.125 1 97.44 124 PRO B CA 1
ATOM 2659 C C . PRO B 1 124 ? 1.968 5.203 -17.984 1 97.44 124 PRO B C 1
ATOM 2661 O O . PRO B 1 124 ? 2.334 5.297 -16.812 1 97.44 124 PRO B O 1
ATOM 2664 N N . GLN B 1 125 ? 0.781 4.816 -18.312 1 97.38 125 GLN B N 1
ATOM 2665 C CA . GLN B 1 125 ? -0.224 4.508 -17.297 1 97.38 125 GLN B CA 1
ATOM 2666 C C . GLN B 1 125 ? 0.145 3.244 -16.531 1 97.38 125 GLN B C 1
ATOM 2668 O O . GLN B 1 125 ? -0.017 3.188 -15.305 1 97.38 125 GLN B O 1
ATOM 2673 N N . ASP B 1 126 ? 0.61 2.256 -17.25 1 97.06 126 ASP B N 1
ATOM 2674 C CA . ASP B 1 126 ? 1.056 1.026 -16.609 1 97.06 126 ASP B CA 1
ATOM 2675 C C . ASP B 1 126 ? 2.162 1.312 -15.594 1 97.06 126 ASP B C 1
ATOM 2677 O O . ASP B 1 126 ? 2.146 0.779 -14.484 1 97.06 126 ASP B O 1
ATOM 2681 N N . ILE B 1 127 ? 3.074 2.1 -16.031 1 98.44 127 ILE B N 1
ATOM 2682 C CA . ILE B 1 127 ? 4.207 2.449 -15.188 1 98.44 127 ILE B CA 1
ATOM 2683 C C . ILE B 1 127 ? 3.717 3.199 -13.953 1 98.44 127 ILE B C 1
ATOM 2685 O O . ILE B 1 127 ? 4.082 2.859 -12.828 1 98.44 127 ILE B O 1
ATOM 2689 N N . ARG B 1 128 ? 2.875 4.172 -14.172 1 98.62 128 ARG B N 1
ATOM 2690 C CA . ARG B 1 128 ? 2.342 4.973 -13.078 1 98.62 128 ARG B CA 1
ATOM 2691 C C . ARG B 1 128 ? 1.595 4.102 -12.07 1 98.62 128 ARG B C 1
ATOM 2693 O O . ARG B 1 128 ? 1.82 4.203 -10.867 1 98.62 128 ARG B O 1
ATOM 2700 N N . ASP B 1 129 ? 0.729 3.213 -12.555 1 98.69 129 ASP B N 1
ATOM 2701 C CA . ASP B 1 129 ? -0 2.307 -11.672 1 98.69 129 ASP B CA 1
ATOM 2702 C C . ASP B 1 129 ? 0.958 1.483 -10.812 1 98.69 129 ASP B C 1
ATOM 2704 O O . ASP B 1 129 ? 0.789 1.396 -9.594 1 98.69 129 ASP B O 1
ATOM 2708 N N . GLN B 1 130 ? 1.886 0.962 -11.445 1 98.38 130 GLN B N 1
ATOM 2709 C CA . GLN B 1 130 ? 2.795 0.035 -10.781 1 98.38 130 GLN B CA 1
ATOM 2710 C C . GLN B 1 130 ? 3.596 0.739 -9.688 1 98.38 130 GLN B C 1
ATOM 2712 O O . GLN B 1 130 ? 3.729 0.222 -8.578 1 98.38 130 GLN B O 1
ATOM 2717 N N . VAL B 1 131 ? 4.137 1.909 -10.023 1 98.88 131 VAL B N 1
ATOM 2718 C CA . VAL B 1 131 ? 5.008 2.566 -9.055 1 98.88 131 VAL B CA 1
ATOM 2719 C C . VAL B 1 131 ? 4.176 3.102 -7.887 1 98.88 131 VAL B C 1
ATOM 2721 O O . VAL B 1 131 ? 4.637 3.125 -6.746 1 98.88 131 VAL B O 1
ATOM 2724 N N . LEU B 1 132 ? 2.949 3.504 -8.125 1 98.94 132 LEU B N 1
ATOM 2725 C CA . LEU B 1 132 ? 2.062 3.918 -7.047 1 98.94 132 LEU B CA 1
ATOM 2726 C C . LEU B 1 132 ? 1.724 2.74 -6.137 1 98.94 132 LEU B C 1
ATOM 2728 O O . LEU B 1 132 ? 1.726 2.875 -4.914 1 98.94 132 LEU B O 1
ATOM 2732 N N . ILE B 1 133 ? 1.475 1.6 -6.754 1 98.94 133 ILE B N 1
ATOM 2733 C CA . ILE B 1 133 ? 1.153 0.39 -6.004 1 98.94 133 ILE B CA 1
ATOM 2734 C C . ILE B 1 133 ? 2.336 -0.001 -5.121 1 98.94 133 ILE B C 1
ATOM 2736 O O . ILE B 1 133 ? 2.199 -0.109 -3.9 1 98.94 133 ILE B O 1
ATOM 2740 N N . ASP B 1 134 ? 3.494 -0.097 -5.688 1 98.94 134 ASP B N 1
ATOM 2741 C CA . ASP B 1 134 ? 4.688 -0.535 -4.973 1 98.94 134 ASP B CA 1
ATOM 2742 C C . ASP B 1 134 ? 5.023 0.42 -3.826 1 98.94 134 ASP B C 1
ATOM 2744 O O . ASP B 1 134 ? 5.352 -0.018 -2.723 1 98.94 134 ASP B O 1
ATOM 2748 N N . THR B 1 135 ? 4.945 1.673 -4.121 1 98.94 135 THR B N 1
ATOM 2749 C CA . THR B 1 135 ? 5.285 2.688 -3.131 1 98.94 135 THR B CA 1
ATOM 2750 C C . THR B 1 135 ? 4.285 2.68 -1.98 1 98.94 135 THR B C 1
ATOM 2752 O O . THR B 1 135 ? 4.656 2.9 -0.826 1 98.94 135 THR B O 1
ATOM 2755 N N . SER B 1 136 ? 3.072 2.393 -2.281 1 98.94 136 SER B N 1
ATOM 2756 C CA . SER B 1 136 ? 2.033 2.34 -1.258 1 98.94 136 SER B CA 1
ATOM 2757 C C . SER B 1 136 ? 2.225 1.138 -0.339 1 98.94 136 SER B C 1
ATOM 2759 O O . SER B 1 136 ? 1.933 1.211 0.857 1 98.94 136 SER B O 1
ATOM 2761 N N . LEU B 1 137 ? 2.697 0.04 -0.865 1 98.94 137 LEU B N 1
ATOM 2762 C CA . LEU B 1 137 ? 3.037 -1.098 -0.017 1 98.94 137 LEU B CA 1
ATOM 2763 C C . LEU B 1 137 ? 4.062 -0.7 1.039 1 98.94 137 LEU B C 1
ATOM 2765 O O . LEU B 1 137 ? 3.857 -0.94 2.23 1 98.94 137 LEU B O 1
ATOM 2769 N N . ALA B 1 138 ? 5.082 -0.017 0.612 1 98.94 138 ALA B N 1
ATOM 2770 C CA . ALA B 1 138 ? 6.129 0.436 1.523 1 98.94 138 ALA B CA 1
ATOM 2771 C C . ALA B 1 138 ? 5.586 1.446 2.527 1 98.94 138 ALA B C 1
ATOM 2773 O O . ALA B 1 138 ? 5.996 1.46 3.689 1 98.94 138 ALA B O 1
ATOM 2774 N N . THR B 1 139 ? 4.672 2.238 2.084 1 98.94 139 THR B N 1
ATOM 2775 C CA . THR B 1 139 ? 4.102 3.281 2.932 1 98.94 139 THR B CA 1
ATOM 2776 C C . THR B 1 139 ? 3.299 2.67 4.074 1 98.94 139 THR B C 1
ATOM 2778 O O . THR B 1 139 ? 3.367 3.143 5.211 1 98.94 139 THR B O 1
ATOM 2781 N N . MET B 1 140 ? 2.553 1.621 3.764 1 98.94 140 MET B N 1
ATOM 2782 C CA . MET B 1 140 ? 1.795 0.976 4.832 1 98.94 140 MET B CA 1
ATOM 2783 C C . MET B 1 140 ? 2.73 0.361 5.867 1 98.94 140 MET B C 1
ATOM 2785 O O . MET B 1 140 ? 2.473 0.442 7.07 1 98.94 140 MET B O 1
ATOM 2789 N N . GLN B 1 141 ? 3.787 -0.27 5.414 1 98.88 141 GLN B N 1
ATOM 2790 C CA . GLN B 1 141 ? 4.777 -0.799 6.348 1 98.88 141 GLN B CA 1
ATOM 2791 C C . GLN B 1 141 ? 5.367 0.312 7.211 1 98.88 141 GLN B C 1
ATOM 2793 O O . GLN B 1 141 ? 5.582 0.126 8.414 1 98.88 141 GLN B O 1
ATOM 2798 N N . LEU B 1 142 ? 5.59 1.419 6.582 1 98.94 142 LEU B N 1
ATOM 2799 C CA . LEU B 1 142 ? 6.133 2.549 7.328 1 98.94 142 LEU B CA 1
ATOM 2800 C C . LEU B 1 142 ? 5.191 2.959 8.453 1 98.94 142 LEU B C 1
ATOM 2802 O O . LEU B 1 142 ? 5.625 3.17 9.586 1 98.94 142 LEU B O 1
ATOM 2806 N N . MET B 1 143 ? 3.916 3.059 8.156 1 98.94 143 MET B N 1
ATOM 2807 C CA . MET B 1 143 ? 2.943 3.469 9.164 1 98.94 143 MET B CA 1
ATOM 2808 C C . MET B 1 143 ? 2.92 2.484 10.328 1 98.94 143 MET B C 1
ATOM 2810 O O . MET B 1 143 ? 2.805 2.889 11.484 1 98.94 143 MET B O 1
ATOM 2814 N N . LEU B 1 144 ? 3.053 1.22 10.031 1 98.88 144 LEU B N 1
ATOM 2815 C CA . LEU B 1 144 ? 3.068 0.218 11.094 1 98.88 144 LEU B CA 1
ATOM 2816 C C . LEU B 1 144 ? 4.359 0.299 11.898 1 98.88 144 LEU B C 1
ATOM 2818 O O . LEU B 1 144 ? 4.344 0.147 13.125 1 98.88 144 LEU B O 1
ATOM 2822 N N . VAL B 1 145 ? 5.48 0.491 11.227 1 98.88 145 VAL B N 1
ATOM 2823 C CA . VAL B 1 145 ? 6.766 0.627 11.898 1 98.88 145 VAL B CA 1
ATOM 2824 C C . VAL B 1 145 ? 6.742 1.849 12.812 1 98.88 145 VAL B C 1
ATOM 2826 O O . VAL B 1 145 ? 7.242 1.798 13.945 1 98.88 145 VAL B O 1
ATOM 2829 N N . VAL B 1 146 ? 6.176 2.973 12.305 1 98.81 146 VAL B N 1
ATOM 2830 C CA . VAL B 1 146 ? 6.02 4.188 13.102 1 98.81 146 VAL B CA 1
ATOM 2831 C C . VAL B 1 146 ? 5.289 3.861 14.406 1 98.81 146 VAL B C 1
ATOM 2833 O O . VAL B 1 146 ? 5.719 4.273 15.484 1 98.81 146 VAL B O 1
ATOM 2836 N N . LYS B 1 147 ? 4.234 3.086 14.32 1 98.62 147 LYS B N 1
ATOM 2837 C CA . LYS B 1 147 ? 3.465 2.703 15.5 1 98.62 147 LYS B CA 1
ATOM 2838 C C . LYS B 1 147 ? 4.289 1.82 16.438 1 98.62 147 LYS B C 1
ATOM 2840 O O . LYS B 1 147 ? 4.254 1.996 17.656 1 98.62 147 LYS B O 1
ATOM 2845 N N . GLU B 1 148 ? 5.008 0.897 15.828 1 97.94 148 GLU B N 1
ATO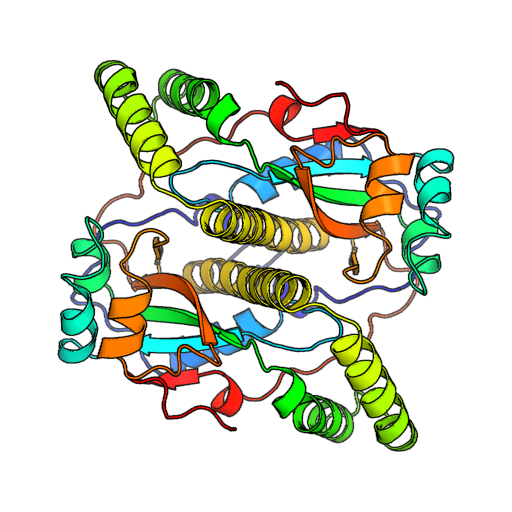M 2846 C CA . GLU B 1 148 ? 5.848 -0.016 16.594 1 97.94 148 GLU B CA 1
ATOM 2847 C C . GLU B 1 148 ? 6.91 0.745 17.391 1 97.94 148 GLU B C 1
ATOM 2849 O O . GLU B 1 148 ? 7.27 0.344 18.5 1 97.94 148 GLU B O 1
ATOM 2854 N N . LYS B 1 149 ? 7.383 1.842 16.875 1 97.88 149 LYS B N 1
ATOM 2855 C CA . LYS B 1 149 ? 8.43 2.645 17.5 1 97.88 149 LYS B CA 1
ATOM 2856 C C . LYS B 1 149 ? 7.848 3.584 18.562 1 97.88 149 LYS B C 1
ATOM 2858 O O . LYS B 1 149 ? 8.578 4.348 19.188 1 97.88 149 LYS B O 1
ATOM 2863 N N . GLY B 1 150 ? 6.555 3.531 18.75 1 97.69 150 GLY B N 1
ATOM 2864 C CA . GLY B 1 150 ? 5.906 4.301 19.797 1 97.69 150 GLY B CA 1
ATOM 2865 C C . GLY B 1 150 ? 5.395 5.645 19.328 1 97.69 150 GLY B C 1
ATOM 2866 O O . GLY B 1 150 ? 5.078 6.52 20.141 1 97.69 150 GLY B O 1
ATOM 2867 N N . TYR B 1 151 ? 5.348 5.879 18 1 98.69 151 TYR B N 1
ATOM 2868 C CA . TYR B 1 151 ? 4.855 7.121 17.406 1 98.69 151 TYR B CA 1
ATOM 2869 C C . TYR B 1 151 ? 3.529 6.902 16.688 1 98.69 151 TYR B C 1
ATOM 2871 O O . TYR B 1 151 ? 2.986 5.793 16.703 1 98.69 151 TYR B O 1
ATOM 2879 N N . ASP B 1 152 ? 2.963 8.016 16.203 1 98.75 152 ASP B N 1
ATOM 2880 C CA . ASP B 1 152 ? 1.688 8.016 15.484 1 98.75 152 ASP B CA 1
ATOM 2881 C C . ASP B 1 152 ? 1.812 8.719 14.133 1 98.75 152 ASP B C 1
ATOM 2883 O O . ASP B 1 152 ? 2.814 9.375 13.867 1 98.75 152 ASP B O 1
ATOM 2887 N N . SER B 1 153 ? 0.801 8.508 13.305 1 98.75 153 SER B N 1
ATOM 2888 C CA . SER B 1 153 ? 0.888 9.078 11.969 1 98.75 153 SER B CA 1
ATOM 2889 C C . SER B 1 153 ? -0.476 9.562 11.477 1 98.75 153 SER B C 1
ATOM 2891 O O . SER B 1 153 ? -1.502 9.25 12.086 1 98.75 153 SER B O 1
ATOM 2893 N N . HIS B 1 154 ? -0.467 10.414 10.508 1 98.62 154 HIS B N 1
ATOM 2894 C CA . HIS B 1 154 ? -1.603 10.867 9.711 1 98.62 154 HIS B CA 1
ATOM 2895 C C . HIS B 1 154 ? -1.284 10.828 8.219 1 98.62 154 HIS B C 1
ATOM 2897 O O . HIS B 1 154 ? -0.474 11.617 7.734 1 98.62 154 HIS B O 1
ATOM 2903 N N . ALA B 1 155 ? -1.926 9.844 7.527 1 98.5 155 ALA B N 1
ATOM 2904 C CA . ALA B 1 155 ? -1.818 9.789 6.07 1 98.5 155 ALA B CA 1
ATOM 2905 C C . ALA B 1 155 ? -2.697 10.844 5.41 1 98.5 155 ALA B C 1
ATOM 2907 O O . ALA B 1 155 ? -3.912 10.867 5.621 1 98.5 155 ALA B O 1
ATOM 2908 N N . ILE B 1 156 ? -2.084 11.68 4.621 1 97.94 156 ILE B N 1
ATOM 2909 C CA . ILE B 1 156 ? -2.777 12.828 4.043 1 97.94 156 ILE B CA 1
ATOM 2910 C C . ILE B 1 156 ? -2.83 12.688 2.523 1 97.94 156 ILE B C 1
ATOM 2912 O O . ILE B 1 156 ? -1.794 12.727 1.854 1 97.94 156 ILE B O 1
ATOM 2916 N N . GLY B 1 157 ? -4.012 12.5 2.02 1 96.12 157 GLY B N 1
ATOM 2917 C CA . GLY B 1 157 ? -4.215 12.328 0.59 1 96.12 157 GLY B CA 1
ATOM 2918 C C . GLY B 1 157 ? -4.746 13.578 -0.091 1 96.12 157 GLY B C 1
ATOM 2919 O O . GLY B 1 157 ? -4.629 13.719 -1.31 1 96.12 157 GLY B O 1
ATOM 2920 N N . ILE B 1 158 ? -5.309 14.469 0.645 1 93.44 158 ILE B N 1
ATOM 2921 C CA . ILE B 1 158 ? -5.887 15.68 0.074 1 93.44 158 ILE B CA 1
ATOM 2922 C C . ILE B 1 158 ? -4.93 16.859 0.28 1 93.44 158 ILE B C 1
ATOM 2924 O O . ILE B 1 158 ? -4.809 17.375 1.39 1 93.44 158 ILE B O 1
ATOM 2928 N N . PHE B 1 159 ? -4.273 17.234 -0.78 1 96.12 159 PHE B N 1
ATOM 2929 C CA . PHE B 1 159 ? -3.379 18.375 -0.813 1 96.12 159 PHE B CA 1
ATOM 2930 C C . PHE B 1 159 ? -3.109 18.812 -2.248 1 96.12 159 PHE B C 1
ATOM 2932 O O . PHE B 1 159 ? -3.426 18.094 -3.193 1 96.12 159 PHE B O 1
ATOM 2939 N N . ASP B 1 160 ? -2.658 20.031 -2.426 1 96.94 160 ASP B N 1
ATOM 2940 C CA . ASP B 1 160 ? -2.258 20.531 -3.736 1 96.94 160 ASP B CA 1
ATOM 2941 C C . ASP B 1 160 ? -0.933 19.922 -4.18 1 96.94 160 ASP B C 1
ATOM 2943 O O . ASP B 1 160 ? 0.134 20.484 -3.932 1 96.94 160 ASP B O 1
ATOM 2947 N N . ARG B 1 161 ? -1 18.812 -4.918 1 96.88 161 ARG B N 1
ATOM 2948 C CA . ARG B 1 161 ? 0.154 18 -5.285 1 96.88 161 ARG B CA 1
ATOM 2949 C C . ARG B 1 161 ? 1.165 18.812 -6.086 1 96.88 161 ARG B C 1
ATOM 2951 O O . ARG B 1 161 ? 2.367 18.75 -5.82 1 96.88 161 ARG B O 1
ATOM 2958 N N . LYS B 1 162 ? 0.696 19.531 -7.066 1 96.69 162 LYS B N 1
ATOM 2959 C CA . LYS B 1 162 ? 1.582 20.344 -7.898 1 96.69 162 LYS B CA 1
ATOM 2960 C C . LYS B 1 162 ? 2.301 21.406 -7.07 1 96.69 162 LYS B C 1
ATOM 2962 O O . LYS B 1 162 ? 3.518 21.562 -7.188 1 96.69 162 LYS B O 1
ATOM 2967 N N . ALA B 1 163 ? 1.586 22.078 -6.219 1 97.94 163 ALA B N 1
ATOM 2968 C CA . ALA B 1 163 ? 2.148 23.156 -5.406 1 97.94 163 ALA B CA 1
ATOM 2969 C C . ALA B 1 163 ? 3.189 22.625 -4.43 1 97.94 163 ALA B C 1
ATOM 2971 O O . ALA B 1 163 ? 4.223 23.25 -4.207 1 97.94 163 ALA B O 1
ATOM 2972 N N . VAL B 1 164 ? 2.914 21.453 -3.844 1 98.06 164 VAL B N 1
ATOM 2973 C CA . VAL B 1 164 ? 3.83 20.859 -2.877 1 98.06 164 VAL B CA 1
ATOM 2974 C C . VAL B 1 164 ? 5.133 20.469 -3.572 1 98.06 164 VAL B C 1
ATOM 2976 O O . VAL B 1 164 ? 6.223 20.75 -3.064 1 98.06 164 VAL B O 1
ATOM 2979 N N . LEU B 1 165 ? 5.039 19.828 -4.746 1 98.12 165 LEU B N 1
ATOM 2980 C CA . LEU B 1 165 ? 6.25 19.453 -5.473 1 98.12 165 LEU B CA 1
ATOM 2981 C C . LEU B 1 165 ? 7.047 20.703 -5.867 1 98.12 165 LEU B C 1
ATOM 2983 O O . LEU B 1 165 ? 8.281 20.703 -5.773 1 98.12 165 LEU B O 1
ATOM 2987 N N . GLU B 1 166 ? 6.359 21.719 -6.23 1 97.31 166 GLU B N 1
ATOM 2988 C CA . GLU B 1 166 ? 7.012 22.953 -6.668 1 97.31 166 GLU B CA 1
ATOM 2989 C C . GLU B 1 166 ? 7.754 23.625 -5.516 1 97.31 166 GLU B C 1
ATOM 2991 O O . GLU B 1 166 ? 8.93 23.969 -5.648 1 97.31 166 GLU B O 1
ATOM 2996 N N . VAL B 1 167 ? 7.137 23.766 -4.398 1 96.81 167 VAL B N 1
ATOM 2997 C CA . VAL B 1 167 ? 7.727 24.516 -3.299 1 96.81 167 VAL B CA 1
ATOM 2998 C C . VAL B 1 167 ? 8.914 23.75 -2.721 1 96.81 167 VAL B C 1
ATOM 3000 O O . VAL B 1 167 ? 9.867 24.359 -2.223 1 96.81 167 VAL B O 1
ATOM 3003 N N . LEU B 1 168 ? 8.883 22.438 -2.877 1 97.31 168 LEU B N 1
ATOM 3004 C CA . LEU B 1 168 ? 9.961 21.609 -2.35 1 97.31 168 LEU B CA 1
ATOM 3005 C C . LEU B 1 168 ? 10.992 21.297 -3.436 1 97.31 168 LEU B C 1
ATOM 3007 O O . LEU B 1 168 ? 11.93 20.531 -3.207 1 97.31 168 LEU B O 1
ATOM 3011 N N . GLU B 1 169 ? 10.75 21.812 -4.625 1 95.25 169 GLU B N 1
ATOM 3012 C CA . GLU B 1 169 ? 11.664 21.672 -5.754 1 95.25 169 GLU B CA 1
ATOM 3013 C C . GLU B 1 169 ? 11.844 20.203 -6.141 1 95.25 169 GLU B C 1
ATOM 3015 O O . GLU B 1 169 ? 12.969 19.75 -6.344 1 95.25 169 GLU B O 1
ATOM 3020 N N . ILE B 1 170 ? 10.797 19.5 -6.117 1 97.75 170 ILE B N 1
ATOM 3021 C CA . ILE B 1 170 ? 10.781 18.094 -6.512 1 97.75 170 ILE B CA 1
ATOM 3022 C C . ILE B 1 170 ? 10.445 17.969 -7.992 1 97.75 170 ILE B C 1
ATOM 3024 O O . ILE B 1 170 ? 9.5 18.609 -8.477 1 97.75 170 ILE B O 1
ATOM 3028 N N . ASP B 1 171 ? 11.227 17.219 -8.758 1 97.44 171 ASP B N 1
ATOM 3029 C CA . ASP B 1 171 ? 11.031 17 -10.188 1 97.44 171 ASP B CA 1
ATOM 3030 C C . ASP B 1 171 ? 9.695 16.312 -10.461 1 97.44 171 ASP B C 1
ATOM 3032 O O . ASP B 1 171 ? 9.594 15.086 -10.359 1 97.44 171 ASP B O 1
ATOM 3036 N N . SER B 1 172 ? 8.719 17.062 -10.906 1 96.88 172 SER B N 1
ATOM 3037 C CA . SER B 1 172 ? 7.359 16.547 -11.094 1 96.88 172 SER B CA 1
ATOM 3038 C C . SER B 1 172 ? 7.27 15.648 -12.32 1 96.88 172 SER B C 1
ATOM 3040 O O . SER B 1 172 ? 6.285 14.93 -12.492 1 96.88 172 SER B O 1
ATOM 3042 N N . GLU B 1 173 ? 8.258 15.688 -13.141 1 96.94 173 GLU B N 1
ATOM 3043 C CA . GLU B 1 173 ? 8.281 14.797 -14.305 1 96.94 173 GLU B CA 1
ATOM 3044 C C . GLU B 1 173 ? 8.766 13.398 -13.922 1 96.94 173 GLU B C 1
ATOM 3046 O O . GLU B 1 173 ? 8.398 12.414 -14.555 1 96.94 173 GLU B O 1
ATOM 3051 N N . ARG B 1 174 ? 9.547 13.352 -12.891 1 97.81 174 ARG B N 1
ATOM 3052 C CA . ARG B 1 174 ? 10.125 12.07 -12.516 1 97.81 174 ARG B CA 1
ATOM 3053 C C . ARG B 1 174 ? 9.375 11.453 -11.344 1 97.81 174 ARG B C 1
ATOM 3055 O O . ARG B 1 174 ? 9.211 10.234 -11.281 1 97.81 174 ARG B O 1
ATOM 3062 N N . TYR B 1 175 ? 8.938 12.289 -10.43 1 98.62 175 TYR B N 1
ATOM 3063 C CA . TYR B 1 175 ? 8.383 11.75 -9.188 1 98.62 175 TYR B CA 1
ATOM 3064 C C . TYR B 1 175 ? 6.895 12.062 -9.078 1 98.62 175 TYR B C 1
ATOM 3066 O O . TYR B 1 175 ? 6.488 13.227 -9.172 1 98.62 175 TYR B O 1
ATOM 3074 N N . ALA B 1 176 ? 6.121 11.016 -8.922 1 98.62 176 ALA B N 1
ATOM 3075 C CA . ALA B 1 176 ? 4.688 11.164 -8.672 1 98.62 176 ALA B CA 1
ATOM 3076 C C . ALA B 1 176 ? 4.391 11.18 -7.172 1 98.62 176 ALA B C 1
ATOM 3078 O O . ALA B 1 176 ? 4.84 10.297 -6.434 1 98.62 176 ALA B O 1
ATOM 3079 N N . PRO B 1 177 ? 3.689 12.188 -6.707 1 98.56 177 PRO B N 1
ATOM 3080 C CA . PRO B 1 177 ? 3.35 12.211 -5.281 1 98.56 177 PRO B CA 1
ATOM 3081 C C . PRO B 1 177 ? 2.305 11.156 -4.91 1 98.56 177 PRO B C 1
ATOM 3083 O O . PRO B 1 177 ? 1.266 11.055 -5.566 1 98.56 177 PRO B O 1
ATOM 3086 N N . VAL B 1 178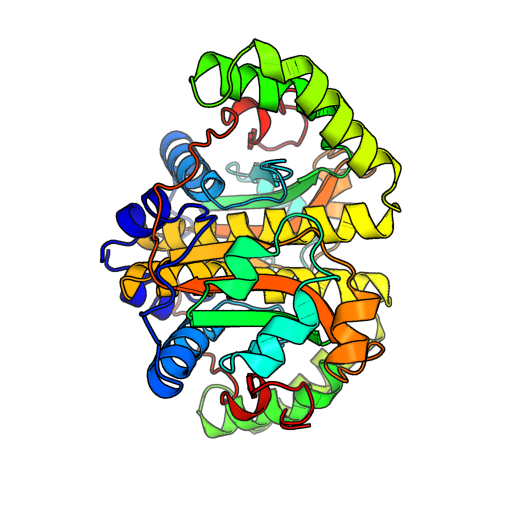 ? 2.539 10.406 -3.896 1 98.81 178 VAL B N 1
ATOM 3087 C CA . VAL B 1 178 ? 1.629 9.375 -3.416 1 98.81 178 VAL B CA 1
ATOM 3088 C C . VAL B 1 178 ? 0.76 9.93 -2.291 1 98.81 178 VAL B C 1
ATOM 3090 O O . VAL B 1 178 ? -0.47 9.906 -2.377 1 98.81 178 VAL B O 1
ATOM 3093 N N . MET B 1 179 ? 1.407 10.438 -1.232 1 98.81 179 MET B N 1
ATOM 3094 C CA . MET B 1 179 ? 0.736 11.062 -0.094 1 98.81 179 MET B CA 1
ATOM 3095 C C . MET B 1 179 ? 1.73 11.82 0.776 1 98.81 179 MET B C 1
ATOM 3097 O O . MET B 1 179 ? 2.941 11.742 0.556 1 98.81 179 MET B O 1
ATOM 3101 N N . LEU B 1 180 ? 1.182 12.664 1.633 1 98.81 180 LEU B N 1
ATOM 3102 C CA . LEU B 1 180 ? 1.948 13.141 2.777 1 98.81 180 LEU B CA 1
ATOM 3103 C C . LEU B 1 180 ? 1.701 12.266 4 1 98.81 180 LEU B C 1
ATOM 3105 O O . LEU B 1 180 ? 0.583 11.789 4.219 1 98.81 180 LEU B O 1
ATOM 3109 N N . LEU B 1 181 ? 2.742 12.055 4.754 1 98.94 181 LEU B N 1
ATOM 3110 C CA . LEU B 1 181 ? 2.625 11.305 6.004 1 98.94 181 LEU B CA 1
ATOM 3111 C C . LEU B 1 181 ? 3.191 12.109 7.172 1 98.94 181 LEU B C 1
ATOM 3113 O O . LEU B 1 181 ? 4.406 12.273 7.289 1 98.94 181 LEU B O 1
ATOM 3117 N N . ALA B 1 182 ? 2.314 12.633 7.996 1 98.88 182 ALA B N 1
ATOM 3118 C CA . ALA B 1 182 ? 2.748 13.297 9.227 1 98.88 182 ALA B CA 1
ATOM 3119 C C . ALA B 1 182 ? 3.047 12.273 10.32 1 98.88 182 ALA B C 1
ATOM 3121 O O . ALA B 1 182 ? 2.289 11.328 10.516 1 98.88 182 ALA B O 1
ATOM 3122 N N . ILE B 1 183 ? 4.148 12.469 11 1 98.88 183 ILE B N 1
ATOM 3123 C CA . ILE B 1 183 ? 4.594 11.523 12.023 1 98.88 183 ILE B CA 1
ATOM 3124 C C . ILE B 1 183 ? 4.922 12.281 13.305 1 98.88 183 ILE B C 1
ATOM 3126 O O . ILE B 1 183 ? 5.555 13.344 13.266 1 98.88 183 ILE B O 1
ATOM 3130 N N . GLY B 1 184 ? 4.527 11.758 14.422 1 98.81 184 GLY B N 1
ATOM 3131 C CA . GLY B 1 184 ? 4.801 12.328 15.734 1 98.81 184 GLY B CA 1
ATOM 3132 C C . GLY B 1 184 ? 4.141 11.562 16.859 1 98.81 184 GLY B C 1
ATOM 3133 O O . GLY B 1 184 ? 3.793 10.391 16.703 1 98.81 184 GLY B O 1
ATOM 3134 N N . LYS B 1 185 ? 4.125 12.188 18 1 98.75 185 LYS B N 1
ATOM 3135 C CA . LYS B 1 185 ? 3.385 11.656 19.141 1 98.75 185 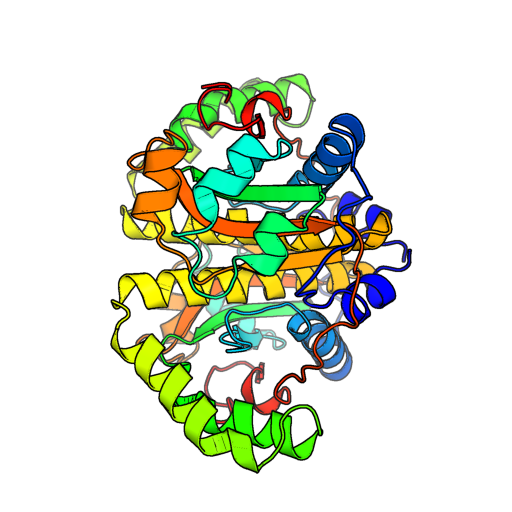LYS B CA 1
ATOM 3136 C C . LYS B 1 185 ? 2.01 12.305 19.25 1 98.75 185 LYS B C 1
ATOM 3138 O O . LYS B 1 185 ? 1.901 13.531 19.297 1 98.75 185 LYS B O 1
ATOM 3143 N N . ALA B 1 186 ? 1.027 11.477 19.312 1 98.69 186 ALA B N 1
ATOM 3144 C CA . ALA B 1 186 ? -0.342 11.984 19.344 1 98.69 186 ALA B CA 1
ATOM 3145 C C . ALA B 1 186 ? -0.542 12.938 20.516 1 98.69 186 ALA B C 1
ATOM 3147 O O . ALA B 1 186 ? -0.07 12.688 21.625 1 98.69 186 ALA B O 1
ATOM 3148 N N . ALA B 1 187 ? -1.23 14.07 20.234 1 98.44 187 ALA B N 1
ATOM 3149 C CA . ALA B 1 187 ? -1.608 15.016 21.281 1 98.44 187 ALA B CA 1
ATOM 3150 C C . ALA B 1 187 ? -3.1 14.93 21.578 1 98.44 187 ALA B C 1
ATOM 3152 O O . ALA B 1 187 ? -3.562 15.453 22.594 1 98.44 187 ALA B O 1
ATOM 3153 N N . VAL B 1 188 ? -3.854 14.297 20.719 1 97.62 188 VAL B N 1
ATOM 3154 C CA . VAL B 1 188 ? -5.293 14.102 20.844 1 97.62 188 VAL B CA 1
ATOM 3155 C C . VAL B 1 188 ? -5.648 12.648 20.516 1 97.62 188 VAL B C 1
ATOM 3157 O O . VAL B 1 188 ? -4.859 11.938 19.906 1 97.62 188 VAL B O 1
ATOM 3160 N N . PRO B 1 189 ? -6.762 12.234 21 1 95.88 189 PRO B N 1
ATOM 3161 C CA . PRO B 1 189 ? -7.168 10.875 20.641 1 95.88 189 PRO B CA 1
ATOM 3162 C C . PRO B 1 189 ? -7.371 10.703 19.141 1 95.88 189 PRO B C 1
ATOM 3164 O O . PRO B 1 189 ? -7.688 11.672 18.438 1 95.88 189 PRO B O 1
ATOM 3167 N N . ALA B 1 190 ? -7.176 9.477 18.719 1 95.44 190 ALA B N 1
ATOM 3168 C CA . ALA B 1 190 ? -7.41 9.148 17.312 1 95.44 190 ALA B CA 1
ATOM 3169 C C . ALA B 1 190 ? -8.891 9.273 16.969 1 95.44 190 ALA B C 1
ATOM 3171 O O . ALA B 1 190 ? -9.758 9.172 17.844 1 95.44 190 ALA B O 1
ATOM 3172 N N . LEU B 1 191 ? -9.125 9.477 15.68 1 88.94 191 LEU B N 1
ATOM 3173 C CA . LEU B 1 191 ? -10.492 9.453 15.18 1 88.94 191 LEU B CA 1
ATOM 3174 C C . LEU B 1 191 ? -11.008 8.016 15.078 1 88.94 191 LEU B C 1
ATOM 3176 O O . LEU B 1 191 ? -10.312 7.141 14.562 1 88.94 191 LEU B O 1
ATOM 3180 N N . PRO B 1 192 ? -12.203 7.859 15.625 1 93.06 192 PRO B N 1
ATOM 3181 C CA . PRO B 1 192 ? -12.758 6.516 15.445 1 93.06 192 PRO B CA 1
ATOM 3182 C C . PRO B 1 192 ? -13.164 6.23 14.008 1 93.06 192 PRO B C 1
ATOM 3184 O O . PRO B 1 192 ? -13.562 7.148 13.281 1 93.06 192 PRO B O 1
ATOM 3187 N N . SER B 1 193 ? -13.008 5.074 13.617 1 95.56 193 SER B N 1
ATOM 3188 C CA . SER B 1 193 ? -13.43 4.637 12.289 1 95.56 193 SER B CA 1
ATOM 3189 C C . SER B 1 193 ? -13.852 3.172 12.297 1 95.56 193 SER B C 1
ATOM 3191 O O . SER B 1 193 ? -13.484 2.42 13.203 1 95.56 193 SER B O 1
ATOM 3193 N N . VAL B 1 194 ? -14.68 2.842 11.336 1 97.25 194 VAL B N 1
ATOM 3194 C CA . VAL B 1 194 ? -15.148 1.469 11.156 1 97.25 194 VAL B CA 1
ATOM 3195 C C . VAL B 1 194 ? -15.031 1.067 9.688 1 97.25 194 VAL B C 1
ATOM 3197 O O . VAL B 1 194 ? -14.961 1.927 8.812 1 97.25 194 VAL B O 1
ATOM 3200 N N . ARG B 1 195 ? -14.891 -0.174 9.484 1 98.38 195 ARG B N 1
ATOM 3201 C CA . ARG B 1 195 ? -14.797 -0.732 8.141 1 98.38 195 ARG B CA 1
ATOM 3202 C C . ARG B 1 195 ? -16.078 -1.483 7.77 1 98.38 195 ARG B C 1
ATOM 3204 O O . ARG B 1 195 ? -16.688 -2.123 8.625 1 98.38 195 ARG B O 1
ATOM 3211 N N . LEU B 1 196 ? -16.391 -1.396 6.496 1 98 196 LEU B N 1
ATOM 3212 C CA . LEU B 1 196 ? -17.547 -2.145 5.992 1 98 196 LEU B CA 1
ATOM 3213 C C . LEU B 1 196 ? -17.344 -3.643 6.207 1 98 196 LEU B C 1
ATOM 3215 O O . LEU B 1 196 ? -16.219 -4.133 6.195 1 98 196 LEU B O 1
ATOM 3219 N N . PRO B 1 197 ? -18.484 -4.398 6.422 1 97.44 197 PRO B N 1
ATOM 3220 C CA . PRO B 1 197 ? -18.375 -5.855 6.512 1 97.44 197 PRO B CA 1
ATOM 3221 C C . PRO B 1 197 ? -17.812 -6.484 5.238 1 97.44 197 PRO B C 1
ATOM 3223 O O . PRO B 1 197 ? -17.906 -5.887 4.16 1 97.44 197 PRO B O 1
ATOM 3226 N N . THR B 1 198 ? -17.344 -7.684 5.332 1 98.06 198 THR B N 1
ATOM 3227 C CA . THR B 1 198 ? -16.641 -8.328 4.234 1 98.06 198 THR B CA 1
ATOM 3228 C C . THR B 1 198 ? -17.594 -8.68 3.1 1 98.06 198 THR B C 1
ATOM 3230 O O . THR B 1 198 ? -17.156 -8.953 1.979 1 98.06 198 THR B O 1
ATOM 3233 N N . GLU B 1 199 ? -18.875 -8.602 3.326 1 97.81 199 GLU B N 1
ATOM 3234 C CA . GLU B 1 199 ? -19.844 -8.836 2.252 1 97.81 199 GLU B CA 1
ATOM 3235 C C . GLU B 1 199 ? -19.703 -7.789 1.149 1 97.81 199 GLU B C 1
ATOM 3237 O O . GLU B 1 199 ? -20.031 -8.055 -0.01 1 97.81 199 GLU B O 1
ATOM 3242 N N . TYR B 1 200 ? -19.188 -6.625 1.572 1 98.12 200 TYR B N 1
ATOM 3243 C CA . TYR B 1 200 ? -18.984 -5.562 0.593 1 98.12 200 TYR B CA 1
ATOM 3244 C C . TYR B 1 200 ? -17.688 -5.773 -0.178 1 98.12 200 TYR B C 1
ATOM 3246 O O . TYR B 1 200 ? -17.516 -5.246 -1.279 1 98.12 200 TYR B O 1
ATOM 3254 N N . THR B 1 201 ? -16.734 -6.605 0.415 1 98.38 201 THR B N 1
ATOM 3255 C CA . THR B 1 201 ? -15.375 -6.473 -0.09 1 98.38 201 THR B CA 1
ATOM 3256 C C . THR B 1 201 ? -14.82 -7.828 -0.506 1 98.38 201 THR B C 1
ATOM 3258 O O . THR B 1 201 ? -13.773 -7.902 -1.158 1 98.38 201 THR B O 1
ATOM 3261 N N . VAL B 1 202 ? -15.531 -8.891 -0.248 1 98.62 202 VAL B N 1
ATOM 3262 C CA . VAL B 1 202 ? -15.016 -10.219 -0.552 1 98.62 202 VAL B CA 1
ATOM 3263 C C . VAL B 1 202 ? -15.984 -10.961 -1.467 1 98.62 202 VAL B C 1
ATOM 3265 O O . VAL B 1 202 ? -17.203 -10.922 -1.257 1 98.62 202 VAL B O 1
ATOM 3268 N N . SER B 1 203 ? -15.469 -11.5 -2.496 1 98.44 203 SER B N 1
ATOM 3269 C CA . SER B 1 203 ? -16.188 -12.414 -3.381 1 98.44 203 SER B CA 1
ATOM 3270 C C . SER B 1 203 ? -15.398 -13.703 -3.598 1 98.44 203 SER B C 1
ATOM 3272 O O . SER B 1 203 ? -14.172 -13.672 -3.762 1 98.44 203 SER B O 1
ATOM 3274 N N . TRP B 1 204 ? -16.078 -14.867 -3.557 1 98.19 204 TRP B N 1
ATOM 3275 C CA . TRP B 1 204 ? -15.414 -16.156 -3.686 1 98.19 204 TRP B CA 1
ATOM 3276 C C . TRP B 1 204 ? -15.516 -16.688 -5.109 1 98.19 204 TRP B C 1
ATOM 3278 O O . TRP B 1 204 ? -16.625 -16.844 -5.637 1 98.19 204 TRP B O 1
ATOM 3288 N N . ASN B 1 205 ? -14.414 -16.875 -5.766 1 97.25 205 ASN B N 1
ATOM 3289 C CA . ASN B 1 205 ? -14.203 -17.625 -6.996 1 97.25 205 ASN B CA 1
ATOM 3290 C C . ASN B 1 205 ? -14.711 -16.859 -8.219 1 97.25 205 ASN B C 1
ATOM 3292 O O . ASN B 1 205 ? -14.344 -17.172 -9.352 1 97.25 205 ASN B O 1
ATOM 3296 N N . ASP B 1 206 ? -15.516 -15.883 -7.914 1 91.75 206 ASP B N 1
ATOM 3297 C CA . ASP B 1 206 ? -15.93 -14.992 -8.992 1 91.75 206 ASP B CA 1
ATOM 3298 C C . ASP B 1 206 ? -16.141 -13.57 -8.484 1 91.75 206 ASP B C 1
ATOM 3300 O O . ASP B 1 206 ? -15.93 -13.289 -7.301 1 91.75 206 ASP B O 1
ATOM 3304 N N . GLY B 1 207 ? -16.281 -12.594 -9.18 1 92.5 207 GLY B N 1
ATOM 3305 C CA . GLY B 1 207 ? -16.438 -11.195 -8.812 1 92.5 207 GLY B CA 1
ATOM 3306 C C . GLY B 1 207 ? -17.891 -10.758 -8.742 1 92.5 207 GLY B C 1
ATOM 3307 O O . GLY B 1 207 ? -18.188 -9.578 -8.922 1 92.5 207 GLY B O 1
ATOM 3308 N N . LYS B 1 208 ? -18.797 -11.711 -8.391 1 94.75 208 LYS B N 1
ATOM 3309 C CA . LYS B 1 208 ? -20.203 -11.398 -8.531 1 94.75 208 LYS B CA 1
ATOM 3310 C C . LYS B 1 208 ? -20.875 -11.25 -7.168 1 94.75 208 LYS B C 1
ATOM 3312 O O . LYS B 1 208 ? -22.047 -10.891 -7.082 1 94.75 208 LYS B O 1
ATOM 3317 N N . GLN B 1 209 ? -20.141 -11.445 -6.086 1 95.69 209 GLN B N 1
ATOM 3318 C CA . GLN B 1 209 ? -20.797 -11.594 -4.789 1 95.69 209 GLN B CA 1
ATOM 3319 C C . GLN B 1 209 ? -20.672 -10.32 -3.963 1 95.69 209 GLN B C 1
ATOM 3321 O O . GLN B 1 209 ? -21.141 -10.258 -2.826 1 95.69 209 GLN B O 1
ATOM 3326 N N . PHE B 1 210 ? -20.031 -9.227 -4.426 1 96.19 210 PHE B N 1
ATOM 3327 C CA . PHE B 1 210 ? -19.922 -7.98 -3.674 1 96.19 210 PHE B CA 1
ATOM 3328 C C . PHE B 1 210 ? -21.297 -7.367 -3.424 1 96.19 210 PHE B C 1
ATOM 3330 O O . PHE B 1 210 ? -22.141 -7.371 -4.309 1 96.19 210 PHE B O 1
ATOM 3337 N N . ARG B 1 211 ? -21.391 -6.848 -2.117 1 93.81 211 ARG B N 1
ATOM 3338 C CA . ARG B 1 211 ? -22.578 -6.051 -1.816 1 93.81 211 ARG B CA 1
ATOM 3339 C C . ARG B 1 211 ? -22.516 -4.691 -2.508 1 93.81 211 ARG B C 1
ATOM 3341 O O . ARG B 1 211 ? -21.625 -3.883 -2.217 1 93.81 211 ARG B O 1
ATOM 3348 N N . LYS B 1 212 ? -23.297 -4.566 -3.598 1 88.62 212 LYS B N 1
ATOM 3349 C CA . LYS B 1 212 ? -23.406 -3.334 -4.375 1 88.62 212 LYS B CA 1
ATOM 3350 C C . LYS B 1 212 ? -22.188 -3.137 -5.273 1 88.62 212 LYS B C 1
ATOM 3352 O O . LYS B 1 212 ? -21.047 -3.354 -4.844 1 88.62 212 LYS B O 1
#

Radius of gyration: 20.51 Å; Cα contacts (8 Å, |Δi|>4): 863; chains: 2; bounding box: 54×57×45 Å

pLDDT: mean 97.59, std 1.64, range [88.62, 98.94]

Secondary structure (DSSP, 8-state):
-BHHHHHHH--B-S-B-TT----HHHHHHHHHHHTTS--GGG---EEEEEE-SHHHHHTTTTTSGGGHHHHHHSSEEEEEEEETTGGGGHHHHHHHHHHTTSS-GGGHHHHHHHHHHHHHHS-HHHHHHHHHHHHHHHHHHHHHHHHHTT-EEEEE--S-HHHHHHHTT--TTTEEEEEEEEEE-BSSPPPP-----GGGTEEESSS--S--/-BHHHHHHH--B-S-B-TT----HHHHHHHHHHHTTS--GGG---EEEEEE-SHHHHHTTTTTSGGGHHHHHHSSEEEEEEEETTGGGGHHHHHHHHHHTTSS-GGGHHHHHHHHHHHHHHS-HHHHHHHHHHHHHHHHHHHHHHHHHTT-EEEEE--S-HHHHHHHTT--TTTEEEEEEEEEE-BSSPPPP-----GGGTEEESSS--S--

Foldseek 3Di:
DDLVCLVVQAFAFLAFALPDADDPVRLVVLLVQLQVFDADVSLSQKDKDKAQDQVLLVLFQVFQPPSNRLSNSFNIKIFIKGFLPSLVCLLVRLVVCCVVPNDPPVCNVVSNVVVVVVVVVDDSVRSVVRRLVRSVRSVVSSQSSLVVVVKHKHWGDGGNQVSSCVSVVHDVVTIDTNTMMGMHHHPDDGDDDDDDPCQQPDDPPDPPRHDD/DDLVCLVVQAFAFLAFALPDADDPVRLVVLLVQLQVFDADVSLSQKDKDKAQDQVLLVLFQVWQPPSNRLSNSFNIKIFIKGFLPSLVCLLVRLVVCCVVPNDPPVCNVVSNVVVVVVVVVDDSVRSVVRRLVRSVRSVVSSQSSLVVVVKHKHWGDGGNQVSSCVSVVHDVVTIDTNTMMGMHHHPDDGDDDDDDDCQQPDDPPDPPRHDD

Solvent-accessible surface area (backbone atoms only — not comparable to full-atom values): 21803 Å² total; per-residue (Å²): 90,46,36,70,57,34,54,73,64,53,48,51,31,64,33,28,34,68,85,47,76,71,51,69,67,58,52,49,52,39,50,58,60,10,56,56,40,70,33,70,90,66,54,66,29,42,34,36,29,38,23,66,46,71,75,55,37,57,72,42,42,89,37,22,68,91,47,31,55,26,45,65,21,22,28,29,33,32,43,34,25,15,33,70,55,38,74,79,44,47,64,58,52,51,50,50,23,32,77,69,69,54,37,60,74,88,46,47,64,60,50,49,50,48,54,50,52,54,56,70,72,48,50,75,64,56,49,49,53,49,24,41,30,31,27,22,21,20,48,37,42,30,55,43,43,39,36,55,73,71,36,38,38,26,83,41,68,68,52,43,62,69,60,52,31,56,77,38,59,32,58,69,86,42,38,44,80,68,36,40,34,22,30,27,39,62,63,50,78,57,63,68,76,77,70,81,62,59,54,52,29,39,16,74,61,29,54,74,55,42,56,118,89,46,36,70,56,35,53,73,63,55,47,49,32,64,35,27,34,68,84,46,75,71,52,70,68,58,53,49,53,41,49,58,61,10,56,58,41,70,32,70,92,64,55,66,28,42,34,36,28,37,23,68,45,71,75,55,37,57,71,41,44,89,36,21,68,92,47,30,54,26,46,66,21,23,28,29,33,31,42,34,26,16,33,70,56,39,73,79,45,47,63,59,50,52,51,51,23,34,77,70,68,52,36,62,74,88,45,47,66,60,50,49,52,49,54,50,51,55,56,70,71,50,50,73,64,54,48,49,51,50,24,42,31,31,26,22,22,21,47,40,42,29,56,42,43,40,35,54,75,71,35,37,37,26,84,42,69,67,51,44,62,68,59,51,32,55,77,37,58,33,58,69,86,41,37,45,79,70,37,38,36,23,30,27,39,63,62,49,77,57,63,68,78,77,70,81,61,57,55,50,28,40,15,74,60,29,54,77,57,42,56,121